Protein 2KCR (pdb70)

CATH classification: 4.10.410.10

Sequence (61 aa):
PAQDYRCQLSRNYGKGSGSFTNYYYDKATSSCKTFRYRGSGGNGNRFKTLEDCEATCVTAEPAQDYRCQLSRNYGKGSGSFTNYYYDKATSSCKTFRYRGSGGNGNRFKTLEDCEATCVTAEPAQDYRCQLSRNYGKGSGSFTNYYYDKATSSCKTFRYRGSGGNGNRFKTLEDCEATCVTAEPAQDYRCQLSRNYGKGSGSFTNYYYDKATSSCKTFRYRGSGGNGNRFKTLEDCEATCVTAEPAQDYRCQLSRNYGKGSGSFTNYYYDKATSSCKTFRYRGSGGNGNRFKTLEDCEATCVTAEPAQDYRCQLSRNYGKGSGSFTNYYYDKATSSCKTFRYRGSGGNGNRFKTLEDCEATCVTAEPAQDYRCQLSRNYGKGSGSFTNYYYDKATSSCKTFRYRGSGGNGNRFKTLEDCEATCVTAEPAQDYRCQLSRNYGKGSGSFTNYYYDKATSSCKTFRYRGSGGNGNRFKTLEDCEATCVTAEPAQDYRCQLSRNYGKGSGSFTNYYYDKATSSCKTFRYRGSGGNGNRFKTLEDCEATCVTAEPAQDYRCQLSRNYGKGSGSFTNYYYDKATSSCKTFRYRGSGGNGNRFKTLEDCEATCVTAE

Solvent-accessible surface area: 3957 Å² total; per-residue (Å²): 104,57,90,59,163,139,1,57,95,62,87,72,156,10,146,33,73,55,58,128,59,14,63,27,11,18,76,87,83,68,42,11,120,45,12,122,33,67,30,85,36,14,109,20,26,95,16,143,52,60,118,79,0,58,52,36,0,59,91,54,121

Secondary structure (DSSP, 8-state):
--SSGGGSS-------SS---EEEEETTTTEEEEE---SSS--S--BS-HHHHIIIIIIH-

Radius of gyration: 10.82 Å; Cα contacts (8 Å, |Δi|>4): 133; chains: 1; bounding box: 33×17×16 Å

Structure (mmCIF, N/CA/C/O backbone):
data_2KCR
#
_entry.id   2KCR
#
loop_
_atom_site.group_PDB
_atom_site.id
_atom_site.type_symbol
_atom_site.label_atom_id
_atom_site.label_alt_id
_atom_site.label_comp_id
_atom_site.label_asym_id
_atom_site.label_entity_id
_atom_site.label_seq_id
_atom_site.pdbx_PDB_ins_code
_atom_site.Cartn_x
_atom_site.Cartn_y
_atom_site.Cartn_z
_atom_site.occupancy
_atom_site.B_iso_or_equiv
_atom_site.auth_seq_id
_atom_site.auth_comp_id
_atom_site.auth_asym_id
_atom_site.auth_atom_id
_atom_site.pdbx_PDB_model_num
ATOM 1 N N . PRO A 1 1 ? 14.723 -3.056 -2.089 1.00 4.91 1 PRO A N 1
ATOM 2 C CA . PRO A 1 1 ? 13.251 -2.973 -2.139 1.00 4.78 1 PRO A CA 1
ATOM 3 C C . PRO A 1 1 ? 12.624 -4.051 -1.260 1.00 3.86 1 PRO A C 1
ATOM 4 O O . PRO A 1 1 ? 11.636 -4.683 -1.644 1.00 4.22 1 PRO A O 1
ATOM 17 N N . ALA A 1 2 ? 13.199 -4.240 -0.075 1.00 3.11 2 ALA A N 1
ATOM 18 C CA . ALA A 1 2 ? 12.807 -5.321 0.819 1.00 2.57 2 ALA A CA 1
ATOM 19 C C . ALA A 1 2 ? 13.606 -5.252 2.115 1.00 1.86 2 ALA A C 1
ATOM 20 O O . ALA A 1 2 ? 14.122 -6.261 2.591 1.00 1.98 2 ALA A O 1
ATOM 27 N N . GLN A 1 3 ? 13.734 -4.044 2.657 1.00 1.51 3 GLN A N 1
ATOM 28 C CA . GLN A 1 3 ? 14.417 -3.831 3.921 1.00 1.49 3 GLN A CA 1
ATOM 29 C C . GLN A 1 3 ? 13.740 -4.626 5.028 1.00 1.40 3 GLN A C 1
ATOM 30 O O . GLN A 1 3 ? 14.388 -5.200 5.904 1.00 1.83 3 GLN A O 1
ATOM 44 N N . ASP A 1 4 ? 12.430 -4.653 4.952 1.00 1.13 4 ASP A N 1
ATOM 45 C CA . ASP A 1 4 ? 11.597 -5.371 5.899 1.00 1.09 4 ASP A CA 1
ATOM 46 C C . ASP A 1 4 ? 10.267 -5.717 5.254 1.00 0.93 4 ASP A C 1
ATOM 47 O O . ASP A 1 4 ? 9.986 -5.282 4.135 1.00 1.22 4 ASP A O 1
ATOM 56 N N . TYR A 1 5 ? 9.451 -6.479 5.960 1.00 0.75 5 TYR A N 1
ATOM 57 C CA . TYR A 1 5 ? 8.136 -6.864 5.464 1.00 0.60 5 TYR A CA 1
ATOM 58 C C . TYR A 1 5 ? 7.224 -5.654 5.318 1.00 0.61 5 TYR A C 1
ATOM 59 O O . TYR A 1 5 ? 6.200 -5.727 4.653 1.00 0.64 5 TYR A O 1
ATOM 77 N N . ARG A 1 6 ? 7.605 -4.540 5.928 1.00 0.70 6 ARG A N 1
ATOM 78 C CA . ARG A 1 6 ? 6.883 -3.281 5.755 1.00 0.76 6 ARG A CA 1
ATOM 79 C C . ARG A 1 6 ? 7.001 -2.780 4.311 1.00 0.74 6 ARG A C 1
ATOM 80 O O . ARG A 1 6 ? 6.267 -1.889 3.889 1.00 0.87 6 ARG A O 1
ATOM 101 N N . CYS A 1 7 ? 7.936 -3.362 3.570 1.00 0.64 7 CYS A N 1
ATOM 102 C CA . CYS A 1 7 ? 8.111 -3.064 2.154 1.00 0.62 7 CYS A CA 1
ATOM 103 C C . CYS A 1 7 ? 7.449 -4.177 1.330 1.00 0.69 7 CYS A C 1
ATOM 104 O O . CYS A 1 7 ? 7.489 -4.191 0.099 1.00 0.92 7 CYS A O 1
ATOM 111 N N . GLN A 1 8 ? 6.829 -5.121 2.043 1.00 0.76 8 GLN A N 1
ATOM 112 C CA . GLN A 1 8 ? 6.128 -6.235 1.418 1.00 0.92 8 GLN A CA 1
ATOM 113 C C . GLN A 1 8 ? 4.665 -6.229 1.846 1.00 0.97 8 GLN A C 1
ATOM 114 O O . GLN A 1 8 ? 3.853 -5.467 1.321 1.00 1.43 8 GLN A O 1
ATOM 128 N N . LEU A 1 9 ? 4.375 -7.073 2.844 1.00 0.85 9 LEU A N 1
ATOM 129 C CA . LEU A 1 9 ? 3.028 -7.259 3.390 1.00 0.98 9 LEU A CA 1
ATOM 130 C C . LEU A 1 9 ? 1.989 -7.514 2.297 1.00 1.06 9 LEU A C 1
ATOM 131 O O . LEU A 1 9 ? 2.330 -7.881 1.169 1.00 1.30 9 LEU A O 1
ATOM 147 N N . SER A 1 10 ? 0.724 -7.361 2.647 1.00 1.32 10 SER A N 1
ATOM 148 C CA . SER A 1 10 ? -0.354 -7.584 1.709 1.00 1.64 10 SER A CA 1
ATOM 149 C C . SER A 1 10 ? -0.876 -6.258 1.163 1.00 1.14 10 SER A C 1
ATOM 150 O O . SER A 1 10 ? -0.672 -5.201 1.756 1.00 1.14 10 SER A O 1
ATOM 158 N N . ARG A 1 11 ? -1.519 -6.326 0.014 1.00 0.86 11 ARG A N 1
ATOM 159 C CA . ARG A 1 11 ? -2.165 -5.171 -0.589 1.00 0.60 11 ARG A CA 1
ATOM 160 C C . ARG A 1 11 ? -3.669 -5.373 -0.599 1.00 1.01 11 ARG A C 1
ATOM 161 O O . ARG A 1 11 ? -4.444 -4.421 -0.642 1.00 1.95 11 ARG A O 1
ATOM 182 N N . ASN A 1 12 ? -4.045 -6.646 -0.562 1.00 1.11 12 ASN A N 1
ATOM 183 C CA . ASN A 1 12 ? -5.431 -7.087 -0.651 1.00 1.54 12 ASN A CA 1
ATOM 184 C C . ASN A 1 12 ? -5.972 -6.762 -2.037 1.00 2.46 12 ASN A C 1
ATOM 185 O O . ASN A 1 12 ? -5.822 -7.564 -2.963 1.00 3.24 12 ASN A O 1
ATOM 196 N N . TYR A 1 13 ? -6.552 -5.583 -2.185 1.00 2.68 13 TYR A N 1
ATOM 197 C CA . TYR A 1 13 ? -6.961 -5.080 -3.486 1.00 3.82 13 TYR A CA 1
ATOM 198 C C . TYR A 1 13 ? -7.539 -3.697 -3.351 1.00 3.96 13 TYR A C 1
ATOM 199 O O . TYR A 1 13 ? -6.923 -2.708 -3.746 1.00 4.74 13 TYR A O 1
ATOM 217 N N . GLY A 1 14 ? -8.724 -3.632 -2.804 1.00 3.45 14 GLY A N 1
ATOM 218 C CA . GLY A 1 14 ? -9.318 -2.362 -2.524 1.00 3.64 14 GLY A CA 1
ATOM 219 C C . GLY A 1 14 ? -10.570 -2.102 -3.328 1.00 3.52 14 GLY A C 1
ATOM 220 O O . GLY A 1 14 ? -10.679 -1.063 -3.973 1.00 3.49 14 GLY A O 1
ATOM 224 N N . LYS A 1 15 ? -11.508 -3.046 -3.304 1.00 3.84 15 LYS A N 1
ATOM 225 C CA . LYS A 1 15 ? -12.802 -2.865 -3.974 1.00 4.12 15 LYS A CA 1
ATOM 226 C C . LYS A 1 15 ? -13.445 -1.584 -3.514 1.00 3.84 15 LYS A C 1
ATOM 227 O O . LYS A 1 15 ? -13.549 -0.602 -4.247 1.00 4.21 15 LYS A O 1
ATOM 246 N N . GLY A 1 16 ? -13.872 -1.627 -2.280 1.00 3.49 16 GLY A N 1
ATOM 247 C CA . GLY A 1 16 ? -14.443 -0.466 -1.658 1.00 3.43 16 GLY A CA 1
ATOM 248 C C . GLY A 1 16 ? -15.844 -0.715 -1.148 1.00 3.36 16 GLY A C 1
ATOM 249 O O . GLY A 1 16 ? -16.735 -1.068 -1.915 1.00 4.06 16 GLY A O 1
ATOM 253 N N . SER A 1 17 ? -16.026 -0.577 0.153 1.00 2.69 17 SER A N 1
ATOM 254 C CA . SER A 1 17 ? -17.349 -0.635 0.744 1.00 2.83 17 SER A CA 1
ATOM 255 C C . SER A 1 17 ? -17.764 0.764 1.175 1.00 2.40 17 SER A C 1
ATOM 256 O O . SER A 1 17 ? -18.892 1.201 0.945 1.00 2.85 17 SER A O 1
ATOM 264 N N . GLY A 1 18 ? -16.824 1.455 1.791 1.00 1.74 18 GLY A N 1
ATOM 265 C CA . GLY A 1 18 ? -17.012 2.854 2.127 1.00 1.70 18 GLY A CA 1
ATOM 266 C C . GLY A 1 18 ? -16.008 3.738 1.410 1.00 1.52 18 GLY A C 1
ATOM 267 O O . GLY A 1 18 ? -16.210 4.945 1.300 1.00 2.34 18 GLY A O 1
ATOM 271 N N . SER A 1 19 ? -14.937 3.107 0.918 1.00 1.01 19 SER A N 1
ATOM 272 C CA . SER A 1 19 ? -13.843 3.766 0.182 1.00 0.80 19 SER A CA 1
ATOM 273 C C . SER A 1 19 ? -13.200 4.922 0.951 1.00 0.84 19 SER A C 1
ATOM 274 O O . SER A 1 19 ? -13.811 5.958 1.210 1.00 1.18 19 SER A O 1
ATOM 282 N N . PHE A 1 20 ? -11.943 4.720 1.293 1.00 0.78 20 PHE A N 1
ATOM 283 C CA . PHE A 1 20 ? -11.139 5.716 1.966 1.00 0.93 20 PHE A CA 1
ATOM 284 C C . PHE A 1 20 ? -10.128 6.300 0.998 1.00 0.85 20 PHE A C 1
ATOM 285 O O . PHE A 1 20 ? -9.884 7.506 0.978 1.00 1.66 20 PHE A O 1
ATOM 302 N N . THR A 1 21 ? -9.565 5.414 0.199 1.00 0.73 21 THR A N 1
ATOM 303 C CA . THR A 1 21 ? -8.524 5.754 -0.763 1.00 0.54 21 THR A CA 1
ATOM 304 C C . THR A 1 21 ? -7.239 6.114 -0.057 1.00 0.43 21 THR A C 1
ATOM 305 O O . THR A 1 21 ? -7.042 7.230 0.429 1.00 0.56 21 THR A O 1
ATOM 316 N N . ASN A 1 22 ? -6.386 5.130 -0.002 1.00 0.31 22 ASN A N 1
ATOM 317 C CA . ASN A 1 22 ? -5.054 5.269 0.522 1.00 0.25 22 ASN A CA 1
ATOM 318 C C . ASN A 1 22 ? -4.132 4.654 -0.503 1.00 0.24 22 ASN A C 1
ATOM 319 O O . ASN A 1 22 ? -4.603 4.172 -1.532 1.00 0.28 22 ASN A O 1
ATOM 330 N N . TYR A 1 23 ? -2.852 4.654 -0.251 1.00 0.25 23 TYR A N 1
ATOM 331 C CA . TYR A 1 23 ? -1.921 4.040 -1.165 1.00 0.25 23 TYR A CA 1
ATOM 332 C C . TYR A 1 23 ? -1.494 2.679 -0.623 1.00 0.27 23 TYR A C 1
ATOM 333 O O . TYR A 1 23 ? -1.665 2.392 0.561 1.00 0.26 23 TYR A O 1
ATOM 351 N N . TYR A 1 24 ? -0.971 1.849 -1.496 1.00 0.31 24 TYR A N 1
ATOM 352 C CA . TYR A 1 24 ? -0.368 0.588 -1.120 1.00 0.35 24 TYR A CA 1
ATOM 353 C C . TYR A 1 24 ? 0.781 0.316 -2.068 1.00 0.37 24 TYR A C 1
ATOM 354 O O . TYR A 1 24 ? 0.767 0.770 -3.216 1.00 0.38 24 TYR A O 1
ATOM 372 N N . TYR A 1 25 ? 1.777 -0.399 -1.605 1.00 0.39 25 TYR A N 1
ATOM 373 C CA . TYR A 1 25 ? 2.921 -0.688 -2.437 1.00 0.39 25 TYR A CA 1
ATOM 374 C C . TYR A 1 25 ? 2.669 -1.940 -3.263 1.00 0.39 25 TYR A C 1
ATOM 375 O O . TYR A 1 25 ? 2.689 -3.063 -2.756 1.00 0.50 25 TYR A O 1
ATOM 393 N N . ASP A 1 26 ? 2.421 -1.725 -4.540 1.00 0.36 26 ASP A N 1
ATOM 394 C CA . ASP A 1 26 ? 2.131 -2.805 -5.459 1.00 0.38 26 ASP A CA 1
ATOM 395 C C . ASP A 1 26 ? 3.426 -3.435 -5.950 1.00 0.35 26 ASP A C 1
ATOM 396 O O . ASP A 1 26 ? 4.206 -2.802 -6.661 1.00 0.37 26 ASP A O 1
ATOM 405 N N . LYS A 1 27 ? 3.663 -4.677 -5.560 1.00 0.47 27 LYS A N 1
ATOM 406 C CA . LYS A 1 27 ? 4.897 -5.361 -5.917 1.00 0.60 27 LYS A CA 1
ATOM 407 C C . LYS A 1 27 ? 4.822 -6.030 -7.287 1.00 0.61 27 LYS A C 1
ATOM 408 O O . LYS A 1 27 ? 5.593 -6.937 -7.586 1.00 0.76 27 LYS A O 1
ATOM 427 N N . ALA A 1 28 ? 3.883 -5.589 -8.113 1.00 0.58 28 ALA A N 1
ATOM 428 C CA . ALA A 1 28 ? 3.847 -6.007 -9.503 1.00 0.72 28 ALA A CA 1
ATOM 429 C C . ALA A 1 28 ? 4.471 -4.916 -10.360 1.00 0.87 28 ALA A C 1
ATOM 430 O O . ALA A 1 28 ? 4.930 -5.161 -11.477 1.00 1.06 28 ALA A O 1
ATOM 437 N N . THR A 1 29 ? 4.485 -3.707 -9.811 1.00 0.85 29 THR A N 1
ATOM 438 C CA . THR A 1 29 ? 5.118 -2.565 -10.456 1.00 1.03 29 THR A CA 1
ATOM 439 C C . THR A 1 29 ? 6.251 -2.029 -9.581 1.00 0.92 29 THR A C 1
ATOM 440 O O . THR A 1 29 ? 6.997 -1.130 -9.975 1.00 1.06 29 THR A O 1
ATOM 451 N N . SER A 1 30 ? 6.371 -2.614 -8.387 1.00 0.76 30 SER A N 1
ATOM 452 C CA . SER A 1 30 ? 7.374 -2.220 -7.404 1.00 0.84 30 SER A CA 1
ATOM 453 C C . SER A 1 30 ? 7.284 -0.730 -7.082 1.00 0.70 30 SER A C 1
ATOM 454 O O . SER A 1 30 ? 8.298 -0.051 -6.912 1.00 0.89 30 SER A O 1
ATOM 462 N N . SER A 1 31 ? 6.060 -0.234 -6.990 1.00 0.45 31 SER A N 1
ATOM 463 C CA . SER A 1 31 ? 5.816 1.160 -6.674 1.00 0.40 31 SER A CA 1
ATOM 464 C C . SER A 1 31 ? 4.480 1.319 -5.952 1.00 0.33 31 SER A C 1
ATOM 465 O O . SER A 1 31 ? 3.648 0.410 -5.953 1.00 0.31 31 SER A O 1
ATOM 473 N N . CYS A 1 32 ? 4.296 2.465 -5.321 1.00 0.37 32 CYS A N 1
ATOM 474 C CA . CYS A 1 32 ? 3.117 2.717 -4.506 1.00 0.35 32 CYS A CA 1
ATOM 475 C C . CYS A 1 32 ? 1.990 3.312 -5.351 1.00 0.32 32 CYS A C 1
ATOM 476 O O . CYS A 1 32 ? 2.186 4.312 -6.042 1.00 0.36 32 CYS A O 1
ATOM 483 N N . LYS A 1 33 ? 0.819 2.701 -5.287 1.00 0.33 33 LYS A N 1
ATOM 484 C CA . LYS A 1 33 ? -0.365 3.216 -5.967 1.00 0.38 33 LYS A CA 1
ATOM 485 C C . LYS A 1 33 ? -1.512 3.225 -4.975 1.00 0.30 33 LYS A C 1
ATOM 486 O O . LYS A 1 33 ? -1.331 2.833 -3.837 1.00 0.37 33 LYS A O 1
ATOM 505 N N . THR A 1 34 ? -2.678 3.663 -5.391 1.00 0.43 34 THR A N 1
ATOM 506 C CA . THR A 1 34 ? -3.781 3.831 -4.461 1.00 0.36 34 THR A CA 1
ATOM 507 C C . THR A 1 34 ? -4.789 2.703 -4.525 1.00 0.38 34 THR A C 1
ATOM 508 O O . THR A 1 34 ? -4.772 1.875 -5.436 1.00 0.44 34 THR A O 1
ATOM 519 N N . PHE A 1 35 ? -5.679 2.710 -3.544 1.00 0.37 35 PHE A N 1
ATOM 520 C CA . PHE A 1 35 ? -6.752 1.753 -3.444 1.00 0.41 35 PHE A CA 1
ATOM 521 C C . PHE A 1 35 ? -7.733 2.261 -2.414 1.00 0.36 35 PHE A C 1
ATOM 522 O O . PHE A 1 35 ? -7.368 2.964 -1.469 1.00 0.32 35 PHE A O 1
ATOM 539 N N . ARG A 1 36 ? -8.988 1.946 -2.639 1.00 0.43 36 ARG A N 1
ATOM 540 C CA . ARG A 1 36 ? -10.069 2.395 -1.797 1.00 0.41 36 ARG A CA 1
ATOM 541 C C . ARG A 1 36 ? -9.894 1.938 -0.359 1.00 0.38 36 ARG A C 1
ATOM 542 O O . ARG A 1 36 ? -10.541 2.464 0.546 1.00 0.40 36 ARG A O 1
ATOM 563 N N . TYR A 1 37 ? -9.041 0.931 -0.181 1.00 0.41 37 TYR A N 1
ATOM 564 C CA . TYR A 1 37 ? -8.772 0.312 1.118 1.00 0.50 37 TYR A CA 1
ATOM 565 C C . TYR A 1 37 ? -9.982 -0.505 1.594 1.00 0.70 37 TYR A C 1
ATOM 566 O O . TYR A 1 37 ? -9.906 -1.247 2.569 1.00 0.88 37 TYR A O 1
ATOM 584 N N . ARG A 1 38 ? -11.089 -0.356 0.869 1.00 0.77 38 ARG A N 1
ATOM 585 C CA . ARG A 1 38 ? -12.369 -0.984 1.178 1.00 1.00 38 ARG A CA 1
ATOM 586 C C . ARG A 1 38 ? -13.049 -0.268 2.328 1.00 2.00 38 ARG A C 1
ATOM 587 O O . ARG A 1 38 ? -14.103 0.345 2.155 1.00 2.42 38 ARG A O 1
ATOM 608 N N . GLY A 1 39 ? -12.407 -0.310 3.477 1.00 2.76 39 GLY A N 1
ATOM 609 C CA . GLY A 1 39 ? -13.005 0.196 4.695 1.00 4.10 39 GLY A CA 1
ATOM 610 C C . GLY A 1 39 ? -13.441 -0.936 5.599 1.00 4.55 39 GLY A C 1
ATOM 611 O O . GLY A 1 39 ? -12.996 -1.040 6.740 1.00 5.07 39 GLY A O 1
ATOM 615 N N . SER A 1 40 ? -14.294 -1.798 5.071 1.00 4.61 40 SER A N 1
ATOM 616 C CA . SER A 1 40 ? -14.763 -2.955 5.789 1.00 5.12 40 SER A CA 1
ATOM 617 C C . SER A 1 40 ? -14.094 -4.208 5.235 1.00 4.53 40 SER A C 1
ATOM 618 O O . SER A 1 40 ? -14.721 -5.034 4.569 1.00 4.80 40 SER A O 1
ATOM 626 N N . GLY A 1 41 ? -12.798 -4.308 5.468 1.00 3.96 41 GLY A N 1
ATOM 627 C CA . GLY A 1 41 ? -12.064 -5.487 5.059 1.00 3.59 41 GLY A CA 1
ATOM 628 C C . GLY A 1 41 ? -10.804 -5.155 4.300 1.00 3.07 41 GLY A C 1
ATOM 629 O O . GLY A 1 41 ? -10.432 -5.855 3.356 1.00 3.44 41 GLY A O 1
ATOM 633 N N . GLY A 1 42 ? -10.154 -4.087 4.710 1.00 2.79 42 GLY A N 1
ATOM 634 C CA . GLY A 1 42 ? -8.922 -3.673 4.074 1.00 2.71 42 GLY A CA 1
ATOM 635 C C . GLY A 1 42 ? -7.727 -4.368 4.677 1.00 2.08 42 GLY A C 1
ATOM 636 O O . GLY A 1 42 ? -7.080 -3.835 5.576 1.00 2.24 42 GLY A O 1
ATOM 640 N N . ASN A 1 43 ? -7.429 -5.558 4.181 1.00 1.76 43 ASN A N 1
ATOM 641 C CA . ASN A 1 43 ? -6.365 -6.366 4.753 1.00 1.73 43 ASN A CA 1
ATOM 642 C C . ASN A 1 43 ? -5.076 -6.151 3.984 1.00 1.55 43 ASN A C 1
ATOM 643 O O . ASN A 1 43 ? -4.569 -7.054 3.323 1.00 2.22 43 ASN A O 1
ATOM 654 N N . GLY A 1 44 ? -4.559 -4.939 4.072 1.00 1.34 44 GLY A N 1
ATOM 655 C CA . GLY A 1 44 ? -3.355 -4.600 3.357 1.00 1.54 44 GLY A CA 1
ATOM 656 C C . GLY A 1 44 ? -2.504 -3.602 4.109 1.00 1.22 44 GLY A C 1
ATOM 657 O O . GLY A 1 44 ? -2.936 -3.031 5.112 1.00 1.94 44 GLY A O 1
ATOM 661 N N . ASN A 1 45 ? -1.295 -3.402 3.624 1.00 0.77 45 ASN A N 1
ATOM 662 C CA . ASN A 1 45 ? -0.372 -2.448 4.210 1.00 0.80 45 ASN A CA 1
ATOM 663 C C . ASN A 1 45 ? -0.738 -1.039 3.753 1.00 0.86 45 ASN A C 1
ATOM 664 O O . ASN A 1 45 ? -0.194 -0.527 2.773 1.00 1.81 45 ASN A O 1
ATOM 675 N N . ARG A 1 46 ? -1.690 -0.436 4.460 1.00 0.61 46 ARG A N 1
ATOM 676 C CA . ARG A 1 46 ? -2.208 0.878 4.104 1.00 0.45 46 ARG A CA 1
ATOM 677 C C . ARG A 1 46 ? -1.134 1.953 4.219 1.00 0.38 46 ARG A C 1
ATOM 678 O O . ARG A 1 46 ? -0.370 1.992 5.185 1.00 0.47 46 ARG A O 1
ATOM 699 N N . PHE A 1 47 ? -1.099 2.818 3.222 1.00 0.30 47 PHE A N 1
ATOM 700 C CA . PHE A 1 47 ? -0.214 3.968 3.203 1.00 0.26 47 PHE A CA 1
ATOM 701 C C . PHE A 1 47 ? -1.031 5.223 2.944 1.00 0.26 47 PHE A C 1
ATOM 702 O O . PHE A 1 47 ? -1.780 5.290 1.982 1.00 0.40 47 PHE A O 1
ATOM 719 N N . LYS A 1 48 ? -0.904 6.206 3.819 1.00 0.30 48 LYS A N 1
ATOM 720 C CA . LYS A 1 48 ? -1.657 7.452 3.684 1.00 0.34 48 LYS A CA 1
ATOM 721 C C . LYS A 1 48 ? -1.262 8.182 2.408 1.00 0.35 48 LYS A C 1
ATOM 722 O O . LYS A 1 48 ? -2.111 8.722 1.701 1.00 0.41 48 LYS A O 1
ATOM 741 N N . THR A 1 49 ? 0.030 8.197 2.126 1.00 0.36 49 THR A N 1
ATOM 742 C CA . THR A 1 49 ? 0.546 8.826 0.923 1.00 0.42 49 THR A CA 1
ATOM 743 C C . THR A 1 49 ? 1.613 7.941 0.284 1.00 0.37 49 THR A C 1
ATOM 744 O O . THR A 1 49 ? 2.180 7.064 0.943 1.00 0.36 49 THR A O 1
ATOM 755 N N . LEU A 1 50 ? 1.888 8.169 -0.995 1.00 0.36 50 LEU A N 1
ATOM 756 C CA . LEU A 1 50 ? 2.888 7.386 -1.705 1.00 0.32 50 LEU A CA 1
ATOM 757 C C . LEU A 1 50 ? 4.264 7.912 -1.360 1.00 0.27 50 LEU A C 1
ATOM 758 O O . LEU A 1 50 ? 5.227 7.174 -1.369 1.00 0.24 50 LEU A O 1
ATOM 774 N N . GLU A 1 51 ? 4.331 9.178 -1.002 1.00 0.29 51 GLU A N 1
ATOM 775 C CA . GLU A 1 51 ? 5.590 9.784 -0.575 1.00 0.27 51 GLU A CA 1
ATOM 776 C C . GLU A 1 51 ? 6.046 9.191 0.760 1.00 0.24 51 GLU A C 1
ATOM 777 O O . GLU A 1 51 ? 7.241 9.108 1.045 1.00 0.25 51 GLU A O 1
ATOM 789 N N . ASP A 1 52 ? 5.081 8.769 1.563 1.00 0.27 52 ASP A N 1
ATOM 790 C CA . ASP A 1 52 ? 5.355 8.049 2.808 1.00 0.29 52 ASP A CA 1
ATOM 791 C C . ASP A 1 52 ? 5.746 6.617 2.481 1.00 0.27 52 ASP A C 1
ATOM 792 O O . ASP A 1 52 ? 6.764 6.096 2.949 1.00 0.29 52 ASP A O 1
ATOM 801 N N . CYS A 1 53 ? 4.917 6.004 1.650 1.00 0.25 53 CYS A N 1
ATOM 802 C CA . CYS A 1 53 ? 5.132 4.646 1.175 1.00 0.25 53 CYS A CA 1
ATOM 803 C C . CYS A 1 53 ? 6.493 4.501 0.496 1.00 0.25 53 CYS A C 1
ATOM 804 O O . CYS A 1 53 ? 7.256 3.581 0.800 1.00 0.31 53 CYS A O 1
ATOM 811 N N . GLU A 1 54 ? 6.799 5.423 -0.409 1.00 0.22 54 GLU A N 1
ATOM 812 C CA . GLU A 1 54 ? 8.038 5.367 -1.159 1.00 0.26 54 GLU A CA 1
ATOM 813 C C . GLU A 1 54 ? 9.206 5.643 -0.252 1.00 0.28 54 GLU A C 1
ATOM 814 O O . GLU A 1 54 ? 10.282 5.098 -0.457 1.00 0.32 54 GLU A O 1
ATOM 826 N N . ALA A 1 55 ? 8.991 6.487 0.746 1.00 0.29 55 ALA A N 1
ATOM 827 C CA . ALA A 1 55 ? 10.038 6.808 1.685 1.00 0.33 55 ALA A CA 1
ATOM 828 C C . ALA A 1 55 ? 10.625 5.523 2.251 1.00 0.36 55 ALA A C 1
ATOM 829 O O . ALA A 1 55 ? 11.768 5.157 1.945 1.00 0.42 55 ALA A O 1
ATOM 836 N N . THR A 1 56 ? 9.816 4.803 3.003 1.00 0.34 56 THR A N 1
ATOM 837 C CA . THR A 1 56 ? 10.265 3.564 3.604 1.00 0.37 56 THR A CA 1
ATOM 838 C C . THR A 1 56 ? 10.627 2.519 2.544 1.00 0.34 56 THR A C 1
ATOM 839 O O . THR A 1 56 ? 11.771 2.083 2.460 1.00 0.41 56 THR A O 1
ATOM 850 N N . CYS A 1 57 ? 9.690 2.185 1.682 1.00 0.30 57 CYS A N 1
ATOM 851 C CA . CYS A 1 57 ? 9.847 1.019 0.826 1.00 0.33 57 CYS A CA 1
ATOM 852 C C . CYS A 1 57 ? 10.801 1.326 -0.330 1.00 0.43 57 CYS A C 1
ATOM 853 O O . CYS A 1 57 ? 11.842 0.680 -0.486 1.00 0.61 57 CYS A O 1
ATOM 860 N N . VAL A 1 58 ? 10.477 2.360 -1.094 1.00 0.37 58 VAL A N 1
ATOM 861 C CA . VAL A 1 58 ? 11.200 2.664 -2.321 1.00 0.46 58 VAL A CA 1
ATOM 862 C C . VAL A 1 58 ? 12.583 3.274 -2.060 1.00 0.54 58 VAL A C 1
ATOM 863 O O . VAL A 1 58 ? 13.544 2.923 -2.742 1.00 0.62 58 VAL A O 1
ATOM 876 N N . THR A 1 59 ? 12.711 4.173 -1.084 1.00 0.56 59 THR A N 1
ATOM 877 C CA . THR A 1 59 ? 13.979 4.865 -0.920 1.00 0.70 59 THR A CA 1
ATOM 878 C C . THR A 1 59 ? 14.880 4.256 0.146 1.00 0.78 59 THR A C 1
ATOM 879 O O . THR A 1 59 ? 16.104 4.356 0.050 1.00 0.95 59 THR A O 1
ATOM 890 N N . ALA A 1 60 ? 14.302 3.635 1.159 1.00 0.74 60 ALA A N 1
ATOM 891 C CA . ALA A 1 60 ? 15.121 2.940 2.142 1.00 0.91 60 ALA A CA 1
ATOM 892 C C . ALA A 1 60 ? 15.591 1.610 1.570 1.00 0.96 60 ALA A C 1
ATOM 893 O O . ALA A 1 60 ? 16.631 1.089 1.974 1.00 1.14 60 ALA A O 1
ATOM 900 N N . GLU A 1 61 ? 14.820 1.092 0.610 1.00 0.97 61 GLU A N 1
ATOM 901 C CA . GLU A 1 61 ? 15.214 -0.061 -0.194 1.00 1.21 61 GLU A CA 1
ATOM 902 C C . GLU A 1 61 ? 15.434 -1.324 0.638 1.00 1.48 61 GLU A C 1
ATOM 903 O O . GLU A 1 61 ? 16.559 -1.539 1.130 1.00 2.04 61 GLU A O 1
ATOM 916 N N . PRO A 1 1 ? 12.960 -6.106 -0.637 1.00 4.91 1 PRO A N 2
ATOM 917 C CA . PRO A 1 1 ? 12.273 -6.121 0.676 1.00 4.78 1 PRO A CA 2
ATOM 918 C C . PRO A 1 1 ? 13.282 -6.129 1.823 1.00 3.86 1 PRO A C 2
ATOM 919 O O . PRO A 1 1 ? 13.121 -6.856 2.804 1.00 4.22 1 PRO A O 2
ATOM 932 N N . ALA A 1 2 ? 14.314 -5.305 1.700 1.00 3.11 2 ALA A N 2
ATOM 933 C CA . ALA A 1 2 ? 15.343 -5.206 2.720 1.00 2.57 2 ALA A CA 2
ATOM 934 C C . ALA A 1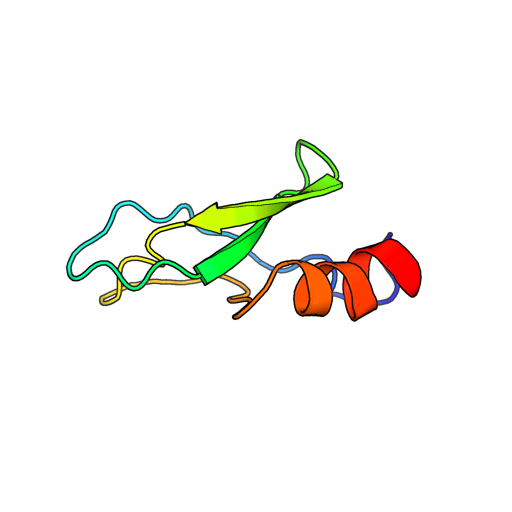 2 ? 14.885 -4.279 3.841 1.00 1.86 2 ALA A C 2
ATOM 935 O O . ALA A 1 2 ? 15.471 -4.262 4.926 1.00 1.98 2 ALA A O 2
ATOM 942 N N . GLN A 1 3 ? 13.851 -3.493 3.551 1.00 1.51 3 GLN A N 2
ATOM 943 C CA . GLN A 1 3 ? 13.158 -2.716 4.573 1.00 1.49 3 GLN A CA 2
ATOM 944 C C . GLN A 1 3 ? 12.700 -3.634 5.690 1.00 1.40 3 GLN A C 2
ATOM 945 O O . GLN A 1 3 ? 13.255 -3.661 6.790 1.00 1.83 3 GLN A O 2
ATOM 959 N N . ASP A 1 4 ? 11.690 -4.399 5.331 1.00 1.13 4 ASP A N 2
ATOM 960 C CA . ASP A 1 4 ? 10.964 -5.288 6.203 1.00 1.09 4 ASP A CA 2
ATOM 961 C C . ASP A 1 4 ? 9.786 -5.793 5.401 1.00 0.93 4 ASP A C 2
ATOM 962 O O . ASP A 1 4 ? 9.661 -5.458 4.220 1.00 1.22 4 ASP A O 2
ATOM 971 N N . TYR A 1 5 ? 8.924 -6.563 6.006 1.00 0.75 5 TYR A N 2
ATOM 972 C CA . TYR A 1 5 ? 7.731 -7.020 5.321 1.00 0.60 5 TYR A CA 2
ATOM 973 C C . TYR A 1 5 ? 6.755 -5.865 5.136 1.00 0.61 5 TYR A C 2
ATOM 974 O O . TYR A 1 5 ? 5.798 -5.970 4.385 1.00 0.64 5 TYR A O 2
ATOM 992 N N . ARG A 1 6 ? 7.041 -4.744 5.787 1.00 0.70 6 ARG A N 2
ATOM 993 C CA . ARG A 1 6 ? 6.217 -3.546 5.662 1.00 0.76 6 ARG A CA 2
ATOM 994 C C . ARG A 1 6 ? 6.437 -2.849 4.312 1.00 0.74 6 ARG A C 2
ATOM 995 O O . ARG A 1 6 ? 5.684 -1.949 3.945 1.00 0.87 6 ARG A O 2
ATOM 1016 N N . CYS A 1 7 ? 7.461 -3.275 3.574 1.00 0.64 7 CYS A N 2
ATOM 1017 C CA . CYS A 1 7 ? 7.692 -2.775 2.218 1.00 0.62 7 CYS A CA 2
ATOM 1018 C C . CYS A 1 7 ? 6.970 -3.693 1.219 1.00 0.69 7 CYS A C 2
ATOM 1019 O O . CYS A 1 7 ? 7.351 -3.808 0.057 1.00 0.92 7 CYS A O 2
ATOM 1026 N N . GLN A 1 8 ? 5.931 -4.375 1.700 1.00 0.76 8 GLN A N 2
ATOM 1027 C CA . GLN A 1 8 ? 5.108 -5.228 0.847 1.00 0.92 8 GLN A CA 2
ATOM 1028 C C . GLN A 1 8 ? 3.817 -5.636 1.555 1.00 0.97 8 GLN A C 2
ATOM 1029 O O . GLN A 1 8 ? 2.733 -5.205 1.165 1.00 1.43 8 GLN A O 2
ATOM 1043 N N . LEU A 1 9 ? 3.948 -6.434 2.610 1.00 0.85 9 LEU A N 2
ATOM 1044 C CA . LEU A 1 9 ? 2.806 -6.982 3.344 1.00 0.98 9 LEU A CA 2
ATOM 1045 C C . LEU A 1 9 ? 1.786 -7.614 2.403 1.00 1.06 9 LEU A C 2
ATOM 1046 O O . LEU A 1 9 ? 2.018 -8.691 1.849 1.00 1.30 9 LEU A O 2
ATOM 1062 N N . SER A 1 10 ? 0.667 -6.938 2.219 1.00 1.32 10 SER A N 2
ATOM 1063 C CA . SER A 1 10 ? -0.368 -7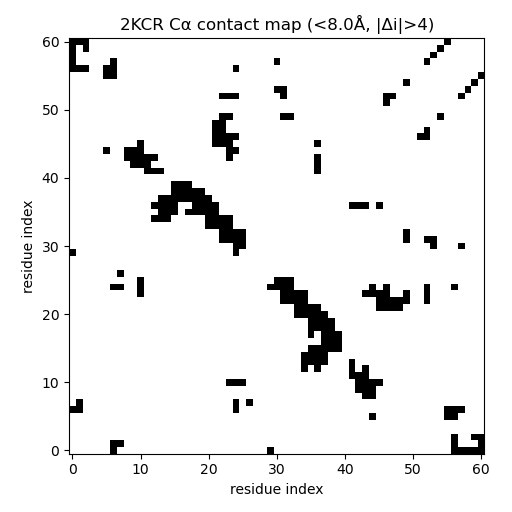.395 1.318 1.00 1.64 10 SER A CA 2
ATOM 1064 C C . SER A 1 10 ? -1.185 -6.218 0.800 1.00 1.14 10 SER A C 2
ATOM 1065 O O . SER A 1 10 ? -1.734 -5.434 1.578 1.00 1.14 10 SER A O 2
ATOM 1073 N N . ARG A 1 11 ? -1.244 -6.091 -0.518 1.00 0.86 11 ARG A N 2
ATOM 1074 C CA . ARG A 1 11 ? -2.010 -5.029 -1.148 1.00 0.60 11 ARG A CA 2
ATOM 1075 C C . ARG A 1 11 ? -3.487 -5.392 -1.175 1.00 1.01 11 ARG A C 2
ATOM 1076 O O . ARG A 1 11 ? -4.344 -4.611 -0.764 1.00 1.95 11 ARG A O 2
ATOM 1097 N N . ASN A 1 12 ? -3.742 -6.616 -1.631 1.00 1.11 12 ASN A N 2
ATOM 1098 C CA . ASN A 1 12 ? -5.082 -7.181 -1.782 1.00 1.54 12 ASN A CA 2
ATOM 1099 C C . ASN A 1 12 ? -6.012 -6.280 -2.589 1.00 2.46 12 ASN A C 2
ATOM 1100 O O . ASN A 1 12 ? -6.099 -6.394 -3.813 1.00 3.24 12 ASN A O 2
ATOM 1111 N N . TYR A 1 13 ? -6.682 -5.378 -1.891 1.00 2.68 13 TYR A N 2
ATOM 1112 C CA . TYR A 1 13 ? -7.690 -4.512 -2.480 1.00 3.82 13 TYR A CA 2
ATOM 1113 C C . TYR A 1 13 ? -8.263 -3.622 -1.399 1.00 3.96 13 TYR A C 2
ATOM 1114 O O . TYR A 1 13 ? -8.548 -2.441 -1.610 1.00 4.74 13 TYR A O 2
ATOM 1132 N N . GLY A 1 14 ? -8.452 -4.228 -0.251 1.00 3.45 14 GLY A N 2
ATOM 1133 C CA . GLY A 1 14 ? -8.914 -3.515 0.914 1.00 3.64 14 GLY A CA 2
ATOM 1134 C C . GLY A 1 14 ? -9.742 -4.406 1.805 1.00 3.52 14 GLY A C 2
ATOM 1135 O O . GLY A 1 14 ? -10.008 -5.549 1.444 1.00 3.49 14 GLY A O 2
ATOM 1139 N N . LYS A 1 15 ? -10.155 -3.891 2.953 1.00 3.84 15 LYS A N 2
ATOM 1140 C CA . LYS A 1 15 ? -10.953 -4.672 3.891 1.00 4.12 15 LYS A CA 2
ATOM 1141 C C . LYS A 1 15 ? -12.296 -5.010 3.277 1.00 3.84 15 LYS A C 2
ATOM 1142 O O . LYS A 1 15 ? -12.561 -6.148 2.888 1.00 4.21 15 LYS A O 2
ATOM 1161 N N . GLY A 1 16 ? -13.138 -4.005 3.187 1.00 3.49 16 GLY A N 2
ATOM 1162 C CA . GLY A 1 16 ? -14.398 -4.175 2.502 1.00 3.43 16 GLY A CA 2
ATOM 1163 C C . GLY A 1 16 ? -15.541 -3.411 3.126 1.00 3.36 16 GLY A C 2
ATOM 1164 O O . GLY A 1 16 ? -16.069 -3.805 4.166 1.00 4.06 16 GLY A O 2
ATOM 1168 N N . SER A 1 17 ? -15.905 -2.302 2.505 1.00 2.69 17 SER A N 2
ATOM 1169 C CA . SER A 1 17 ? -17.136 -1.606 2.851 1.00 2.83 17 SER A CA 2
ATOM 1170 C C . SER A 1 17 ? -17.602 -0.710 1.711 1.00 2.40 17 SER A C 2
ATOM 1171 O O . SER A 1 17 ? -18.567 -1.023 1.017 1.00 2.85 17 SER A O 2
ATOM 1179 N N . GLY A 1 18 ? -16.906 0.386 1.511 1.00 1.74 18 GLY A N 2
ATOM 1180 C CA . GLY A 1 18 ? -17.271 1.308 0.465 1.00 1.70 18 GLY A CA 2
ATOM 1181 C C . GLY A 1 18 ? -16.157 2.274 0.141 1.00 1.52 18 GLY A C 2
ATOM 1182 O O . GLY A 1 18 ? -16.333 3.486 0.263 1.00 2.34 18 GLY A O 2
ATOM 1186 N N . SER A 1 19 ? -15.014 1.714 -0.246 1.00 1.01 19 SER A N 2
ATOM 1187 C CA . SER A 1 19 ? -13.818 2.474 -0.646 1.00 0.80 19 SER A CA 2
ATOM 1188 C C . SER A 1 19 ? -13.382 3.514 0.398 1.00 0.84 19 SER A C 2
ATOM 1189 O O . SER A 1 19 ? -13.877 3.531 1.527 1.00 1.18 19 SER A O 2
ATOM 1197 N N . PHE A 1 20 ? -12.410 4.340 0.005 1.00 0.78 20 PHE A N 2
ATOM 1198 C CA . PHE A 1 20 ? -11.783 5.328 0.881 1.00 0.93 20 PHE A CA 2
ATOM 1199 C C . PHE A 1 20 ? -10.642 5.974 0.120 1.00 0.85 20 PHE A C 2
ATOM 1200 O O . PHE A 1 20 ? -10.493 7.196 0.083 1.00 1.66 20 PHE A O 2
ATOM 1217 N N . THR A 1 21 ? -9.854 5.104 -0.483 1.00 0.73 21 THR A N 2
ATOM 1218 C CA . THR A 1 21 ? -8.734 5.481 -1.343 1.00 0.54 21 THR A CA 2
ATOM 1219 C C . THR A 1 21 ? -7.521 5.928 -0.542 1.00 0.43 21 THR A C 2
ATOM 1220 O O . THR A 1 21 ? -7.465 7.030 0.007 1.00 0.56 21 THR A O 2
ATOM 1231 N N . ASN A 1 22 ? -6.565 5.032 -0.490 1.00 0.31 22 ASN A N 2
ATOM 1232 C CA . ASN A 1 22 ? -5.251 5.290 0.061 1.00 0.25 22 ASN A CA 2
ATOM 1233 C C . ASN A 1 22 ? -4.256 4.703 -0.918 1.00 0.24 22 ASN A C 2
ATOM 1234 O O . ASN A 1 22 ? -4.663 4.212 -1.970 1.00 0.28 22 ASN A O 2
ATOM 1245 N N . TYR A 1 23 ? -2.980 4.739 -0.610 1.00 0.25 23 TYR A N 2
ATOM 1246 C CA . TYR A 1 23 ? -1.998 4.143 -1.494 1.00 0.25 23 TYR A CA 2
ATOM 1247 C C . TYR A 1 23 ? -1.523 2.809 -0.935 1.00 0.27 23 TYR A C 2
ATOM 1248 O O . TYR A 1 23 ? -1.711 2.510 0.245 1.00 0.26 23 TYR A O 2
ATOM 1266 N N . TYR A 1 24 ? -0.919 2.023 -1.797 1.00 0.31 24 TYR A N 2
ATOM 1267 C CA . TYR A 1 24 ? -0.286 0.774 -1.430 1.00 0.35 24 TYR A CA 2
ATOM 1268 C C . TYR A 1 24 ? 0.875 0.555 -2.384 1.00 0.37 24 TYR A C 2
ATOM 1269 O O . TYR A 1 24 ? 0.875 1.095 -3.490 1.00 0.38 24 TYR A O 2
ATOM 1287 N N . TYR A 1 25 ? 1.862 -0.208 -1.979 1.00 0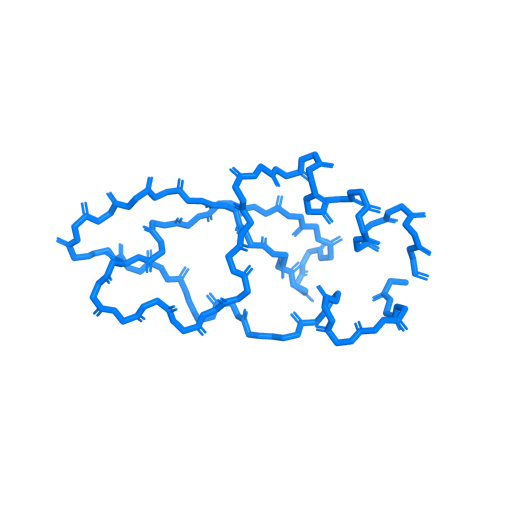.39 25 TYR A N 2
ATOM 1288 C CA . TYR A 1 25 ? 2.999 -0.442 -2.843 1.00 0.39 25 TYR A CA 2
ATOM 1289 C C . TYR A 1 25 ? 2.753 -1.650 -3.740 1.00 0.39 25 TYR A C 2
ATOM 1290 O O . TYR A 1 25 ? 2.528 -2.768 -3.269 1.00 0.50 25 TYR A O 2
ATOM 1308 N N . ASP A 1 26 ? 2.796 -1.406 -5.038 1.00 0.36 26 ASP A N 2
ATOM 1309 C CA . ASP A 1 26 ? 2.543 -2.427 -6.038 1.00 0.38 26 ASP A CA 2
ATOM 1310 C C . ASP A 1 26 ? 3.855 -2.987 -6.574 1.00 0.35 26 ASP A C 2
ATOM 1311 O O . ASP A 1 26 ? 4.673 -2.251 -7.125 1.00 0.37 26 ASP A O 2
ATOM 1320 N N . LYS A 1 27 ? 4.063 -4.287 -6.404 1.00 0.47 27 LYS A N 2
ATOM 1321 C CA . LYS A 1 27 ? 5.275 -4.934 -6.888 1.00 0.60 27 LYS A CA 2
ATOM 1322 C C . LYS A 1 27 ? 5.100 -5.541 -8.274 1.00 0.61 27 LYS A C 2
ATOM 1323 O O . LYS A 1 27 ? 5.802 -6.480 -8.641 1.00 0.76 27 LYS A O 2
ATOM 1342 N N . ALA A 1 28 ? 4.172 -5.006 -9.048 1.00 0.58 28 ALA A N 2
ATOM 1343 C CA . ALA A 1 28 ? 4.035 -5.407 -10.435 1.00 0.72 28 ALA A CA 2
ATOM 1344 C C . ALA A 1 28 ? 4.734 -4.375 -11.297 1.00 0.87 28 ALA A C 2
ATOM 1345 O O . ALA A 1 28 ? 5.180 -4.657 -12.408 1.00 1.06 28 ALA A O 2
ATOM 1352 N N . THR A 1 29 ? 4.839 -3.176 -10.747 1.00 0.85 29 THR A N 2
ATOM 1353 C CA . THR A 1 29 ? 5.539 -2.082 -11.396 1.00 1.03 29 THR A CA 2
ATOM 1354 C C . THR A 1 29 ? 6.566 -1.468 -10.436 1.00 0.92 29 THR A C 2
ATOM 1355 O O . THR A 1 29 ? 7.276 -0.521 -10.776 1.00 1.06 29 THR A O 2
ATOM 1366 N N . SER A 1 30 ? 6.628 -2.042 -9.231 1.00 0.76 30 SER A N 2
ATOM 1367 C CA . SER A 1 30 ? 7.571 -1.634 -8.193 1.00 0.84 30 SER A CA 2
ATOM 1368 C C . SER A 1 30 ? 7.401 -0.165 -7.799 1.00 0.70 30 SER A C 2
ATOM 1369 O O . SER A 1 30 ? 8.378 0.573 -7.680 1.00 0.89 30 SER A O 2
ATOM 1377 N N . SER A 1 31 ? 6.160 0.259 -7.588 1.00 0.45 31 SER A N 2
ATOM 1378 C CA . SER A 1 31 ? 5.884 1.618 -7.136 1.00 0.40 31 SER A CA 2
ATOM 1379 C C . SER A 1 31 ? 4.557 1.661 -6.385 1.00 0.33 31 SER A C 2
ATOM 1380 O O . SER A 1 31 ? 3.826 0.677 -6.350 1.00 0.31 31 SER A O 2
ATOM 1388 N N . CYS A 1 32 ? 4.258 2.801 -5.785 1.00 0.37 32 CYS A N 2
ATOM 1389 C CA . CYS A 1 32 ? 3.070 2.946 -4.954 1.00 0.35 32 CYS A CA 2
ATOM 1390 C C . CYS A 1 32 ? 1.869 3.391 -5.788 1.00 0.32 32 CYS A C 2
ATOM 1391 O O . CYS A 1 32 ? 1.924 4.399 -6.491 1.00 0.36 32 CYS A O 2
ATOM 1398 N N . LYS A 1 33 ? 0.796 2.625 -5.695 1.00 0.33 33 LYS A N 2
ATOM 1399 C CA . LYS A 1 33 ? -0.452 2.894 -6.403 1.00 0.38 33 LYS A CA 2
ATOM 1400 C C . LYS A 1 33 ? -1.555 3.077 -5.376 1.00 0.30 33 LYS A C 2
ATOM 1401 O O . LYS A 1 33 ? -1.336 2.851 -4.200 1.00 0.37 33 LYS A O 2
ATOM 1420 N N . THR A 1 34 ? -2.722 3.501 -5.804 1.00 0.43 34 THR A N 2
ATOM 1421 C CA . THR A 1 34 ? -3.825 3.694 -4.874 1.00 0.36 34 THR A CA 2
ATOM 1422 C C . THR A 1 34 ? -4.797 2.533 -4.897 1.00 0.38 34 THR A C 2
ATOM 1423 O O . THR A 1 34 ? -4.828 1.745 -5.845 1.00 0.44 34 THR A O 2
ATOM 1434 N N . PHE A 1 35 ? -5.609 2.467 -3.858 1.00 0.37 35 PHE A N 2
ATOM 1435 C CA . PHE A 1 35 ? -6.555 1.395 -3.677 1.00 0.41 35 PHE A CA 2
ATOM 1436 C C . PHE A 1 35 ? -7.633 1.879 -2.746 1.00 0.36 35 PHE A C 2
ATOM 1437 O O . PHE A 1 35 ? -7.454 2.845 -2.003 1.00 0.32 35 PHE A O 2
ATOM 1454 N N . ARG A 1 36 ? -8.755 1.216 -2.809 1.00 0.43 36 ARG A N 2
ATOM 1455 C CA . ARG A 1 36 ? -9.940 1.644 -2.127 1.00 0.41 36 ARG A CA 2
ATOM 1456 C C . ARG A 1 36 ? -9.799 1.530 -0.624 1.00 0.38 36 ARG A C 2
ATOM 1457 O O . ARG A 1 36 ? -10.495 2.216 0.116 1.00 0.40 36 ARG A O 2
ATOM 1478 N N . TYR A 1 37 ? -8.908 0.643 -0.195 1.00 0.41 37 TYR A N 2
ATOM 1479 C CA . TYR A 1 37 ? -8.641 0.373 1.224 1.00 0.50 37 TYR A CA 2
ATOM 1480 C C . TYR A 1 37 ? -9.825 -0.338 1.896 1.00 0.70 37 TYR A C 2
ATOM 1481 O O . TYR A 1 37 ? -9.654 -1.157 2.795 1.00 0.88 37 TYR A O 2
ATOM 1499 N N . ARG A 1 38 ? -11.019 -0.023 1.438 1.00 0.77 38 ARG A N 2
ATOM 1500 C CA . ARG A 1 38 ? -12.241 -0.653 1.911 1.00 1.00 38 ARG A CA 2
ATOM 1501 C C . ARG A 1 38 ? -12.965 -1.307 0.743 1.00 2.00 38 ARG A C 2
ATOM 1502 O O . ARG A 1 38 ? -14.140 -1.041 0.494 1.00 2.42 38 ARG A O 2
ATOM 1523 N N . GLY A 1 39 ? -12.242 -2.162 0.028 1.00 2.76 39 GLY A N 2
ATOM 1524 C CA . GLY A 1 39 ? -12.791 -2.809 -1.145 1.00 4.10 39 GLY A CA 2
ATOM 1525 C C . GLY A 1 39 ? -13.467 -4.127 -0.827 1.00 4.55 39 GLY A C 2
ATOM 1526 O O . GLY A 1 39 ? -14.662 -4.158 -0.534 1.00 5.07 39 GLY A O 2
ATOM 1530 N N . SER A 1 40 ? -12.699 -5.212 -0.865 1.00 4.61 40 SER A N 2
ATOM 1531 C CA . SER A 1 40 ? -13.250 -6.544 -0.672 1.00 5.12 40 SER A CA 2
ATOM 1532 C C . SER A 1 40 ? -12.128 -7.573 -0.525 1.00 4.53 40 SER A C 2
ATOM 1533 O O . SER A 1 40 ? -11.632 -8.107 -1.520 1.00 4.80 40 SER A O 2
ATOM 1541 N N . GLY A 1 41 ? -11.717 -7.837 0.707 1.00 3.96 41 GLY A N 2
ATOM 1542 C CA . GLY A 1 41 ? -10.705 -8.846 0.943 1.00 3.59 41 GLY A CA 2
ATOM 1543 C C . GLY A 1 41 ? -10.063 -8.717 2.307 1.00 3.07 41 GLY A C 2
ATOM 1544 O O . GLY A 1 41 ? -10.713 -8.311 3.272 1.00 3.44 41 GLY A O 2
ATOM 1548 N N . GLY A 1 42 ? -8.787 -9.061 2.389 1.00 2.79 42 GLY A N 2
ATOM 1549 C CA . GLY A 1 42 ? -8.077 -8.974 3.644 1.00 2.71 42 GLY A CA 2
ATOM 1550 C C . GLY A 1 42 ? -7.339 -7.663 3.781 1.00 2.08 42 GLY A C 2
ATOM 1551 O O . GLY A 1 42 ? -7.830 -6.738 4.426 1.00 2.24 42 GLY A O 2
ATOM 1555 N N . ASN A 1 43 ? -6.159 -7.596 3.163 1.00 1.76 43 ASN A N 2
ATOM 1556 C CA . ASN A 1 43 ? -5.319 -6.396 3.166 1.00 1.73 43 ASN A CA 2
ATOM 1557 C C . ASN A 1 43 ? -4.716 -6.127 4.541 1.00 1.55 43 ASN A C 2
ATOM 1558 O O . ASN A 1 43 ? -5.396 -6.175 5.567 1.00 2.22 43 ASN A O 2
ATOM 1569 N N . GLY A 1 44 ? -3.421 -5.866 4.551 1.00 1.34 44 GLY A N 2
ATOM 1570 C CA . GLY A 1 44 ? -2.746 -5.502 5.776 1.00 1.54 44 GLY A CA 2
ATOM 1571 C C . GLY A 1 44 ? -1.770 -4.368 5.560 1.00 1.22 44 GLY A C 2
ATOM 1572 O O . GLY A 1 44 ? -0.876 -4.150 6.375 1.00 1.94 44 GLY A O 2
ATOM 1576 N N . ASN A 1 45 ? -1.953 -3.639 4.467 1.00 0.77 45 ASN A N 2
ATOM 1577 C CA . ASN A 1 45 ? -1.050 -2.552 4.102 1.00 0.80 45 ASN A CA 2
ATOM 1578 C C . ASN A 1 45 ? -1.838 -1.333 3.634 1.00 0.86 45 ASN A C 2
ATOM 1579 O O . ASN A 1 45 ? -2.731 -1.446 2.794 1.00 1.81 45 ASN A O 2
ATOM 1590 N N . ARG A 1 46 ? -1.513 -0.176 4.197 1.00 0.61 46 ARG A N 2
ATOM 1591 C CA . ARG A 1 46 ? -2.161 1.074 3.830 1.00 0.45 46 ARG A CA 2
ATOM 1592 C C . ARG A 1 46 ? -1.182 2.236 3.938 1.00 0.38 46 ARG A C 2
ATOM 1593 O O . ARG A 1 46 ? -0.514 2.407 4.959 1.00 0.47 46 ARG A O 2
ATOM 1614 N N . PHE A 1 47 ? -1.105 3.021 2.882 1.00 0.30 47 PHE A N 2
ATOM 1615 C CA . PHE A 1 47 ? -0.279 4.215 2.849 1.00 0.26 47 PHE A CA 2
ATOM 1616 C C . PHE A 1 47 ? -1.155 5.420 2.536 1.00 0.26 47 PHE A C 2
ATOM 1617 O O . PHE A 1 47 ? -2.098 5.318 1.763 1.00 0.40 47 PHE A O 2
ATOM 1634 N N . LYS A 1 48 ? -0.866 6.556 3.149 1.00 0.30 48 LYS A N 2
ATOM 1635 C CA . LYS A 1 48 ? -1.676 7.751 2.927 1.00 0.34 48 LYS A CA 2
ATOM 1636 C C . LYS A 1 48 ? -1.195 8.510 1.702 1.00 0.35 48 LYS A C 2
ATOM 1637 O O . LYS A 1 48 ? -1.995 8.943 0.877 1.00 0.41 48 LYS A O 2
ATOM 1656 N N . THR A 1 49 ? 0.111 8.688 1.600 1.00 0.36 49 THR A N 2
ATOM 1657 C CA . THR A 1 49 ? 0.697 9.341 0.446 1.00 0.42 49 THR A CA 2
ATOM 1658 C C . THR A 1 49 ? 1.746 8.432 -0.179 1.00 0.37 49 THR A C 2
ATOM 1659 O O . THR A 1 49 ? 2.390 7.642 0.512 1.00 0.36 49 THR A O 2
ATOM 1670 N N . LEU A 1 50 ? 1.908 8.527 -1.494 1.00 0.36 50 LEU A N 2
ATOM 1671 C CA . LEU A 1 50 ? 2.868 7.689 -2.193 1.00 0.32 50 LEU A CA 2
ATOM 1672 C C . LEU A 1 50 ? 4.276 8.175 -1.910 1.00 0.27 50 LEU A C 2
ATOM 1673 O O . LEU A 1 50 ? 5.211 7.400 -1.931 1.00 0.24 50 LEU A O 2
ATOM 1689 N N . GLU A 1 51 ? 4.404 9.448 -1.593 1.00 0.29 51 GLU A N 2
ATOM 1690 C CA . GLU A 1 51 ? 5.700 10.015 -1.225 1.00 0.27 51 GLU A CA 2
ATOM 1691 C C . GLU A 1 51 ? 6.211 9.369 0.065 1.00 0.24 51 GLU A C 2
ATOM 1692 O O . GLU A 1 51 ? 7.405 9.140 0.229 1.00 0.25 51 GLU A O 2
ATOM 1704 N N . ASP A 1 52 ? 5.274 9.075 0.955 1.00 0.27 52 ASP A N 2
ATOM 1705 C CA . ASP A 1 52 ? 5.551 8.357 2.200 1.00 0.29 52 ASP A CA 2
ATOM 1706 C C . ASP A 1 52 ? 5.918 6.921 1.877 1.00 0.27 52 ASP A C 2
ATOM 1707 O O . ASP A 1 52 ? 6.970 6.415 2.271 1.00 0.29 52 ASP A O 2
ATOM 1716 N N . CYS A 1 53 ? 5.026 6.290 1.137 1.00 0.25 53 CYS A N 2
ATOM 1717 C CA . CYS A 1 53 ? 5.201 4.920 0.681 1.00 0.25 53 CYS A CA 2
ATOM 1718 C C . CYS A 1 53 ? 6.523 4.737 -0.071 1.00 0.25 53 CYS A C 2
ATOM 1719 O O . CYS A 1 53 ? 7.282 3.803 0.206 1.00 0.31 53 CYS A O 2
ATOM 1726 N N . GLU A 1 54 ? 6.805 5.636 -1.008 1.00 0.22 54 GLU A N 2
ATOM 1727 C CA . GLU A 1 54 ? 7.995 5.524 -1.835 1.00 0.26 54 GLU A CA 2
ATOM 1728 C C . GLU A 1 54 ? 9.227 5.839 -1.034 1.00 0.28 54 GLU A C 2
ATOM 1729 O O . GLU A 1 54 ? 10.302 5.312 -1.312 1.00 0.32 54 GLU A O 2
ATOM 1741 N N . ALA A 1 55 ? 9.073 6.699 -0.045 1.00 0.29 55 ALA A N 2
ATOM 1742 C CA . ALA A 1 55 ? 10.180 7.046 0.796 1.00 0.33 55 ALA A CA 2
ATOM 1743 C C . ALA A 1 55 ? 10.751 5.776 1.395 1.00 0.36 55 ALA A C 2
ATOM 1744 O O . ALA A 1 55 ? 11.823 5.321 1.005 1.00 0.42 55 ALA A O 2
ATOM 1751 N N . THR A 1 56 ? 9.980 5.154 2.263 1.00 0.34 56 THR A N 2
ATOM 1752 C CA . THR A 1 56 ? 10.432 3.963 2.959 1.00 0.37 56 THR A CA 2
ATOM 1753 C C . THR A 1 56 ? 10.646 2.775 2.012 1.00 0.34 56 THR A C 2
ATOM 1754 O O . THR A 1 56 ? 11.743 2.204 1.958 1.00 0.41 56 THR A O 2
ATOM 1765 N N . CYS A 1 57 ? 9.636 2.456 1.218 1.00 0.30 57 CYS A N 2
ATOM 1766 C CA . CYS A 1 57 ? 9.603 1.181 0.510 1.00 0.33 57 CYS A CA 2
ATOM 1767 C C . CYS A 1 57 ? 10.389 1.255 -0.799 1.00 0.43 57 CYS A C 2
ATOM 1768 O O . CYS A 1 57 ? 11.090 0.317 -1.166 1.00 0.61 57 CYS A O 2
ATOM 1775 N N . VAL A 1 58 ? 10.300 2.385 -1.489 1.00 0.37 58 VAL A N 2
ATOM 1776 C CA . VAL A 1 58 ? 10.940 2.514 -2.791 1.00 0.46 58 VAL A CA 2
ATOM 1777 C C . VAL A 1 58 ? 12.442 2.785 -2.665 1.00 0.54 58 VAL A C 2
ATOM 1778 O O . VAL A 1 58 ? 13.220 2.315 -3.495 1.00 0.62 58 VAL A O 2
ATOM 1791 N N . THR A 1 59 ? 12.877 3.518 -1.638 1.00 0.56 59 THR A N 2
ATOM 1792 C CA . THR A 1 59 ? 14.304 3.784 -1.521 1.00 0.70 59 THR A CA 2
ATOM 1793 C C . THR A 1 59 ? 15.041 2.604 -0.908 1.00 0.78 59 THR A C 2
ATOM 1794 O O . THR A 1 59 ? 16.003 2.087 -1.482 1.00 0.95 59 THR A O 2
ATOM 1805 N N . ALA A 1 60 ? 14.582 2.174 0.252 1.00 0.74 60 ALA A N 2
ATOM 1806 C CA . ALA A 1 60 ? 15.245 1.102 0.984 1.00 0.91 60 ALA A CA 2
ATOM 1807 C C . ALA A 1 60 ? 15.001 -0.254 0.335 1.00 0.96 60 ALA A C 2
ATOM 1808 O O . ALA A 1 60 ? 15.861 -1.137 0.396 1.00 1.14 60 ALA A O 2
ATOM 1815 N N . GLU A 1 61 ? 13.844 -0.391 -0.302 1.00 0.97 61 GLU A N 2
ATOM 1816 C CA . GLU A 1 61 ? 13.450 -1.619 -0.989 1.00 1.21 61 GLU A CA 2
ATOM 1817 C C . GLU A 1 61 ? 13.600 -2.841 -0.087 1.00 1.48 61 GLU A C 2
ATOM 1818 O O . GLU A 1 61 ? 14.403 -3.738 -0.423 1.00 2.04 61 GLU A O 2
ATOM 1831 N N . PRO A 1 1 ? 17.883 -3.089 -0.532 1.00 4.91 1 PRO A N 3
ATOM 1832 C CA . PRO A 1 1 ? 17.872 -4.450 -1.106 1.00 4.78 1 PRO A CA 3
ATOM 1833 C C . PRO A 1 1 ? 17.484 -5.504 -0.064 1.00 3.86 1 PRO A C 3
ATOM 1834 O O . PRO A 1 1 ? 17.526 -6.704 -0.344 1.00 4.22 1 PRO A O 3
ATOM 1847 N N . ALA A 1 2 ? 17.108 -5.056 1.132 1.00 3.11 2 ALA A N 3
ATOM 1848 C CA . ALA A 1 2 ? 16.663 -5.949 2.198 1.00 2.57 2 ALA A CA 3
ATOM 1849 C C . ALA A 1 2 ? 15.992 -5.133 3.293 1.00 1.86 2 ALA A C 3
ATOM 1850 O O . ALA A 1 2 ? 16.575 -4.888 4.350 1.00 1.98 2 ALA A O 3
ATOM 1857 N N . GLN A 1 3 ? 14.773 -4.702 3.025 1.00 1.51 3 GLN A N 3
ATOM 1858 C CA . GLN A 1 3 ? 14.076 -3.789 3.917 1.00 1.49 3 GLN A CA 3
ATOM 1859 C C . GLN A 1 3 ? 13.341 -4.531 5.019 1.00 1.40 3 GLN A C 3
ATOM 1860 O O . GLN A 1 3 ? 13.866 -4.722 6.116 1.00 1.83 3 GLN A O 3
ATOM 1874 N N . ASP A 1 4 ? 12.136 -4.963 4.701 1.00 1.13 4 ASP A N 3
ATOM 1875 C CA . ASP A 1 4 ? 11.235 -5.559 5.673 1.00 1.09 4 ASP A CA 3
ATOM 1876 C C . ASP A 1 4 ? 9.946 -5.974 4.978 1.00 0.93 4 ASP A C 3
ATOM 1877 O O . ASP A 1 4 ? 9.838 -5.897 3.753 1.00 1.22 4 ASP A O 3
ATOM 1886 N N . TYR A 1 5 ? 8.972 -6.391 5.749 1.00 0.75 5 TYR A N 3
ATOM 1887 C CA . TYR A 1 5 ? 7.676 -6.735 5.203 1.00 0.60 5 TYR A CA 3
ATOM 1888 C C . TYR A 1 5 ? 6.782 -5.509 5.148 1.00 0.61 5 TYR A C 3
ATOM 1889 O O . TYR A 1 5 ? 5.778 -5.499 4.451 1.00 0.64 5 TYR A O 3
ATOM 1907 N N . ARG A 1 6 ? 7.182 -4.456 5.854 1.00 0.70 6 ARG A N 3
ATOM 1908 C CA . ARG A 1 6 ? 6.468 -3.184 5.815 1.00 0.76 6 ARG A CA 3
ATOM 1909 C C . ARG A 1 6 ? 6.616 -2.533 4.437 1.00 0.74 6 ARG A C 3
ATOM 1910 O O . ARG A 1 6 ? 5.945 -1.556 4.120 1.00 0.87 6 ARG A O 3
ATOM 1931 N N . CYS A 1 7 ? 7.506 -3.093 3.626 1.00 0.64 7 CYS A N 3
ATOM 1932 C CA . CYS A 1 7 ? 7.737 -2.616 2.270 1.00 0.62 7 CYS A CA 3
ATOM 1933 C C . CYS A 1 7 ? 7.038 -3.555 1.280 1.00 0.69 7 CYS A C 3
ATOM 1934 O O . CYS A 1 7 ? 7.413 -3.656 0.113 1.00 0.92 7 CYS A O 3
ATOM 1941 N N . GLN A 1 8 ? 6.025 -4.261 1.776 1.00 0.76 8 GLN A N 3
ATOM 1942 C CA . GLN A 1 8 ? 5.235 -5.170 0.953 1.00 0.92 8 GLN A CA 3
ATOM 1943 C C . GLN A 1 8 ? 3.862 -5.412 1.580 1.00 0.97 8 GLN A C 3
ATOM 1944 O O . GLN A 1 8 ? 2.872 -4.822 1.144 1.00 1.43 8 GLN A O 3
ATOM 1958 N N . LEU A 1 9 ? 3.818 -6.261 2.608 1.00 0.85 9 LEU A N 3
ATOM 1959 C CA . LEU A 1 9 ? 2.581 -6.569 3.335 1.00 0.98 9 LEU A CA 3
ATOM 1960 C C . LEU A 1 9 ? 1.458 -6.992 2.384 1.00 1.06 9 LEU A C 3
ATOM 1961 O O . LEU A 1 9 ? 1.719 -7.477 1.278 1.00 1.30 9 LEU A O 3
ATOM 1977 N N . SER A 1 10 ? 0.214 -6.834 2.817 1.00 1.32 10 SER A N 3
ATOM 1978 C CA . SER A 1 10 ? -0.918 -7.212 1.995 1.00 1.64 10 SER A CA 3
ATOM 1979 C C . SER A 1 10 ? -1.600 -5.991 1.386 1.00 1.14 10 SER A C 3
ATOM 1980 O O . SER A 1 10 ? -2.046 -5.081 2.094 1.00 1.14 10 SER A O 3
ATOM 1988 N N . ARG A 1 11 ? -1.654 -5.978 0.061 1.00 0.86 11 ARG A N 3
ATOM 1989 C CA . ARG A 1 11 ? -2.404 -4.968 -0.676 1.00 0.60 11 ARG A CA 3
ATOM 1990 C C . ARG A 1 11 ? -3.843 -5.436 -0.829 1.00 1.01 11 ARG A C 3
ATOM 1991 O O . ARG A 1 11 ? -4.785 -4.644 -0.874 1.00 1.95 11 ARG A O 3
ATOM 2012 N N . ASN A 1 12 ? -3.966 -6.756 -0.890 1.00 1.11 12 ASN A N 3
ATOM 2013 C CA . ASN A 1 12 ? -5.229 -7.455 -1.065 1.00 1.54 12 ASN A CA 3
ATOM 2014 C C . ASN A 1 12 ? -5.920 -7.022 -2.355 1.00 2.46 12 ASN A C 3
ATOM 2015 O O . ASN A 1 12 ? -5.547 -7.465 -3.445 1.00 3.24 12 ASN A O 3
ATOM 2026 N N . TYR A 1 13 ? -6.887 -6.126 -2.221 1.00 2.68 13 TYR A N 3
ATOM 2027 C CA . TYR A 1 13 ? -7.681 -5.647 -3.338 1.00 3.82 13 TYR A CA 3
ATOM 2028 C C . TYR A 1 13 ? -8.688 -4.666 -2.816 1.00 3.96 13 TYR A C 3
ATOM 2029 O O . TYR A 1 13 ? -8.715 -3.505 -3.215 1.00 4.74 13 TYR A O 3
ATOM 2047 N N . GLY A 1 14 ? -9.480 -5.149 -1.892 1.00 3.45 14 GLY A N 3
ATOM 2048 C CA . GLY A 1 14 ? -10.445 -4.325 -1.228 1.00 3.64 14 GLY A CA 3
ATOM 2049 C C . GLY A 1 14 ? -11.560 -3.852 -2.135 1.00 3.52 14 GLY A C 3
ATOM 2050 O O . GLY A 1 14 ? -11.404 -2.857 -2.846 1.00 3.49 14 GLY A O 3
ATOM 2054 N N . LYS A 1 15 ? -12.690 -4.553 -2.106 1.00 3.84 15 LYS A N 3
ATOM 2055 C CA . LYS A 1 15 ? -13.837 -4.174 -2.923 1.00 4.12 15 LYS A CA 3
ATOM 2056 C C . LYS A 1 15 ? -14.292 -2.782 -2.555 1.00 3.84 15 LYS A C 3
ATOM 2057 O O . LYS A 1 15 ? -14.313 -1.868 -3.379 1.00 4.21 15 LYS A O 3
ATOM 2076 N N . GLY A 1 16 ? -14.651 -2.640 -1.300 1.00 3.49 16 GLY A N 3
ATOM 2077 C CA . GLY A 1 16 ? -15.009 -1.344 -0.781 1.00 3.43 16 GLY A CA 3
ATOM 2078 C C . GLY A 1 16 ? -16.302 -1.359 -0.003 1.00 3.36 16 GLY A C 3
ATOM 2079 O O . GLY A 1 16 ? -17.384 -1.283 -0.582 1.00 4.06 16 GLY A O 3
ATOM 2083 N N . SER A 1 17 ? -16.185 -1.466 1.306 1.00 2.69 17 SER A N 3
ATOM 2084 C CA . SER A 1 17 ? -17.332 -1.380 2.191 1.00 2.83 17 SER A CA 3
ATOM 2085 C C . SER A 1 17 ? -17.630 0.078 2.504 1.00 2.40 17 SER A C 3
ATOM 2086 O O . SER A 1 17 ? -18.785 0.503 2.557 1.00 2.85 17 SER A O 3
ATOM 2094 N N . GLY A 1 18 ? -16.566 0.834 2.699 1.00 1.74 18 GLY A N 3
ATOM 2095 C CA . GLY A 1 18 ? -16.688 2.262 2.908 1.00 1.70 18 GLY A CA 3
ATOM 2096 C C . GLY A 1 18 ? -15.975 3.057 1.832 1.00 1.52 18 GLY A C 3
ATOM 2097 O O . GLY A 1 18 ? -16.383 4.173 1.514 1.00 2.34 18 GLY A O 3
ATOM 2101 N N . SER A 1 19 ? -14.925 2.449 1.262 1.00 1.01 19 SER A N 3
ATOM 2102 C CA . SER A 1 19 ? -14.070 3.063 0.230 1.00 0.80 19 SER A CA 3
ATOM 2103 C C . SER A 1 19 ? -13.518 4.431 0.640 1.00 0.84 19 SER A C 3
ATOM 2104 O O . SER A 1 19 ? -14.239 5.419 0.752 1.00 1.18 19 SER A O 3
ATOM 2112 N N . PHE A 1 20 ? -12.212 4.470 0.827 1.00 0.78 20 PHE A N 3
ATOM 2113 C CA . PHE A 1 20 ? -11.532 5.651 1.339 1.00 0.93 20 PHE A CA 3
ATOM 2114 C C . PHE A 1 20 ? -10.523 6.166 0.329 1.00 0.85 20 PHE A C 3
ATOM 2115 O O . PHE A 1 20 ? -10.427 7.365 0.079 1.00 1.66 20 PHE A O 3
ATOM 2132 N N . THR A 1 21 ? -9.784 5.222 -0.223 1.00 0.73 21 THR A N 3
ATOM 2133 C CA . THR A 1 21 ? -8.698 5.497 -1.166 1.00 0.54 21 THR A CA 3
ATOM 2134 C C . THR A 1 21 ? -7.444 5.936 -0.437 1.00 0.43 21 THR A C 3
ATOM 2135 O O . THR A 1 21 ? -7.326 7.061 0.045 1.00 0.56 21 THR A O 3
ATOM 2146 N N . ASN A 1 22 ? -6.529 5.003 -0.354 1.00 0.31 22 ASN A N 3
ATOM 2147 C CA . ASN A 1 22 ? -5.218 5.222 0.211 1.00 0.25 22 ASN A CA 3
ATOM 2148 C C . ASN A 1 22 ? -4.226 4.619 -0.759 1.00 0.24 22 ASN A C 3
ATOM 2149 O O . ASN A 1 22 ? -4.635 4.003 -1.745 1.00 0.28 22 ASN A O 3
ATOM 2160 N N . TYR A 1 23 ? -2.950 4.776 -0.504 1.00 0.25 23 TYR A N 3
ATOM 2161 C CA . TYR A 1 23 ? -1.948 4.188 -1.368 1.00 0.25 23 TYR A CA 3
ATOM 2162 C C . TYR A 1 23 ? -1.512 2.839 -0.819 1.00 0.27 23 TYR A C 3
ATOM 2163 O O . TYR A 1 23 ? -1.697 2.549 0.362 1.00 0.26 23 TYR A O 3
ATOM 2181 N N . TYR A 1 24 ? -0.956 2.020 -1.686 1.00 0.31 24 TYR A N 3
ATOM 2182 C CA . TYR A 1 24 ? -0.394 0.741 -1.297 1.00 0.35 24 TYR A CA 3
ATOM 2183 C C . TYR A 1 24 ? 0.739 0.413 -2.257 1.00 0.37 24 TYR A C 3
ATOM 2184 O O . TYR A 1 24 ? 0.653 0.718 -3.443 1.00 0.38 24 TYR A O 3
ATOM 2202 N N . TYR A 1 25 ? 1.804 -0.172 -1.758 1.00 0.39 25 TYR A N 3
ATOM 2203 C CA . TYR A 1 25 ? 2.931 -0.515 -2.607 1.00 0.39 25 TYR A CA 3
ATOM 2204 C C . TYR A 1 25 ? 2.601 -1.752 -3.434 1.00 0.39 25 TYR A C 3
ATOM 2205 O O . TYR A 1 25 ? 2.467 -2.859 -2.904 1.00 0.50 25 TYR A O 3
ATOM 2223 N N . ASP A 1 26 ? 2.461 -1.550 -4.733 1.00 0.36 26 ASP A N 3
ATOM 2224 C CA . ASP A 1 26 ? 2.024 -2.600 -5.635 1.00 0.38 26 ASP A CA 3
ATOM 2225 C C . ASP A 1 26 ? 3.211 -3.209 -6.368 1.00 0.35 26 ASP A C 3
ATOM 2226 O O . ASP A 1 26 ? 3.999 -2.503 -7.002 1.00 0.37 26 ASP A O 3
ATOM 2235 N N . LYS A 1 27 ? 3.327 -4.526 -6.277 1.00 0.47 27 LYS A N 3
ATOM 2236 C CA . LYS A 1 27 ? 4.459 -5.246 -6.850 1.00 0.60 27 LYS A CA 3
ATOM 2237 C C . LYS A 1 27 ? 4.243 -5.596 -8.322 1.00 0.61 27 LYS A C 3
ATOM 2238 O O . LYS A 1 27 ? 4.998 -6.376 -8.902 1.00 0.76 27 LYS A O 3
ATOM 2257 N N . ALA A 1 28 ? 3.207 -5.033 -8.926 1.00 0.58 28 ALA A N 3
ATOM 2258 C CA . ALA A 1 28 ? 2.996 -5.180 -10.357 1.00 0.72 28 ALA A CA 3
ATOM 2259 C C . ALA A 1 28 ? 3.385 -3.889 -11.063 1.00 0.87 28 ALA A C 3
ATOM 2260 O O . ALA A 1 28 ? 3.460 -3.827 -12.290 1.00 1.06 28 ALA A O 3
ATOM 2267 N N . THR A 1 29 ? 3.631 -2.855 -10.268 1.00 0.85 29 THR A N 3
ATOM 2268 C CA . THR A 1 29 ? 4.065 -1.570 -10.790 1.00 1.03 29 THR A CA 3
ATOM 2269 C C . THR A 1 29 ? 5.365 -1.137 -10.105 1.00 0.92 29 THR A C 3
ATOM 2270 O O . THR A 1 29 ? 5.898 -0.058 -10.372 1.00 1.06 29 THR A O 3
ATOM 2281 N N . SER A 1 30 ? 5.855 -2.006 -9.212 1.00 0.76 30 SER A N 3
ATOM 2282 C CA . SER A 1 30 ? 7.120 -1.805 -8.505 1.00 0.84 30 SER A CA 3
ATOM 2283 C C . SER A 1 30 ? 7.158 -0.478 -7.747 1.00 0.70 30 SER A C 3
ATOM 2284 O O . SER A 1 30 ? 8.226 0.110 -7.557 1.00 0.89 30 SER A O 3
ATOM 2292 N N . SER A 1 31 ? 5.995 -0.016 -7.303 1.00 0.45 31 SER A N 3
ATOM 2293 C CA . SER A 1 31 ? 5.896 1.244 -6.585 1.00 0.40 31 SER A CA 3
ATOM 2294 C C . SER A 1 31 ? 4.513 1.407 -5.966 1.00 0.33 31 SER A C 3
ATOM 2295 O O . SER A 1 31 ? 3.714 0.474 -5.963 1.00 0.31 31 SER A O 3
ATOM 2303 N N . CYS A 1 32 ? 4.235 2.593 -5.454 1.00 0.37 32 CYS A N 3
ATOM 2304 C CA . CYS A 1 32 ? 3.012 2.840 -4.707 1.00 0.35 32 CYS A CA 3
ATOM 2305 C C . CYS A 1 32 ? 1.834 3.131 -5.639 1.00 0.32 32 CYS A C 3
ATOM 2306 O O . CYS A 1 32 ? 1.904 4.005 -6.506 1.00 0.36 32 CYS A O 3
ATOM 2313 N N . LYS A 1 33 ? 0.769 2.371 -5.448 1.00 0.33 33 LYS A N 3
ATOM 2314 C CA . LYS A 1 33 ? -0.487 2.546 -6.165 1.00 0.38 33 LYS A CA 3
ATOM 2315 C C . LYS A 1 33 ? -1.548 2.998 -5.179 1.00 0.30 33 LYS A C 3
ATOM 2316 O O . LYS A 1 33 ? -1.220 3.388 -4.066 1.00 0.37 33 LYS A O 3
ATOM 2335 N N . THR A 1 34 ? -2.806 2.932 -5.568 1.00 0.43 34 THR A N 3
ATOM 2336 C CA . THR A 1 34 ? -3.892 3.274 -4.654 1.00 0.36 34 THR A CA 3
ATOM 2337 C C . THR A 1 34 ? -5.003 2.241 -4.669 1.00 0.38 34 THR A C 3
ATOM 2338 O O . THR A 1 34 ? -5.118 1.437 -5.597 1.00 0.44 34 THR A O 3
ATOM 2349 N N . PHE A 1 35 ? -5.831 2.298 -3.639 1.00 0.37 35 PHE A N 3
ATOM 2350 C CA . PHE A 1 35 ? -6.915 1.357 -3.453 1.00 0.41 35 PHE A CA 3
ATOM 2351 C C . PHE A 1 35 ? -7.919 1.943 -2.489 1.00 0.36 35 PHE A C 3
ATOM 2352 O O . PHE A 1 35 ? -7.603 2.835 -1.702 1.00 0.32 35 PHE A O 3
ATOM 2369 N N . ARG A 1 36 ? -9.130 1.450 -2.579 1.00 0.43 36 ARG A N 3
ATOM 2370 C CA . ARG A 1 36 ? -10.227 1.929 -1.777 1.00 0.41 36 ARG A CA 3
ATOM 2371 C C . ARG A 1 36 ? -9.981 1.707 -0.300 1.00 0.38 36 ARG A C 3
ATOM 2372 O O . ARG A 1 36 ? -10.637 2.324 0.536 1.00 0.40 36 ARG A O 3
ATOM 2393 N N . TYR A 1 37 ? -9.065 0.787 -0.004 1.00 0.41 37 TYR A N 3
ATOM 2394 C CA . TYR A 1 37 ? -8.717 0.408 1.366 1.00 0.50 37 TYR A CA 3
ATOM 2395 C C . TYR A 1 37 ? -9.798 -0.511 1.943 1.00 0.70 37 TYR A C 3
ATOM 2396 O O . TYR A 1 37 ? -9.640 -1.094 3.017 1.00 0.88 37 TYR A O 3
ATOM 2414 N N . ARG A 1 38 ? -10.883 -0.632 1.184 1.00 0.77 38 ARG A N 3
ATOM 2415 C CA . ARG A 1 38 ? -12.055 -1.425 1.541 1.00 1.00 38 ARG A CA 3
ATOM 2416 C C . ARG A 1 38 ? -12.829 -0.714 2.638 1.00 2.00 38 ARG A C 3
ATOM 2417 O O . ARG A 1 38 ? -13.937 -0.227 2.419 1.00 2.42 38 ARG A O 3
ATOM 2438 N N . GLY A 1 39 ? -12.197 -0.600 3.786 1.00 2.76 39 GLY A N 3
ATOM 2439 C CA . GLY A 1 39 ? -12.827 0.020 4.934 1.00 4.10 39 GLY A CA 3
ATOM 2440 C C . GLY A 1 39 ? -13.005 -0.928 6.106 1.00 4.55 39 GLY A C 3
ATOM 2441 O O . GLY A 1 39 ? -13.990 -1.662 6.168 1.00 5.07 39 GLY A O 3
ATOM 2445 N N . SER A 1 40 ? -12.036 -0.919 7.022 1.00 4.61 40 SER A N 3
ATOM 2446 C CA . SER A 1 40 ? -12.148 -1.604 8.302 1.00 5.12 40 SER A CA 3
ATOM 2447 C C . SER A 1 40 ? -12.212 -3.129 8.158 1.00 4.53 40 SER A C 3
ATOM 2448 O O . SER A 1 40 ? -13.265 -3.704 7.886 1.00 4.80 40 SER A O 3
ATOM 2456 N N . GLY A 1 41 ? -11.071 -3.776 8.340 1.00 3.96 41 GLY A N 3
ATOM 2457 C CA . GLY A 1 41 ? -11.048 -5.225 8.417 1.00 3.59 41 GLY A CA 3
ATOM 2458 C C . GLY A 1 41 ? -10.316 -5.865 7.259 1.00 3.07 41 GLY A C 3
ATOM 2459 O O . GLY A 1 41 ? -10.139 -7.083 7.224 1.00 3.44 41 GLY A O 3
ATOM 2463 N N . GLY A 1 42 ? -9.883 -5.048 6.317 1.00 2.79 42 GLY A N 3
ATOM 2464 C CA . GLY A 1 42 ? -9.179 -5.560 5.165 1.00 2.71 42 GLY A CA 3
ATOM 2465 C C . GLY A 1 42 ? -8.140 -4.586 4.672 1.00 2.08 42 GLY A C 3
ATOM 2466 O O . GLY A 1 42 ? -8.109 -3.440 5.127 1.00 2.24 42 GLY A O 3
ATOM 2470 N N . ASN A 1 43 ? -7.303 -5.039 3.742 1.00 1.76 43 ASN A N 3
ATOM 2471 C CA . ASN A 1 43 ? -6.243 -4.216 3.170 1.00 1.73 43 ASN A CA 3
ATOM 2472 C C . ASN A 1 43 ? -5.320 -3.698 4.272 1.00 1.55 43 ASN A C 3
ATOM 2473 O O . ASN A 1 43 ? -5.440 -2.558 4.731 1.00 2.22 43 ASN A O 3
ATOM 2484 N N . GLY A 1 44 ? -4.402 -4.555 4.695 1.00 1.34 44 GLY A N 3
ATOM 2485 C CA . GLY A 1 44 ? -3.555 -4.249 5.828 1.00 1.54 44 GLY A CA 3
ATOM 2486 C C . GLY A 1 44 ? -2.554 -3.140 5.561 1.00 1.22 44 GLY A C 3
ATOM 2487 O O . GLY A 1 44 ? -2.356 -2.264 6.406 1.00 1.94 44 GLY A O 3
ATOM 2491 N N . ASN A 1 45 ? -1.927 -3.162 4.398 1.00 0.77 45 ASN A N 3
ATOM 2492 C CA . ASN A 1 45 ? -0.865 -2.211 4.103 1.00 0.80 45 ASN A CA 3
ATOM 2493 C C . ASN A 1 45 ? -1.434 -0.907 3.552 1.00 0.86 45 ASN A C 3
ATOM 2494 O O . ASN A 1 45 ? -1.515 -0.708 2.339 1.00 1.81 45 ASN A O 3
ATOM 2505 N N . ARG A 1 46 ? -1.846 -0.035 4.460 1.00 0.61 46 ARG A N 3
ATOM 2506 C CA . ARG A 1 46 ? -2.383 1.263 4.089 1.00 0.45 46 ARG A CA 3
ATOM 2507 C C . ARG A 1 46 ? -1.305 2.341 4.125 1.00 0.38 46 ARG A C 3
ATOM 2508 O O . ARG A 1 46 ? -0.642 2.549 5.145 1.00 0.47 46 ARG A O 3
ATOM 2529 N N . PHE A 1 47 ? -1.145 3.023 3.009 1.00 0.30 47 PHE A N 3
ATOM 2530 C CA . PHE A 1 47 ? -0.282 4.188 2.926 1.00 0.26 47 PHE A CA 3
ATOM 2531 C C . PHE A 1 47 ? -1.144 5.407 2.629 1.00 0.26 47 PHE A C 3
ATOM 2532 O O . PHE A 1 47 ? -2.117 5.311 1.898 1.00 0.40 47 PHE A O 3
ATOM 2549 N N . LYS A 1 48 ? -0.811 6.542 3.215 1.00 0.30 48 LYS A N 3
ATOM 2550 C CA . LYS A 1 48 ? -1.634 7.737 3.047 1.00 0.34 48 LYS A CA 3
ATOM 2551 C C . LYS A 1 48 ? -1.293 8.446 1.745 1.00 0.35 48 LYS A C 3
ATOM 2552 O O . LYS A 1 48 ? -2.174 8.919 1.036 1.00 0.41 48 LYS A O 3
ATOM 2571 N N . THR A 1 49 ? -0.007 8.522 1.448 1.00 0.36 49 THR A N 3
ATOM 2572 C CA . THR A 1 49 ? 0.465 9.112 0.206 1.00 0.42 49 THR A CA 3
ATOM 2573 C C . THR A 1 49 ? 1.549 8.232 -0.401 1.00 0.37 49 THR A C 3
ATOM 2574 O O . THR A 1 49 ? 2.076 7.347 0.276 1.00 0.36 49 THR A O 3
ATOM 2585 N N . LEU A 1 50 ? 1.893 8.463 -1.664 1.00 0.36 50 LEU A N 3
ATOM 2586 C CA . LEU A 1 50 ? 2.922 7.665 -2.308 1.00 0.32 50 LEU A CA 3
ATOM 2587 C C . LEU A 1 50 ? 4.285 8.161 -1.874 1.00 0.27 50 LEU A C 3
ATOM 2588 O O . LEU A 1 50 ? 5.215 7.389 -1.762 1.00 0.24 50 LEU A O 3
ATOM 2604 N N . GLU A 1 51 ? 4.378 9.438 -1.568 1.00 0.29 51 GLU A N 3
ATOM 2605 C CA . GLU A 1 51 ? 5.639 10.003 -1.102 1.00 0.27 51 GLU A CA 3
ATOM 2606 C C . GLU A 1 51 ? 5.980 9.482 0.291 1.00 0.24 51 GLU A C 3
ATOM 2607 O O . GLU A 1 51 ? 7.146 9.342 0.643 1.00 0.25 51 GLU A O 3
ATOM 2619 N N . ASP A 1 52 ? 4.950 9.184 1.069 1.00 0.27 52 ASP A N 3
ATOM 2620 C CA . ASP A 1 52 ? 5.121 8.532 2.368 1.00 0.29 52 ASP A CA 3
ATOM 2621 C C . ASP A 1 52 ? 5.476 7.071 2.157 1.00 0.27 52 ASP A C 3
ATOM 2622 O O . ASP A 1 52 ? 6.443 6.545 2.716 1.00 0.29 52 ASP A O 3
ATOM 2631 N N . CYS A 1 53 ? 4.663 6.434 1.338 1.00 0.25 53 CYS A N 3
ATOM 2632 C CA . CYS A 1 53 ? 4.854 5.047 0.950 1.00 0.25 53 CYS A CA 3
ATOM 2633 C C . CYS A 1 53 ? 6.249 4.814 0.370 1.00 0.25 53 CYS A C 3
ATOM 2634 O O . CYS A 1 53 ? 6.958 3.892 0.782 1.00 0.31 53 CYS A O 3
ATOM 2641 N N . GLU A 1 54 ? 6.649 5.659 -0.570 1.00 0.22 54 GLU A N 3
ATOM 2642 C CA . GLU A 1 54 ? 7.941 5.519 -1.216 1.00 0.26 54 GLU A CA 3
ATOM 2643 C C . GLU A 1 54 ? 9.044 5.898 -0.263 1.00 0.28 54 GLU A C 3
ATOM 2644 O O . GLU A 1 54 ? 10.164 5.412 -0.383 1.00 0.32 54 GLU A O 3
ATOM 2656 N N . ALA A 1 55 ? 8.735 6.772 0.676 1.00 0.29 55 ALA A N 3
ATOM 2657 C CA . ALA A 1 55 ? 9.724 7.198 1.628 1.00 0.33 55 ALA A CA 3
ATOM 2658 C C . ALA A 1 55 ? 10.309 5.981 2.314 1.00 0.36 55 ALA A C 3
ATOM 2659 O O . ALA A 1 55 ? 11.474 5.656 2.127 1.00 0.42 55 ALA A O 3
ATOM 2666 N N . THR A 1 56 ? 9.477 5.266 3.042 1.00 0.34 56 THR A N 3
ATOM 2667 C CA . THR A 1 56 ? 9.928 4.082 3.757 1.00 0.37 56 THR A CA 3
ATOM 2668 C C . THR A 1 56 ? 10.343 2.961 2.797 1.00 0.34 56 THR A C 3
ATOM 2669 O O . THR A 1 56 ? 11.480 2.473 2.845 1.00 0.41 56 THR A O 3
ATOM 2680 N N . CYS A 1 57 ? 9.458 2.622 1.879 1.00 0.30 57 CYS A N 3
ATOM 2681 C CA . CYS A 1 57 ? 9.606 1.412 1.079 1.00 0.33 57 CYS A CA 3
ATOM 2682 C C . CYS A 1 57 ? 10.632 1.600 -0.037 1.00 0.43 57 CYS A C 3
ATOM 2683 O O . CYS A 1 57 ? 11.487 0.744 -0.256 1.00 0.61 57 CYS A O 3
ATOM 2690 N N . VAL A 1 58 ? 10.581 2.737 -0.716 1.00 0.37 58 VAL A N 3
ATOM 2691 C CA . VAL A 1 58 ? 11.440 2.958 -1.868 1.00 0.46 58 VAL A CA 3
ATOM 2692 C C . VAL A 1 58 ? 12.877 3.311 -1.459 1.00 0.54 58 VAL A C 3
ATOM 2693 O O . VAL A 1 58 ? 13.814 2.920 -2.151 1.00 0.62 58 VAL A O 3
ATOM 2706 N N . THR A 1 59 ? 13.077 4.022 -0.342 1.00 0.56 59 THR A N 3
ATOM 2707 C CA . THR A 1 59 ? 14.446 4.319 0.083 1.00 0.70 59 THR A CA 3
ATOM 2708 C C . THR A 1 59 ? 15.153 3.058 0.542 1.00 0.78 59 THR A C 3
ATOM 2709 O O . THR A 1 59 ? 16.321 2.824 0.225 1.00 0.95 59 THR A O 3
ATOM 2720 N N . ALA A 1 60 ? 14.435 2.264 1.314 1.00 0.74 60 ALA A N 3
ATOM 2721 C CA . ALA A 1 60 ? 14.943 0.986 1.789 1.00 0.91 60 ALA A CA 3
ATOM 2722 C C . ALA A 1 60 ? 15.215 0.033 0.626 1.00 0.96 60 ALA A C 3
ATOM 2723 O O . ALA A 1 60 ? 16.104 -0.814 0.709 1.00 1.14 60 ALA A O 3
ATOM 2730 N N . GLU A 1 61 ? 14.454 0.207 -0.454 1.00 0.97 61 GLU A N 3
ATOM 2731 C CA . GLU A 1 61 ? 14.587 -0.595 -1.667 1.00 1.21 61 GLU A CA 3
ATOM 2732 C C . GLU A 1 61 ? 14.345 -2.076 -1.401 1.00 1.48 61 GLU A C 3
ATOM 2733 O O . GLU A 1 61 ? 13.191 -2.518 -1.558 1.00 2.04 61 GLU A O 3
ATOM 2746 N N . PRO A 1 1 ? 17.107 -6.103 -1.066 1.00 4.91 1 PRO A N 4
ATOM 2747 C CA . PRO A 1 1 ? 15.710 -6.340 -1.491 1.00 4.78 1 PRO A CA 4
ATOM 2748 C C . PRO A 1 1 ? 14.756 -6.217 -0.310 1.00 3.86 1 PRO A C 4
ATOM 2749 O O . PRO A 1 1 ? 14.661 -7.131 0.509 1.00 4.22 1 PRO A O 4
ATOM 2762 N N . ALA A 1 2 ? 14.065 -5.079 -0.234 1.00 3.11 2 ALA A N 4
ATOM 2763 C CA . ALA A 1 2 ? 13.095 -4.802 0.826 1.00 2.57 2 ALA A CA 4
ATOM 2764 C C . ALA A 1 2 ? 13.765 -4.726 2.198 1.00 1.86 2 ALA A C 4
ATOM 2765 O O . ALA A 1 2 ? 14.096 -5.743 2.806 1.00 1.98 2 ALA A O 4
ATOM 2772 N N . GLN A 1 3 ? 13.972 -3.499 2.671 1.00 1.51 3 GLN A N 4
ATOM 2773 C CA . GLN A 1 3 ? 14.568 -3.257 3.974 1.00 1.49 3 GLN A CA 4
ATOM 2774 C C . GLN A 1 3 ? 13.753 -3.919 5.071 1.00 1.40 3 GLN A C 4
ATOM 2775 O O . GLN A 1 3 ? 14.279 -4.589 5.955 1.00 1.83 3 GLN A O 4
ATOM 2789 N N . ASP A 1 4 ? 12.464 -3.718 4.980 1.00 1.13 4 ASP A N 4
ATOM 2790 C CA . ASP A 1 4 ? 11.515 -4.287 5.918 1.00 1.09 4 ASP A CA 4
ATOM 2791 C C . ASP A 1 4 ? 10.270 -4.735 5.183 1.00 0.93 4 ASP A C 4
ATOM 2792 O O . ASP A 1 4 ? 10.031 -4.343 4.038 1.00 1.22 4 ASP A O 4
ATOM 2801 N N . TYR A 1 5 ? 9.479 -5.548 5.861 1.00 0.75 5 TYR A N 4
ATOM 2802 C CA . TYR A 1 5 ? 8.308 -6.177 5.267 1.00 0.60 5 TYR A CA 4
ATOM 2803 C C . TYR A 1 5 ? 7.217 -5.165 4.936 1.00 0.61 5 TYR A C 4
ATOM 2804 O O . TYR A 1 5 ? 6.282 -5.485 4.208 1.00 0.64 5 TYR A O 4
ATOM 2822 N N . ARG A 1 6 ? 7.342 -3.943 5.443 1.00 0.70 6 ARG A N 4
ATOM 2823 C CA . ARG A 1 6 ? 6.407 -2.880 5.094 1.00 0.76 6 ARG A CA 4
ATOM 2824 C C . ARG A 1 6 ? 6.587 -2.478 3.629 1.00 0.74 6 ARG A C 4
ATOM 2825 O O . ARG A 1 6 ? 5.779 -1.743 3.068 1.00 0.87 6 ARG A O 4
ATOM 2846 N N . CYS A 1 7 ? 7.661 -2.972 3.021 1.00 0.64 7 CYS A N 4
ATOM 2847 C CA . CYS A 1 7 ? 7.936 -2.730 1.611 1.00 0.62 7 CYS A CA 4
ATOM 2848 C C . CYS A 1 7 ? 7.449 -3.920 0.779 1.00 0.69 7 CYS A C 4
ATOM 2849 O O . CYS A 1 7 ? 7.667 -3.994 -0.432 1.00 0.92 7 CYS A O 4
ATOM 2856 N N . GLN A 1 8 ? 6.785 -4.862 1.440 1.00 0.76 8 GLN A N 4
ATOM 2857 C CA . GLN A 1 8 ? 6.246 -6.030 0.762 1.00 0.92 8 GLN A CA 4
ATOM 2858 C C . GLN A 1 8 ? 4.937 -6.496 1.399 1.00 0.97 8 GLN A C 4
ATOM 2859 O O . GLN A 1 8 ? 3.892 -5.913 1.131 1.00 1.43 8 GLN A O 4
ATOM 2873 N N . LEU A 1 9 ? 5.012 -7.516 2.259 1.00 0.85 9 LEU A N 4
ATOM 2874 C CA . LEU A 1 9 ? 3.827 -8.150 2.843 1.00 0.98 9 LEU A CA 4
ATOM 2875 C C . LEU A 1 9 ? 2.760 -8.421 1.786 1.00 1.06 9 LEU A C 4
ATOM 2876 O O . LEU A 1 9 ? 2.900 -9.325 0.958 1.00 1.30 9 LEU A O 4
ATOM 2892 N N . SER A 1 10 ? 1.725 -7.603 1.804 1.00 1.32 10 SER A N 4
ATOM 2893 C CA . SER A 1 10 ? 0.628 -7.707 0.872 1.00 1.64 10 SER A CA 4
ATOM 2894 C C . SER A 1 10 ? 0.001 -6.331 0.660 1.00 1.14 10 SER A C 4
ATOM 2895 O O . SER A 1 10 ? 0.142 -5.442 1.500 1.00 1.14 10 SER A O 4
ATOM 2903 N N . ARG A 1 11 ? -0.684 -6.165 -0.464 1.00 0.86 11 ARG A N 4
ATOM 2904 C CA . ARG A 1 11 ? -1.210 -4.861 -0.868 1.00 0.60 11 ARG A CA 4
ATOM 2905 C C . ARG A 1 11 ? -2.585 -4.592 -0.286 1.00 1.01 11 ARG A C 4
ATOM 2906 O O . ARG A 1 11 ? -3.019 -3.447 -0.180 1.00 1.95 11 ARG A O 4
ATOM 2927 N N . ASN A 1 12 ? -3.277 -5.666 0.035 1.00 1.11 12 ASN A N 4
ATOM 2928 C CA . ASN A 1 12 ? -4.629 -5.593 0.584 1.00 1.54 12 ASN A CA 4
ATOM 2929 C C . ASN A 1 12 ? -4.622 -5.067 2.018 1.00 2.46 12 ASN A C 4
ATOM 2930 O O . ASN A 1 12 ? -3.641 -4.504 2.501 1.00 3.24 12 ASN A O 4
ATOM 2941 N N . TYR A 1 13 ? -5.742 -5.274 2.677 1.00 2.68 13 TYR A N 4
ATOM 2942 C CA . TYR A 1 13 ? -5.932 -4.922 4.074 1.00 3.82 13 TYR A CA 4
ATOM 2943 C C . TYR A 1 13 ? -7.177 -5.618 4.564 1.00 3.96 13 TYR A C 4
ATOM 2944 O O . TYR A 1 13 ? -7.251 -6.113 5.690 1.00 4.74 13 TYR A O 4
ATOM 2962 N N . GLY A 1 14 ? -8.149 -5.635 3.682 1.00 3.45 14 GLY A N 4
ATOM 2963 C CA . GLY A 1 14 ? -9.406 -6.288 3.944 1.00 3.64 14 GLY A CA 4
ATOM 2964 C C . GLY A 1 14 ? -10.540 -5.536 3.297 1.00 3.52 14 GLY A C 4
ATOM 2965 O O . GLY A 1 14 ? -10.536 -5.323 2.082 1.00 3.49 14 GLY A O 4
ATOM 2969 N N . LYS A 1 15 ? -11.503 -5.123 4.096 1.00 3.84 15 LYS A N 4
ATOM 2970 C CA . LYS A 1 15 ? -12.547 -4.247 3.624 1.00 4.12 15 LYS A CA 4
ATOM 2971 C C . LYS A 1 15 ? -12.390 -2.880 4.256 1.00 3.84 15 LYS A C 4
ATOM 2972 O O . LYS A 1 15 ? -11.607 -2.059 3.790 1.00 4.21 15 LYS A O 4
ATOM 2991 N N . GLY A 1 16 ? -13.102 -2.638 5.327 1.00 3.49 16 GLY A N 4
ATOM 2992 C CA . GLY A 1 16 ? -12.879 -1.424 6.064 1.00 3.43 16 GLY A CA 4
ATOM 2993 C C . GLY A 1 16 ? -14.088 -0.530 6.121 1.00 3.36 16 GLY A C 4
ATOM 2994 O O . GLY A 1 16 ? -14.900 -0.630 7.042 1.00 4.06 16 GLY A O 4
ATOM 2998 N N . SER A 1 17 ? -14.210 0.337 5.135 1.00 2.69 17 SER A N 4
ATOM 2999 C CA . SER A 1 17 ? -15.261 1.344 5.130 1.00 2.83 17 SER A CA 4
ATOM 3000 C C . SER A 1 17 ? -16.211 1.163 3.953 1.00 2.40 17 SER A C 4
ATOM 3001 O O . SER A 1 17 ? -17.195 0.431 4.040 1.00 2.85 17 SER A O 4
ATOM 3009 N N . GLY A 1 18 ? -15.897 1.825 2.857 1.00 1.74 18 GLY A N 4
ATOM 3010 C CA . GLY A 1 18 ? -16.713 1.743 1.668 1.00 1.70 18 GLY A CA 4
ATOM 3011 C C . GLY A 1 18 ? -15.906 2.046 0.433 1.00 1.52 18 GLY A C 4
ATOM 3012 O O . GLY A 1 18 ? -15.548 1.148 -0.325 1.00 2.34 18 GLY A O 4
ATOM 3016 N N . SER A 1 19 ? -15.613 3.314 0.237 1.00 1.01 19 SER A N 4
ATOM 3017 C CA . SER A 1 19 ? -14.709 3.730 -0.808 1.00 0.80 19 SER A CA 4
ATOM 3018 C C . SER A 1 19 ? -14.087 5.080 -0.493 1.00 0.84 19 SER A C 4
ATOM 3019 O O . SER A 1 19 ? -14.778 6.059 -0.219 1.00 1.18 19 SER A O 4
ATOM 3027 N N . PHE A 1 20 ? -12.772 5.091 -0.484 1.00 0.78 20 PHE A N 4
ATOM 3028 C CA . PHE A 1 20 ? -11.993 6.304 -0.323 1.00 0.93 20 PHE A CA 4
ATOM 3029 C C . PHE A 1 20 ? -10.834 6.225 -1.302 1.00 0.85 20 PHE A C 4
ATOM 3030 O O . PHE A 1 20 ? -10.952 5.599 -2.348 1.00 1.66 20 PHE A O 4
ATOM 3047 N N . THR A 1 21 ? -9.724 6.842 -0.985 1.00 0.73 21 THR A N 4
ATOM 3048 C CA . THR A 1 21 ? -8.551 6.719 -1.828 1.00 0.54 21 THR A CA 4
ATOM 3049 C C . THR A 1 21 ? -7.286 6.765 -0.993 1.00 0.43 21 THR A C 4
ATOM 3050 O O . THR A 1 21 ? -6.827 7.828 -0.579 1.00 0.56 21 THR A O 4
ATOM 3061 N N . ASN A 1 22 ? -6.759 5.594 -0.735 1.00 0.31 22 ASN A N 4
ATOM 3062 C CA . ASN A 1 22 ? -5.474 5.440 -0.091 1.00 0.25 22 ASN A CA 4
ATOM 3063 C C . ASN A 1 22 ? -4.554 4.823 -1.120 1.00 0.24 22 ASN A C 4
ATOM 3064 O O . ASN A 1 22 ? -5.008 4.457 -2.204 1.00 0.28 22 ASN A O 4
ATOM 3075 N N . TYR A 1 23 ? -3.286 4.712 -0.816 1.00 0.25 23 TYR A N 4
ATOM 3076 C CA . TYR A 1 23 ? -2.346 4.198 -1.786 1.00 0.25 23 TYR A CA 4
ATOM 3077 C C . TYR A 1 23 ? -1.895 2.804 -1.376 1.00 0.27 23 TYR A C 4
ATOM 3078 O O . TYR A 1 23 ? -2.015 2.427 -0.209 1.00 0.26 23 TYR A O 4
ATOM 3096 N N . TYR A 1 24 ? -1.383 2.044 -2.327 1.00 0.31 24 TYR A N 4
ATOM 3097 C CA . TYR A 1 24 ? -0.834 0.730 -2.038 1.00 0.35 24 TYR A CA 4
ATOM 3098 C C . TYR A 1 24 ? 0.295 0.433 -3.014 1.00 0.37 24 TYR A C 4
ATOM 3099 O O . TYR A 1 24 ? 0.217 0.790 -4.186 1.00 0.38 24 TYR A O 4
ATOM 3117 N N . TYR A 1 25 ? 1.344 -0.203 -2.532 1.00 0.39 25 TYR A N 4
ATOM 3118 C CA . TYR A 1 25 ? 2.516 -0.452 -3.355 1.00 0.39 25 TYR A CA 4
ATOM 3119 C C . TYR A 1 25 ? 2.345 -1.716 -4.186 1.00 0.39 25 TYR A C 4
ATOM 3120 O O . TYR A 1 25 ? 2.020 -2.784 -3.664 1.00 0.50 25 TYR A O 4
ATOM 3138 N N . ASP A 1 26 ? 2.567 -1.584 -5.482 1.00 0.36 26 ASP A N 4
ATOM 3139 C CA . ASP A 1 26 ? 2.495 -2.709 -6.394 1.00 0.38 26 ASP A CA 4
ATOM 3140 C C . ASP A 1 26 ? 3.893 -3.094 -6.855 1.00 0.35 26 ASP A C 4
ATOM 3141 O O . ASP A 1 26 ? 4.566 -2.331 -7.556 1.00 0.37 26 ASP A O 4
ATOM 3150 N N . LYS A 1 27 ? 4.333 -4.277 -6.454 1.00 0.47 27 LYS A N 4
ATOM 3151 C CA . LYS A 1 27 ? 5.678 -4.743 -6.756 1.00 0.60 27 LYS A CA 4
ATOM 3152 C C . LYS A 1 27 ? 5.760 -5.400 -8.129 1.00 0.61 27 LYS A C 4
ATOM 3153 O O . LYS A 1 27 ? 6.670 -6.181 -8.394 1.00 0.76 27 LYS A O 4
ATOM 3172 N N . ALA A 1 28 ? 4.809 -5.089 -8.994 1.00 0.58 28 ALA A N 4
ATOM 3173 C CA . ALA A 1 28 ? 4.849 -5.573 -10.362 1.00 0.72 28 ALA A CA 4
ATOM 3174 C C . ALA A 1 28 ? 5.413 -4.489 -11.265 1.00 0.87 28 ALA A C 4
ATOM 3175 O O . ALA A 1 28 ? 5.864 -4.755 -12.376 1.00 1.06 28 ALA A O 4
ATOM 3182 N N . THR A 1 29 ? 5.383 -3.261 -10.768 1.00 0.85 29 THR A N 4
ATOM 3183 C CA . THR A 1 29 ? 5.928 -2.126 -11.495 1.00 1.03 29 THR A CA 4
ATOM 3184 C C . THR A 1 29 ? 6.877 -1.318 -10.601 1.00 0.92 29 THR A C 4
ATOM 3185 O O . THR A 1 29 ? 7.570 -0.406 -11.060 1.00 1.06 29 THR A O 4
ATOM 3196 N N . SER A 1 30 ? 6.903 -1.695 -9.318 1.00 0.76 30 SER A N 4
ATOM 3197 C CA . SER A 1 30 ? 7.785 -1.095 -8.322 1.00 0.84 30 SER A CA 4
ATOM 3198 C C . SER A 1 30 ? 7.384 0.351 -8.020 1.00 0.70 30 SER A C 4
ATOM 3199 O O . SER A 1 30 ? 8.211 1.263 -8.072 1.00 0.89 30 SER A O 4
ATOM 3207 N N . SER A 1 31 ? 6.114 0.555 -7.694 1.00 0.45 31 SER A N 4
ATOM 3208 C CA . SER A 1 31 ? 5.629 1.871 -7.306 1.00 0.40 31 SER A CA 4
ATOM 3209 C C . SER A 1 31 ? 4.311 1.761 -6.555 1.00 0.33 31 SER A C 4
ATOM 3210 O O . SER A 1 31 ? 3.798 0.665 -6.335 1.00 0.31 31 SER A O 4
ATOM 3218 N N . CYS A 1 32 ? 3.772 2.901 -6.164 1.00 0.37 32 CYS A N 4
ATOM 3219 C CA . CYS A 1 32 ? 2.583 2.939 -5.331 1.00 0.35 32 CYS A CA 4
ATOM 3220 C C . CYS A 1 32 ? 1.366 3.390 -6.133 1.00 0.32 32 CYS A C 4
ATOM 3221 O O . CYS A 1 32 ? 1.369 4.462 -6.737 1.00 0.36 32 CYS A O 4
ATOM 3228 N N . LYS A 1 33 ? 0.338 2.560 -6.129 1.00 0.33 33 LYS A N 4
ATOM 3229 C CA . LYS A 1 33 ? -0.917 2.857 -6.802 1.00 0.38 33 LYS A CA 4
ATOM 3230 C C . LYS A 1 33 ? -1.932 3.287 -5.753 1.00 0.30 33 LYS A C 4
ATOM 3231 O O . LYS A 1 33 ? -1.566 3.547 -4.612 1.00 0.37 33 LYS A O 4
ATOM 3250 N N . THR A 1 34 ? -3.190 3.357 -6.130 1.00 0.43 34 THR A N 4
ATOM 3251 C CA . THR A 1 34 ? -4.227 3.752 -5.195 1.00 0.36 34 THR A CA 4
ATOM 3252 C C . THR A 1 34 ? -5.371 2.763 -5.175 1.00 0.38 34 THR A C 4
ATOM 3253 O O . THR A 1 34 ? -5.482 1.908 -6.055 1.00 0.44 34 THR A O 4
ATOM 3264 N N . PHE A 1 35 ? -6.229 2.908 -4.176 1.00 0.37 35 PHE A N 4
ATOM 3265 C CA . PHE A 1 35 ? -7.349 2.010 -3.982 1.00 0.41 35 PHE A CA 4
ATOM 3266 C C . PHE A 1 35 ? -8.285 2.601 -2.956 1.00 0.36 35 PHE A C 4
ATOM 3267 O O . PHE A 1 35 ? -7.921 3.492 -2.187 1.00 0.32 35 PHE A O 4
ATOM 3284 N N . ARG A 1 36 ? -9.497 2.107 -2.970 1.00 0.43 36 ARG A N 4
ATOM 3285 C CA . ARG A 1 36 ? -10.551 2.606 -2.126 1.00 0.41 36 ARG A CA 4
ATOM 3286 C C . ARG A 1 36 ? -10.313 2.202 -0.682 1.00 0.38 36 ARG A C 4
ATOM 3287 O O . ARG A 1 36 ? -11.017 2.651 0.220 1.00 0.40 36 ARG A O 4
ATOM 3308 N N . TYR A 1 37 ? -9.334 1.318 -0.511 1.00 0.41 37 TYR A N 4
ATOM 3309 C CA . TYR A 1 37 ? -8.962 0.740 0.776 1.00 0.50 37 TYR A CA 4
ATOM 3310 C C . TYR A 1 37 ? -9.943 -0.343 1.203 1.00 0.70 37 TYR A C 4
ATOM 3311 O O . TYR A 1 37 ? -9.553 -1.361 1.771 1.00 0.88 37 TYR A O 4
ATOM 3329 N N . ARG A 1 38 ? -11.204 -0.129 0.899 1.00 0.77 38 ARG A N 4
ATOM 3330 C CA . ARG A 1 38 ? -12.229 -1.124 1.123 1.00 1.00 38 ARG A CA 4
ATOM 3331 C C . ARG A 1 38 ? -12.185 -2.096 -0.047 1.00 2.00 38 ARG A C 4
ATOM 3332 O O . ARG A 1 38 ? -13.065 -2.113 -0.905 1.00 2.42 38 ARG A O 4
ATOM 3353 N N . GLY A 1 39 ? -11.091 -2.832 -0.111 1.00 2.76 39 GLY A N 4
ATOM 3354 C CA . GLY A 1 39 ? -10.879 -3.792 -1.178 1.00 4.10 39 GLY A CA 4
ATOM 3355 C C . GLY A 1 39 ? -11.952 -4.860 -1.230 1.00 4.55 39 GLY A C 4
ATOM 3356 O O . GLY A 1 39 ? -12.835 -4.818 -2.086 1.00 5.07 39 GLY A O 4
ATOM 3360 N N . SER A 1 40 ? -11.885 -5.806 -0.305 1.00 4.61 40 SER A N 4
ATOM 3361 C CA . SER A 1 40 ? -12.802 -6.933 -0.284 1.00 5.12 40 SER A CA 4
ATOM 3362 C C . SER A 1 40 ? -12.528 -7.797 0.926 1.00 4.53 40 SER A C 4
ATOM 3363 O O . SER A 1 40 ? -13.266 -7.769 1.913 1.00 4.80 40 SER A O 4
ATOM 3371 N N . GLY A 1 41 ? -11.455 -8.543 0.842 1.00 3.96 41 GLY A N 4
ATOM 3372 C CA . GLY A 1 41 ? -11.057 -9.396 1.925 1.00 3.59 41 GLY A CA 4
ATOM 3373 C C . GLY A 1 41 ? -9.593 -9.758 1.828 1.00 3.07 41 GLY A C 4
ATOM 3374 O O . GLY A 1 41 ? -9.102 -10.088 0.748 1.00 3.44 41 GLY A O 4
ATOM 3378 N N . GLY A 1 42 ? -8.892 -9.679 2.942 1.00 2.79 42 GLY A N 4
ATOM 3379 C CA . GLY A 1 42 ? -7.477 -9.970 2.945 1.00 2.71 42 GLY A CA 4
ATOM 3380 C C . GLY A 1 42 ? -6.770 -9.299 4.097 1.00 2.08 42 GLY A C 4
ATOM 3381 O O . GLY A 1 42 ? -7.331 -9.183 5.189 1.00 2.24 42 GLY A O 4
ATOM 3385 N N . ASN A 1 43 ? -5.548 -8.845 3.856 1.00 1.76 43 ASN A N 4
ATOM 3386 C CA . ASN A 1 43 ? -4.750 -8.199 4.890 1.00 1.73 43 ASN A CA 4
ATOM 3387 C C . ASN A 1 43 ? -3.567 -7.483 4.251 1.00 1.55 43 ASN A C 4
ATOM 3388 O O . ASN A 1 43 ? -3.243 -7.746 3.095 1.00 2.22 43 ASN A O 4
ATOM 3399 N N . GLY A 1 44 ? -2.940 -6.575 4.988 1.00 1.34 44 GLY A N 4
ATOM 3400 C CA . GLY A 1 44 ? -1.820 -5.827 4.455 1.00 1.54 44 GLY A CA 4
ATOM 3401 C C . GLY A 1 44 ? -1.586 -4.544 5.219 1.00 1.22 44 GLY A C 4
ATOM 3402 O O . GLY A 1 44 ? -1.524 -4.554 6.450 1.00 1.94 44 GLY A O 4
ATOM 3406 N N . ASN A 1 45 ? -1.483 -3.435 4.500 1.00 0.77 45 ASN A N 4
ATOM 3407 C CA . ASN A 1 45 ? -1.215 -2.143 5.119 1.00 0.80 45 ASN A CA 4
ATOM 3408 C C . ASN A 1 45 ? -1.778 -1.013 4.262 1.00 0.86 45 ASN A C 4
ATOM 3409 O O . ASN A 1 45 ? -1.760 -1.087 3.037 1.00 1.81 45 ASN A O 4
ATOM 3420 N N . ARG A 1 46 ? -2.281 0.027 4.913 1.00 0.61 46 ARG A N 4
ATOM 3421 C CA . ARG A 1 46 ? -2.795 1.194 4.207 1.00 0.45 46 ARG A CA 4
ATOM 3422 C C . ARG A 1 46 ? -1.710 2.254 4.073 1.00 0.38 46 ARG A C 4
ATOM 3423 O O . ARG A 1 46 ? -1.062 2.616 5.054 1.00 0.47 46 ARG A O 4
ATOM 3444 N N . PHE A 1 47 ? -1.527 2.758 2.865 1.00 0.30 47 PHE A N 4
ATOM 3445 C CA . PHE A 1 47 ? -0.611 3.860 2.639 1.00 0.26 47 PHE A CA 4
ATOM 3446 C C . PHE A 1 47 ? -1.410 5.131 2.442 1.00 0.26 47 PHE A C 4
ATOM 3447 O O . PHE A 1 47 ? -2.314 5.190 1.612 1.00 0.40 47 PHE A O 4
ATOM 3464 N N . LYS A 1 48 ? -1.093 6.133 3.231 1.00 0.30 48 LYS A N 4
ATOM 3465 C CA . LYS A 1 48 ? -1.867 7.365 3.261 1.00 0.34 48 LYS A CA 4
ATOM 3466 C C . LYS A 1 48 ? -1.523 8.227 2.061 1.00 0.35 48 LYS A C 4
ATOM 3467 O O . LYS A 1 48 ? -2.389 8.876 1.476 1.00 0.41 48 LYS A O 4
ATOM 3486 N N . THR A 1 49 ? -0.247 8.234 1.719 1.00 0.36 49 THR A N 4
ATOM 3487 C CA . THR A 1 49 ? 0.242 8.924 0.539 1.00 0.42 49 THR A CA 4
ATOM 3488 C C . THR A 1 49 ? 1.243 8.032 -0.188 1.00 0.37 49 THR A C 4
ATOM 3489 O O . THR A 1 49 ? 1.821 7.124 0.416 1.00 0.36 49 THR A O 4
ATOM 3500 N N . LEU A 1 50 ? 1.448 8.278 -1.476 1.00 0.36 50 LEU A N 4
ATOM 3501 C CA . LEU A 1 50 ? 2.401 7.487 -2.239 1.00 0.32 50 LEU A CA 4
ATOM 3502 C C . LEU A 1 50 ? 3.798 7.962 -1.921 1.00 0.27 50 LEU A C 4
ATOM 3503 O O . LEU A 1 50 ? 4.742 7.201 -1.981 1.00 0.24 50 LEU A O 4
ATOM 3519 N N . GLU A 1 51 ? 3.908 9.214 -1.526 1.00 0.29 51 GLU A N 4
ATOM 3520 C CA . GLU A 1 51 ? 5.197 9.768 -1.129 1.00 0.27 51 GLU A CA 4
ATOM 3521 C C . GLU A 1 51 ? 5.709 9.073 0.129 1.00 0.24 51 GLU A C 4
ATOM 3522 O O . GLU A 1 51 ? 6.911 8.903 0.315 1.00 0.25 51 GLU A O 4
ATOM 3534 N N . ASP A 1 52 ? 4.777 8.680 0.987 1.00 0.27 52 ASP A N 4
ATOM 3535 C CA . ASP A 1 52 ? 5.089 7.910 2.188 1.00 0.29 52 ASP A CA 4
ATOM 3536 C C . ASP A 1 52 ? 5.435 6.489 1.794 1.00 0.27 52 ASP A C 4
ATOM 3537 O O . ASP A 1 52 ? 6.474 5.940 2.179 1.00 0.29 52 ASP A O 4
ATOM 3546 N N . CYS A 1 53 ? 4.542 5.918 1.008 1.00 0.25 53 CYS A N 4
ATOM 3547 C CA . CYS A 1 53 ? 4.699 4.577 0.471 1.00 0.25 53 CYS A CA 4
ATOM 3548 C C . CYS A 1 53 ? 6.022 4.425 -0.286 1.00 0.25 53 CYS A C 4
ATOM 3549 O O . CYS A 1 53 ? 6.763 3.463 -0.074 1.00 0.31 53 CYS A O 4
ATOM 3556 N N . GLU A 1 54 ? 6.329 5.385 -1.155 1.00 0.22 54 GLU A N 4
ATOM 3557 C CA . GLU A 1 54 ? 7.538 5.321 -1.960 1.00 0.26 54 GLU A CA 4
ATOM 3558 C C . GLU A 1 54 ? 8.752 5.631 -1.123 1.00 0.28 54 GLU A C 4
ATOM 3559 O O . GLU A 1 54 ? 9.837 5.136 -1.400 1.00 0.32 54 GLU A O 4
ATOM 3571 N N . ALA A 1 55 ? 8.568 6.456 -0.107 1.00 0.29 55 ALA A N 4
ATOM 3572 C CA . ALA A 1 55 ? 9.668 6.827 0.744 1.00 0.33 55 ALA A CA 4
ATOM 3573 C C . ALA A 1 55 ? 10.324 5.574 1.281 1.00 0.36 55 ALA A C 4
ATOM 3574 O O . ALA A 1 55 ? 11.429 5.219 0.883 1.00 0.42 55 ALA A O 4
ATOM 3581 N N . THR A 1 56 ? 9.598 4.862 2.113 1.00 0.34 56 THR A N 4
ATOM 3582 C CA . THR A 1 56 ? 10.133 3.680 2.757 1.00 0.37 56 THR A CA 4
ATOM 3583 C C . THR A 1 56 ? 10.482 2.587 1.740 1.00 0.34 56 THR A C 4
ATOM 3584 O O . THR A 1 56 ? 11.605 2.071 1.723 1.00 0.41 56 THR A O 4
ATOM 3595 N N . CYS A 1 57 ? 9.560 2.293 0.843 1.00 0.30 57 CYS A N 4
ATOM 3596 C CA . CYS A 1 57 ? 9.677 1.099 0.024 1.00 0.33 57 CYS A CA 4
ATOM 3597 C C . CYS A 1 57 ? 10.507 1.355 -1.230 1.00 0.43 57 CYS A C 4
ATOM 3598 O O . CYS A 1 57 ? 11.388 0.565 -1.566 1.00 0.61 57 CYS A O 4
ATOM 3605 N N . VAL A 1 58 ? 10.252 2.470 -1.907 1.00 0.37 58 VAL A N 4
ATOM 3606 C CA . VAL A 1 58 ? 10.930 2.757 -3.165 1.00 0.46 58 VAL A CA 4
ATOM 3607 C C . VAL A 1 58 ? 12.409 3.096 -2.942 1.00 0.54 58 VAL A C 4
ATOM 3608 O O . VAL A 1 58 ? 13.248 2.756 -3.778 1.00 0.62 58 VAL A O 4
ATOM 3621 N N . THR A 1 59 ? 12.750 3.739 -1.820 1.00 0.56 59 THR A N 4
ATOM 3622 C CA . THR A 1 59 ? 14.158 4.025 -1.556 1.00 0.70 59 THR A CA 4
ATOM 3623 C C . THR A 1 59 ? 14.907 2.757 -1.174 1.00 0.78 59 THR A C 4
ATOM 3624 O O . THR A 1 59 ? 15.987 2.472 -1.698 1.00 0.95 59 THR A O 4
ATOM 3635 N N . ALA A 1 60 ? 14.321 2.009 -0.254 1.00 0.74 60 ALA A N 4
ATOM 3636 C CA . ALA A 1 6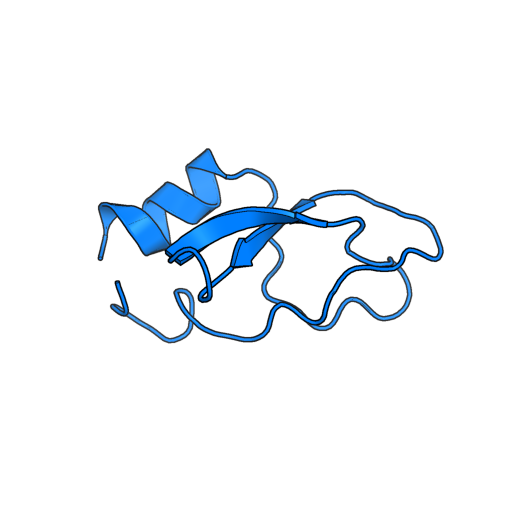0 ? 14.896 0.759 0.209 1.00 0.91 60 ALA A CA 4
ATOM 3637 C C . ALA A 1 60 ? 15.066 -0.254 -0.913 1.00 0.96 60 ALA A C 4
ATOM 3638 O O . ALA A 1 60 ? 16.089 -0.932 -0.988 1.00 1.14 60 ALA A O 4
ATOM 3645 N N . GLU A 1 61 ? 14.054 -0.343 -1.767 1.00 0.97 61 GLU A N 4
ATOM 3646 C CA . GLU A 1 61 ? 14.026 -1.284 -2.883 1.00 1.21 61 GLU A CA 4
ATOM 3647 C C . GLU A 1 61 ? 13.988 -2.730 -2.389 1.00 1.48 61 GLU A C 4
ATOM 3648 O O . GLU A 1 61 ? 12.881 -3.303 -2.319 1.00 2.04 61 GLU A O 4
ATOM 3661 N N . PRO A 1 1 ? 14.790 -10.333 1.822 1.00 4.91 1 PRO A N 5
ATOM 3662 C CA . PRO A 1 1 ? 14.359 -9.002 2.282 1.00 4.78 1 PRO A CA 5
ATOM 3663 C C . PRO A 1 1 ? 15.561 -8.178 2.719 1.00 3.86 1 PRO A C 5
ATOM 3664 O O . PRO A 1 1 ? 16.613 -8.726 3.039 1.00 4.22 1 PRO A O 5
ATOM 3677 N N . ALA A 1 2 ? 15.407 -6.864 2.707 1.00 3.11 2 ALA A N 5
ATOM 3678 C CA . ALA A 1 2 ? 16.496 -5.967 3.065 1.00 2.57 2 ALA A CA 5
ATOM 3679 C C . ALA A 1 2 ? 16.189 -5.210 4.348 1.00 1.86 2 ALA A C 5
ATOM 3680 O O . ALA A 1 2 ? 16.946 -5.270 5.314 1.00 1.98 2 ALA A O 5
ATOM 3687 N N . GLN A 1 3 ? 15.079 -4.488 4.347 1.00 1.51 3 GLN A N 5
ATOM 3688 C CA . GLN A 1 3 ? 14.675 -3.692 5.495 1.00 1.49 3 GLN A CA 5
ATOM 3689 C C . GLN A 1 3 ? 13.858 -4.521 6.465 1.00 1.40 3 GLN A C 5
ATOM 3690 O O . GLN A 1 3 ? 14.332 -4.931 7.526 1.00 1.83 3 GLN A O 5
ATOM 3704 N N . ASP A 1 4 ? 12.622 -4.761 6.071 1.00 1.13 4 ASP A N 5
ATOM 3705 C CA . ASP A 1 4 ? 11.641 -5.423 6.913 1.00 1.09 4 ASP A CA 5
ATOM 3706 C C . ASP A 1 4 ? 10.530 -5.986 6.030 1.00 0.93 4 ASP A C 5
ATOM 3707 O O . ASP A 1 4 ? 10.725 -6.177 4.829 1.00 1.22 4 ASP A O 5
ATOM 3716 N N . TYR A 1 5 ? 9.369 -6.224 6.600 1.00 0.75 5 TYR A N 5
ATOM 3717 C CA . TYR A 1 5 ? 8.232 -6.715 5.841 1.00 0.60 5 TYR A CA 5
ATOM 3718 C C . TYR A 1 5 ? 7.454 -5.539 5.272 1.00 0.61 5 TYR A C 5
ATOM 3719 O O . TYR A 1 5 ? 6.700 -5.684 4.319 1.00 0.64 5 TYR A O 5
ATOM 3737 N N . ARG A 1 6 ? 7.704 -4.363 5.835 1.00 0.70 6 ARG A N 5
ATOM 3738 C CA . ARG A 1 6 ? 6.965 -3.144 5.496 1.00 0.76 6 ARG A CA 5
ATOM 3739 C C . ARG A 1 6 ? 7.238 -2.647 4.071 1.00 0.74 6 ARG A C 5
ATOM 3740 O O . ARG A 1 6 ? 6.623 -1.680 3.626 1.00 0.87 6 ARG A O 5
ATOM 3761 N N . CYS A 1 7 ? 8.152 -3.292 3.359 1.00 0.64 7 CYS A N 5
ATOM 3762 C CA . CYS A 1 7 ? 8.436 -2.909 1.979 1.00 0.62 7 CYS A CA 5
ATOM 3763 C C . CYS A 1 7 ? 8.042 -4.038 1.026 1.00 0.69 7 CYS A C 5
ATOM 3764 O O . CYS A 1 7 ? 8.241 -3.961 -0.185 1.00 0.92 7 CYS A O 5
ATOM 3771 N N . GLN A 1 8 ? 7.464 -5.090 1.584 1.00 0.76 8 GLN A N 5
ATOM 3772 C CA . GLN A 1 8 ? 6.924 -6.174 0.784 1.00 0.92 8 GLN A CA 5
ATOM 3773 C C . GLN A 1 8 ? 5.438 -6.317 1.076 1.00 0.97 8 GLN A C 5
ATOM 3774 O O . GLN A 1 8 ? 4.608 -5.947 0.245 1.00 1.43 8 GLN A O 5
ATOM 3788 N N . LEU A 1 9 ? 5.120 -6.811 2.268 1.00 0.85 9 LEU A N 5
ATOM 3789 C CA . LEU A 1 9 ? 3.740 -6.854 2.763 1.00 0.98 9 LEU A CA 5
ATOM 3790 C C . LEU A 1 9 ? 2.789 -7.533 1.778 1.00 1.06 9 LEU A C 5
ATOM 3791 O O . LEU A 1 9 ? 3.203 -8.276 0.884 1.00 1.30 9 LEU A O 5
ATOM 3807 N N . SER A 1 10 ? 1.506 -7.283 1.972 1.00 1.32 10 SER A N 5
ATOM 3808 C CA . SER A 1 10 ? 0.484 -7.745 1.063 1.00 1.64 10 SER A CA 5
ATOM 3809 C C . SER A 1 10 ? -0.466 -6.598 0.741 1.00 1.14 10 SER A C 5
ATOM 3810 O O . SER A 1 10 ? -0.952 -5.915 1.643 1.00 1.14 10 SER A O 5
ATOM 3818 N N . ARG A 1 11 ? -0.689 -6.356 -0.541 1.00 0.86 11 ARG A N 5
ATOM 3819 C CA . ARG A 1 11 ? -1.668 -5.364 -0.960 1.00 0.60 11 ARG A CA 5
ATOM 3820 C C . ARG A 1 11 ? -3.058 -5.988 -0.929 1.00 1.01 11 ARG A C 5
ATOM 3821 O O . ARG A 1 11 ? -3.237 -7.110 -0.459 1.00 1.95 11 ARG A O 5
ATOM 3842 N N . ASN A 1 12 ? -4.032 -5.273 -1.450 1.00 1.11 12 ASN A N 5
ATOM 3843 C CA . ASN A 1 12 ? -5.402 -5.752 -1.462 1.00 1.54 12 ASN A CA 5
ATOM 3844 C C . ASN A 1 12 ? -6.103 -5.283 -2.719 1.00 2.46 12 ASN A C 5
ATOM 3845 O O . ASN A 1 12 ? -5.613 -4.403 -3.429 1.00 3.24 12 ASN A O 5
ATOM 3856 N N . TYR A 1 13 ? -7.242 -5.882 -2.971 1.00 2.68 13 TYR A N 5
ATOM 3857 C CA . TYR A 1 13 ? -7.935 -5.744 -4.247 1.00 3.82 13 TYR A CA 5
ATOM 3858 C C . TYR A 1 13 ? -9.368 -5.299 -4.060 1.00 3.96 13 TYR A C 5
ATOM 3859 O O . TYR A 1 13 ? -10.048 -4.934 -5.024 1.00 4.74 13 TYR A O 5
ATOM 3877 N N . GLY A 1 14 ? -9.814 -5.367 -2.821 1.00 3.45 14 GLY A N 5
ATOM 3878 C CA . GLY A 1 14 ? -11.173 -4.999 -2.478 1.00 3.64 14 GLY A CA 5
ATOM 3879 C C . GLY A 1 14 ? -11.585 -3.651 -3.037 1.00 3.52 14 GLY A C 5
ATOM 3880 O O . GLY A 1 14 ? -10.835 -2.674 -2.958 1.00 3.49 14 GLY A O 5
ATOM 3884 N N . LYS A 1 15 ? -12.790 -3.610 -3.587 1.00 3.84 15 LYS A N 5
ATOM 3885 C CA . LYS A 1 15 ? -13.303 -2.424 -4.263 1.00 4.12 15 LYS A CA 5
ATOM 3886 C C . LYS A 1 15 ? -13.466 -1.282 -3.289 1.00 3.84 15 LYS A C 5
ATOM 3887 O O . LYS A 1 15 ? -12.806 -0.253 -3.391 1.00 4.21 15 LYS A O 5
ATOM 3906 N N . GLY A 1 16 ? -14.348 -1.490 -2.339 1.00 3.49 16 GLY A N 5
ATOM 3907 C CA . GLY A 1 16 ? -14.619 -0.476 -1.348 1.00 3.43 16 GLY A CA 5
ATOM 3908 C C . GLY A 1 16 ? -16.036 -0.541 -0.826 1.00 3.36 16 GLY A C 5
ATOM 3909 O O . GLY A 1 16 ? -16.941 -0.996 -1.522 1.00 4.06 16 GLY A O 5
ATOM 3913 N N . SER A 1 17 ? -16.214 -0.100 0.406 1.00 2.69 17 SER A N 5
ATOM 3914 C CA . SER A 1 17 ? -17.526 -0.050 1.025 1.00 2.83 17 SER A CA 5
ATOM 3915 C C . SER A 1 17 ? -17.781 1.333 1.609 1.00 2.40 17 SER A C 5
ATOM 3916 O O . SER A 1 17 ? -18.861 1.907 1.460 1.00 2.85 17 SER A O 5
ATOM 3924 N N . GLY A 1 18 ? -16.775 1.850 2.286 1.00 1.74 18 GLY A N 5
ATOM 3925 C CA . GLY A 1 18 ? -16.801 3.221 2.750 1.00 1.70 18 GLY A CA 5
ATOM 3926 C C . GLY A 1 18 ? -15.918 4.100 1.892 1.00 1.52 18 GLY A C 5
ATOM 3927 O O . GLY A 1 18 ? -16.172 5.293 1.744 1.00 2.34 18 GLY A O 5
ATOM 3931 N N . SER A 1 19 ? -14.884 3.473 1.322 1.00 1.01 19 SER A N 5
ATOM 3932 C CA . SER A 1 19 ? -13.927 4.103 0.398 1.00 0.80 19 SER A CA 5
ATOM 3933 C C . SER A 1 19 ? -13.219 5.324 0.984 1.00 0.84 19 SER A C 5
ATOM 3934 O O . SER A 1 19 ? -13.816 6.363 1.247 1.00 1.18 19 SER A O 5
ATOM 3942 N N . PHE A 1 20 ? -11.919 5.175 1.156 1.00 0.78 20 PHE A N 5
ATOM 3943 C CA . PHE A 1 20 ? -11.071 6.212 1.709 1.00 0.93 20 PHE A CA 5
ATOM 3944 C C . PHE A 1 20 ? -10.075 6.705 0.672 1.00 0.85 20 PHE A C 5
ATOM 3945 O O . PHE A 1 20 ? -9.774 7.895 0.588 1.00 1.66 20 PHE A O 5
ATOM 3962 N N . THR A 1 21 ? -9.586 5.762 -0.109 1.00 0.73 21 THR A N 5
ATOM 3963 C CA . THR A 1 21 ? -8.558 6.002 -1.119 1.00 0.54 21 THR A CA 5
ATOM 3964 C C . THR A 1 21 ? -7.229 6.292 -0.458 1.00 0.43 21 THR A C 5
ATOM 3965 O O . THR A 1 21 ? -6.900 7.430 -0.115 1.00 0.56 21 THR A O 5
ATOM 3976 N N . ASN A 1 22 ? -6.493 5.230 -0.274 1.00 0.31 22 ASN A N 5
ATOM 3977 C CA . ASN A 1 22 ? -5.183 5.266 0.321 1.00 0.25 22 ASN A CA 5
ATOM 3978 C C . ASN A 1 22 ? -4.252 4.562 -0.645 1.00 0.24 22 ASN A C 5
ATOM 3979 O O . ASN A 1 22 ? -4.713 4.023 -1.654 1.00 0.28 22 ASN A O 5
ATOM 3990 N N . TYR A 1 23 ? -2.973 4.559 -0.372 1.00 0.25 23 TYR A N 5
ATOM 3991 C CA . TYR A 1 23 ? -2.029 3.977 -1.299 1.00 0.25 23 TYR A CA 5
ATOM 3992 C C . TYR A 1 23 ? -1.581 2.608 -0.814 1.00 0.27 23 TYR A C 5
ATOM 3993 O O . TYR A 1 23 ? -1.787 2.246 0.346 1.00 0.26 23 TYR A O 5
ATOM 4011 N N . TYR A 1 24 ? -0.975 1.857 -1.712 1.00 0.31 24 TYR A N 5
ATOM 4012 C CA . TYR A 1 24 ? -0.408 0.562 -1.393 1.00 0.35 24 TYR A CA 5
ATOM 4013 C C . TYR A 1 24 ? 0.764 0.304 -2.327 1.00 0.37 24 TYR A C 5
ATOM 4014 O O . TYR A 1 24 ? 0.718 0.673 -3.502 1.00 0.38 24 TYR A O 5
ATOM 4032 N N . TYR A 1 25 ? 1.820 -0.293 -1.816 1.00 0.39 25 TYR A N 5
ATOM 4033 C CA . TYR A 1 25 ? 2.965 -0.600 -2.649 1.00 0.39 25 TYR A CA 5
ATOM 4034 C C . TYR A 1 25 ? 2.742 -1.916 -3.377 1.00 0.39 25 TYR A C 5
ATOM 4035 O O . TYR A 1 25 ? 2.519 -2.964 -2.764 1.00 0.50 25 TYR A O 5
ATOM 4053 N N . ASP A 1 26 ? 2.800 -1.842 -4.692 1.00 0.36 26 ASP A N 5
ATOM 4054 C CA . ASP A 1 26 ? 2.521 -2.974 -5.550 1.00 0.38 26 ASP A CA 5
ATOM 4055 C C . ASP A 1 26 ? 3.796 -3.432 -6.247 1.00 0.35 26 ASP A C 5
ATOM 4056 O O . ASP A 1 26 ? 4.385 -2.688 -7.032 1.00 0.37 26 ASP A O 5
ATOM 4065 N N . LYS A 1 27 ? 4.233 -4.646 -5.946 1.00 0.47 27 LYS A N 5
ATOM 4066 C CA . LYS A 1 27 ? 5.477 -5.170 -6.505 1.00 0.60 27 LYS A CA 5
ATOM 4067 C C . LYS A 1 27 ? 5.326 -5.640 -7.951 1.00 0.61 27 LYS A C 5
ATOM 4068 O O . LYS A 1 27 ? 6.267 -6.182 -8.527 1.00 0.76 27 LYS A O 5
ATOM 4087 N N . ALA A 1 28 ? 4.159 -5.423 -8.547 1.00 0.58 28 ALA A N 5
ATOM 4088 C CA . ALA A 1 28 ? 3.966 -5.751 -9.952 1.00 0.72 28 ALA A CA 5
ATOM 4089 C C . ALA A 1 28 ? 4.224 -4.512 -10.794 1.00 0.87 28 ALA A C 5
ATOM 4090 O O . ALA A 1 28 ? 4.368 -4.581 -12.016 1.00 1.06 28 ALA A O 5
ATOM 4097 N N . THR A 1 29 ? 4.284 -3.378 -10.117 1.00 0.85 29 THR A N 5
ATOM 4098 C CA . THR A 1 29 ? 4.614 -2.116 -10.753 1.00 1.03 29 THR A CA 5
ATOM 4099 C C . THR A 1 29 ? 5.834 -1.489 -10.069 1.00 0.92 29 THR A C 5
ATOM 4100 O O . THR A 1 29 ? 6.337 -0.438 -10.481 1.00 1.06 29 THR A O 5
ATOM 4111 N N . SER A 1 30 ? 6.300 -2.170 -9.016 1.00 0.76 30 SER A N 5
ATOM 4112 C CA . SER A 1 30 ? 7.479 -1.770 -8.254 1.00 0.84 30 SER A CA 5
ATOM 4113 C C . SER A 1 30 ? 7.350 -0.353 -7.700 1.00 0.70 30 SER A C 5
ATOM 4114 O O . SER A 1 30 ? 8.323 0.401 -7.662 1.00 0.89 30 SER A O 5
ATOM 4122 N N . SER A 1 31 ? 6.149 -0.003 -7.262 1.00 0.45 31 SER A N 5
ATOM 4123 C CA . SER A 1 31 ? 5.898 1.316 -6.703 1.00 0.40 31 SER A CA 5
ATOM 4124 C C . SER A 1 31 ? 4.541 1.360 -6.008 1.00 0.33 31 SER A C 5
ATOM 4125 O O . SER A 1 31 ? 3.885 0.332 -5.845 1.00 0.31 31 SER A O 5
ATOM 4133 N N . CYS A 1 32 ? 4.131 2.552 -5.605 1.00 0.37 32 CYS A N 5
ATOM 4134 C CA . CYS A 1 32 ? 2.929 2.722 -4.803 1.00 0.35 32 CYS A CA 5
ATOM 4135 C C . CYS A 1 32 ? 1.750 3.164 -5.670 1.00 0.32 32 CYS A C 5
ATOM 4136 O O . CYS A 1 32 ? 1.853 4.120 -6.437 1.00 0.36 32 CYS A O 5
ATOM 4143 N N . LYS A 1 33 ? 0.640 2.456 -5.554 1.00 0.33 33 LYS A N 5
ATOM 4144 C CA . LYS A 1 33 ? -0.585 2.821 -6.253 1.00 0.38 33 LYS A CA 5
ATOM 4145 C C . LYS A 1 33 ? -1.660 3.095 -5.220 1.00 0.30 33 LYS A C 5
ATOM 4146 O O . LYS A 1 33 ? -1.365 3.143 -4.035 1.00 0.37 33 LYS A O 5
ATOM 4165 N N . THR A 1 34 ? -2.892 3.264 -5.652 1.00 0.43 34 THR A N 5
ATOM 4166 C CA . THR A 1 34 ? -3.971 3.560 -4.717 1.00 0.36 34 THR A CA 5
ATOM 4167 C C . THR A 1 34 ? -5.083 2.532 -4.750 1.00 0.38 34 THR A C 5
ATOM 4168 O O . THR A 1 34 ? -5.148 1.680 -5.640 1.00 0.44 34 THR A O 5
ATOM 4179 N N . PHE A 1 35 ? -5.968 2.657 -3.773 1.00 0.37 35 PHE A N 5
ATOM 4180 C CA . PHE A 1 35 ? -7.104 1.780 -3.612 1.00 0.41 35 PHE A CA 5
ATOM 4181 C C . PHE A 1 35 ? -7.990 2.383 -2.547 1.00 0.36 35 PHE A C 5
ATOM 4182 O O . PHE A 1 35 ? -7.533 3.131 -1.685 1.00 0.32 35 PHE A O 5
ATOM 4199 N N . ARG A 1 36 ? -9.264 2.097 -2.642 1.00 0.43 36 ARG A N 5
ATOM 4200 C CA . ARG A 1 36 ? -10.250 2.693 -1.777 1.00 0.41 36 ARG A CA 5
ATOM 4201 C C . ARG A 1 36 ? -10.039 2.300 -0.327 1.00 0.38 36 ARG A C 5
ATOM 4202 O O . ARG A 1 36 ? -10.607 2.918 0.569 1.00 0.40 36 ARG A O 5
ATOM 4223 N N . TYR A 1 37 ? -9.254 1.243 -0.128 1.00 0.41 37 TYR A N 5
ATOM 4224 C CA . TYR A 1 37 ? -8.964 0.690 1.196 1.00 0.50 37 TYR A CA 5
ATOM 4225 C C . TYR A 1 37 ? -10.194 -0.027 1.772 1.00 0.70 37 TYR A C 5
ATOM 4226 O O . TYR A 1 37 ? -10.109 -0.728 2.781 1.00 0.88 37 TYR A O 5
ATOM 4244 N N . ARG A 1 38 ? -11.325 0.153 1.093 1.00 0.77 38 ARG A N 5
ATOM 4245 C CA . ARG A 1 38 ? -12.616 -0.404 1.481 1.00 1.00 38 ARG A CA 5
ATOM 4246 C C . ARG A 1 38 ? -13.183 0.331 2.684 1.00 2.00 38 ARG A C 5
ATOM 4247 O O . ARG A 1 38 ? -14.274 0.893 2.617 1.00 2.42 38 ARG A O 5
ATOM 4268 N N . GLY A 1 39 ? -12.418 0.358 3.753 1.00 2.76 39 GLY A N 5
ATOM 4269 C CA . GLY A 1 39 ? -12.866 0.972 4.985 1.00 4.10 39 GLY A CA 5
ATOM 4270 C C . GLY A 1 39 ? -12.924 -0.035 6.108 1.00 4.55 39 GLY A C 5
ATOM 4271 O O . GLY A 1 39 ? -12.152 0.035 7.060 1.00 5.07 39 GLY A O 5
ATOM 4275 N N . SER A 1 40 ? -13.823 -0.991 5.976 1.00 4.61 40 SER A N 5
ATOM 4276 C CA . SER A 1 40 ? -13.945 -2.061 6.946 1.00 5.12 40 SER A CA 5
ATOM 4277 C C . SER A 1 40 ? -13.269 -3.313 6.389 1.00 4.53 40 SER A C 5
ATOM 4278 O O . SER A 1 40 ? -13.892 -4.365 6.224 1.00 4.80 40 SER A O 5
ATOM 4286 N N . GLY A 1 41 ? -11.992 -3.170 6.071 1.00 3.96 41 GLY A N 5
ATOM 4287 C CA . GLY A 1 41 ? -11.229 -4.252 5.483 1.00 3.59 41 GLY A CA 5
ATOM 4288 C C . GLY A 1 41 ? -9.810 -3.826 5.170 1.00 3.07 41 GLY A C 5
ATOM 4289 O O . GLY A 1 41 ? -9.241 -2.998 5.883 1.00 3.44 41 GLY A O 5
ATOM 4293 N N . GLY A 1 42 ? -9.240 -4.381 4.107 1.00 2.79 42 GLY A N 5
ATOM 4294 C CA . GLY A 1 42 ? -7.882 -4.032 3.733 1.00 2.71 42 GLY A CA 5
ATOM 4295 C C . GLY A 1 42 ? -6.865 -4.971 4.351 1.00 2.08 42 GLY A C 5
ATOM 4296 O O . GLY A 1 42 ? -6.428 -4.769 5.483 1.00 2.24 42 GLY A O 5
ATOM 4300 N N . ASN A 1 43 ? -6.479 -5.995 3.604 1.00 1.76 43 ASN A N 5
ATOM 4301 C CA . ASN A 1 43 ? -5.579 -7.023 4.123 1.00 1.73 43 ASN A CA 5
ATOM 4302 C C . ASN A 1 43 ? -4.123 -6.676 3.832 1.00 1.55 43 ASN A C 5
ATOM 4303 O O . ASN A 1 43 ? -3.433 -7.379 3.090 1.00 2.22 43 ASN A O 5
ATOM 4314 N N . GLY A 1 44 ? -3.666 -5.586 4.425 1.00 1.34 44 GLY A N 5
ATOM 4315 C CA . GLY A 1 44 ? -2.303 -5.148 4.238 1.00 1.54 44 GLY A CA 5
ATOM 4316 C C . GLY A 1 44 ? -2.009 -3.903 5.038 1.00 1.22 44 GLY A C 5
ATOM 4317 O O . GLY A 1 44 ? -2.739 -3.581 5.974 1.00 1.94 44 GLY A O 5
ATOM 4321 N N . ASN A 1 45 ? -0.958 -3.192 4.673 1.00 0.77 45 ASN A N 5
ATOM 4322 C CA . ASN A 1 45 ? -0.601 -1.973 5.376 1.00 0.80 45 ASN A CA 5
ATOM 4323 C C . ASN A 1 45 ? -1.092 -0.763 4.600 1.00 0.86 45 ASN A C 5
ATOM 4324 O O . ASN A 1 45 ? -0.622 -0.481 3.499 1.00 1.81 45 ASN A O 5
ATOM 4335 N N . ARG A 1 46 ? -2.061 -0.078 5.178 1.00 0.61 46 ARG A N 5
ATOM 4336 C CA . ARG A 1 46 ? -2.653 1.101 4.571 1.00 0.45 46 ARG A CA 5
ATOM 4337 C C . ARG A 1 46 ? -1.659 2.259 4.536 1.00 0.38 46 ARG A C 5
ATOM 4338 O O . ARG A 1 46 ? -1.080 2.632 5.557 1.00 0.47 46 ARG A O 5
ATOM 4359 N N . PHE A 1 47 ? -1.467 2.818 3.354 1.00 0.30 47 PHE A N 5
ATOM 4360 C CA . PHE A 1 47 ? -0.565 3.947 3.175 1.00 0.26 47 PHE A CA 5
ATOM 4361 C C . PHE A 1 47 ? -1.368 5.195 2.876 1.00 0.26 47 PHE A C 5
ATOM 4362 O O . PHE A 1 47 ? -2.326 5.158 2.116 1.00 0.40 47 PHE A O 5
ATOM 43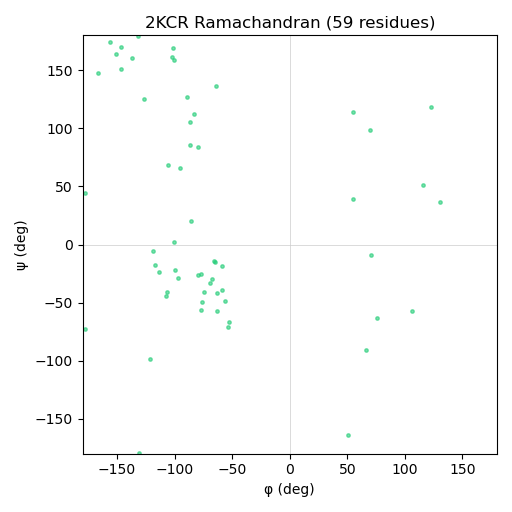79 N N . LYS A 1 48 ? -0.980 6.297 3.484 1.00 0.30 48 LYS A N 5
ATOM 4380 C CA . LYS A 1 48 ? -1.719 7.542 3.347 1.00 0.34 48 LYS A CA 5
ATOM 4381 C C . LYS A 1 48 ? -1.496 8.128 1.975 1.00 0.35 48 LYS A C 5
ATOM 4382 O O . LYS A 1 48 ? -2.436 8.425 1.243 1.00 0.41 48 LYS A O 5
ATOM 4401 N N . THR A 1 49 ? -0.234 8.310 1.658 1.00 0.36 49 THR A N 5
ATOM 4402 C CA . THR A 1 49 ? 0.175 8.853 0.380 1.00 0.42 49 THR A CA 5
ATOM 4403 C C . THR A 1 49 ? 1.285 8.001 -0.220 1.00 0.37 49 THR A C 5
ATOM 4404 O O . THR A 1 49 ? 1.853 7.150 0.468 1.00 0.36 49 THR A O 5
ATOM 4415 N N . LEU A 1 50 ? 1.596 8.211 -1.494 1.00 0.36 50 LEU A N 5
ATOM 4416 C CA . LEU A 1 50 ? 2.640 7.437 -2.141 1.00 0.32 50 LEU A CA 5
ATOM 4417 C C . LEU A 1 50 ? 3.987 7.943 -1.676 1.00 0.27 50 LEU A C 5
ATOM 4418 O O . LEU A 1 50 ? 4.924 7.183 -1.562 1.00 0.24 50 LEU A O 5
ATOM 4434 N N . GLU A 1 51 ? 4.051 9.217 -1.347 1.00 0.29 51 GLU A N 5
ATOM 4435 C CA . GLU A 1 51 ? 5.281 9.815 -0.834 1.00 0.27 51 GLU A CA 5
ATOM 4436 C C . GLU A 1 51 ? 5.656 9.205 0.515 1.00 0.24 51 GLU A C 5
ATOM 4437 O O . GLU A 1 51 ? 6.832 9.071 0.848 1.00 0.25 51 GLU A O 5
ATOM 4449 N N . ASP A 1 52 ? 4.639 8.835 1.274 1.00 0.27 52 ASP A N 5
ATOM 4450 C CA . ASP A 1 52 ? 4.810 8.112 2.536 1.00 0.29 52 ASP A CA 5
ATOM 4451 C C . ASP A 1 52 ? 5.213 6.675 2.253 1.00 0.27 52 ASP A C 5
ATOM 4452 O O . ASP A 1 52 ? 6.226 6.170 2.751 1.00 0.29 52 ASP A O 5
ATOM 4461 N N . CYS A 1 53 ? 4.398 6.040 1.435 1.00 0.25 53 CYS A N 5
ATOM 4462 C CA . CYS A 1 53 ? 4.630 4.675 0.980 1.00 0.25 53 CYS A CA 5
ATOM 4463 C C . CYS A 1 53 ? 6.025 4.510 0.362 1.00 0.25 53 CYS A C 5
ATOM 4464 O O . CYS A 1 53 ? 6.748 3.559 0.672 1.00 0.31 53 CYS A O 5
ATOM 4471 N N . GLU A 1 54 ? 6.405 5.446 -0.496 1.00 0.22 54 GLU A N 5
ATOM 4472 C CA . GLU A 1 54 ? 7.678 5.378 -1.188 1.00 0.26 54 GLU A CA 5
ATOM 4473 C C . GLU A 1 54 ? 8.812 5.733 -0.264 1.00 0.28 54 GLU A C 5
ATOM 4474 O O . GLU A 1 54 ? 9.936 5.283 -0.461 1.00 0.32 54 GLU A O 5
ATOM 4486 N N . ALA A 1 55 ? 8.523 6.559 0.726 1.00 0.29 55 ALA A N 5
ATOM 4487 C CA . ALA A 1 55 ? 9.536 6.952 1.665 1.00 0.33 55 ALA A CA 5
ATOM 4488 C C . ALA A 1 55 ? 10.131 5.711 2.292 1.00 0.36 55 ALA A C 5
ATOM 4489 O O . ALA A 1 55 ? 11.267 5.348 2.006 1.00 0.42 55 ALA A O 5
ATOM 4496 N N . THR A 1 56 ? 9.320 5.020 3.065 1.00 0.34 56 THR A N 5
ATOM 4497 C CA . THR A 1 56 ? 9.764 3.835 3.772 1.00 0.37 56 THR A CA 5
ATOM 4498 C C . THR A 1 56 ? 10.289 2.761 2.805 1.00 0.34 56 THR A C 5
ATOM 4499 O O . THR A 1 56 ? 11.457 2.360 2.876 1.00 0.41 56 THR A O 5
ATOM 4510 N N . CYS A 1 57 ? 9.468 2.378 1.842 1.00 0.30 57 CYS A N 5
ATOM 4511 C CA . CYS A 1 57 ? 9.763 1.211 1.025 1.00 0.33 57 CYS A CA 5
ATOM 4512 C C . CYS A 1 57 ? 10.738 1.557 -0.095 1.00 0.43 57 CYS A C 5
ATOM 4513 O O . CYS A 1 57 ? 11.832 1.002 -0.163 1.00 0.61 57 CYS A O 5
ATOM 4520 N N . VAL A 1 58 ? 10.361 2.510 -0.942 1.00 0.37 58 VAL A N 5
ATOM 4521 C CA . VAL A 1 58 ? 11.138 2.825 -2.134 1.00 0.46 58 VAL A CA 5
ATOM 4522 C C . VAL A 1 58 ? 12.569 3.275 -1.801 1.00 0.54 58 VAL A C 5
ATOM 4523 O O . VAL A 1 58 ? 13.494 2.984 -2.565 1.00 0.62 58 VAL A O 5
ATOM 4536 N N . THR A 1 59 ? 12.787 3.953 -0.671 1.00 0.56 59 THR A N 5
ATOM 4537 C CA . THR A 1 59 ? 14.148 4.359 -0.353 1.00 0.70 59 THR A CA 5
ATOM 4538 C C . THR A 1 59 ? 14.953 3.208 0.221 1.00 0.78 59 THR A C 5
ATOM 4539 O O . THR A 1 59 ? 16.078 2.945 -0.207 1.00 0.95 59 THR A O 5
ATOM 4550 N N . ALA A 1 60 ? 14.370 2.526 1.187 1.00 0.74 60 ALA A N 5
ATOM 4551 C CA . ALA A 1 60 ? 15.063 1.452 1.890 1.00 0.91 60 ALA A CA 5
ATOM 4552 C C . ALA A 1 60 ? 15.149 0.161 1.067 1.00 0.96 60 ALA A C 5
ATOM 4553 O O . ALA A 1 60 ? 15.693 -0.835 1.547 1.00 1.14 60 ALA A O 5
ATOM 4560 N N . GLU A 1 61 ? 14.613 0.190 -0.160 1.00 0.97 61 GLU A N 5
ATOM 4561 C CA . GLU A 1 61 ? 14.673 -0.947 -1.094 1.00 1.21 61 GLU A CA 5
ATOM 4562 C C . GLU A 1 61 ? 16.004 -1.684 -1.016 1.00 1.48 61 GLU A C 5
ATOM 4563 O O . GLU A 1 61 ? 17.042 -1.078 -1.355 1.00 2.04 61 GLU A O 5
ATOM 4576 N N . PRO A 1 1 ? 18.207 -6.098 5.688 1.00 4.91 1 PRO A N 6
ATOM 4577 C CA . PRO A 1 1 ? 18.379 -4.857 4.913 1.00 4.78 1 PRO A CA 6
ATOM 4578 C C . PRO A 1 1 ? 17.052 -4.377 4.329 1.00 3.86 1 PRO A C 6
ATOM 4579 O O . PRO A 1 1 ? 16.815 -4.484 3.125 1.00 4.22 1 PRO A O 6
ATOM 4592 N N . ALA A 1 2 ? 16.193 -3.856 5.198 1.00 3.11 2 ALA A N 6
ATOM 4593 C CA . ALA A 1 2 ? 14.903 -3.309 4.798 1.00 2.57 2 ALA A CA 6
ATOM 4594 C C . ALA A 1 2 ? 14.267 -2.587 5.977 1.00 1.86 2 ALA A C 6
ATOM 4595 O O . ALA A 1 2 ? 14.810 -2.618 7.081 1.00 1.98 2 ALA A O 6
ATOM 4602 N N . GLN A 1 3 ? 13.139 -1.932 5.756 1.00 1.51 3 GLN A N 6
ATOM 4603 C CA . GLN A 1 3 ? 12.432 -1.268 6.846 1.00 1.49 3 GLN A CA 6
ATOM 4604 C C . GLN A 1 3 ? 11.723 -2.298 7.702 1.00 1.40 3 GLN A C 6
ATOM 4605 O O . GLN A 1 3 ? 12.200 -2.695 8.766 1.00 1.83 3 GLN A O 6
ATOM 4619 N N . ASP A 1 4 ? 10.598 -2.746 7.193 1.00 1.13 4 ASP A N 6
ATOM 4620 C CA . ASP A 1 4 ? 9.745 -3.702 7.876 1.00 1.09 4 ASP A CA 6
ATOM 4621 C C . ASP A 1 4 ? 8.971 -4.477 6.819 1.00 0.93 4 ASP A C 6
ATOM 4622 O O . ASP A 1 4 ? 9.464 -4.678 5.710 1.00 1.22 4 ASP A O 6
ATOM 4631 N N . TYR A 1 5 ? 7.766 -4.895 7.139 1.00 0.75 5 TYR A N 6
ATOM 4632 C CA . TYR A 1 5 ? 6.911 -5.533 6.158 1.00 0.60 5 TYR A CA 6
ATOM 4633 C C . TYR A 1 5 ? 6.021 -4.503 5.485 1.00 0.61 5 TYR A C 6
ATOM 4634 O O . TYR A 1 5 ? 5.373 -4.799 4.497 1.00 0.64 5 TYR A O 6
ATOM 4652 N N . ARG A 1 6 ? 6.021 -3.277 5.998 1.00 0.70 6 ARG A N 6
ATOM 4653 C CA . ARG A 1 6 ? 5.128 -2.234 5.486 1.00 0.76 6 ARG A CA 6
ATOM 4654 C C . ARG A 1 6 ? 5.350 -1.958 3.993 1.00 0.74 6 ARG A C 6
ATOM 4655 O O . ARG A 1 6 ? 4.445 -1.489 3.308 1.00 0.87 6 ARG A O 6
ATOM 4676 N N . CYS A 1 7 ? 6.538 -2.269 3.491 1.00 0.64 7 CYS A N 6
ATOM 4677 C CA . CYS A 1 7 ? 6.841 -2.079 2.073 1.00 0.62 7 CYS A CA 6
ATOM 4678 C C . CYS A 1 7 ? 6.405 -3.294 1.255 1.00 0.69 7 CYS A C 6
ATOM 4679 O O . CYS A 1 7 ? 5.842 -3.163 0.169 1.00 0.92 7 CYS A O 6
ATOM 4686 N N . GLN A 1 8 ? 6.649 -4.475 1.797 1.00 0.76 8 GLN A N 6
ATOM 4687 C CA . GLN A 1 8 ? 6.418 -5.717 1.068 1.00 0.92 8 GLN A CA 6
ATOM 4688 C C . GLN A 1 8 ? 4.989 -6.222 1.246 1.00 0.97 8 GLN A C 6
ATOM 4689 O O . GLN A 1 8 ? 4.450 -6.885 0.359 1.00 1.43 8 GLN A O 6
ATOM 4703 N N . LEU A 1 9 ? 4.386 -5.922 2.390 1.00 0.85 9 LEU A N 6
ATOM 4704 C CA . LEU A 1 9 ? 2.965 -6.182 2.592 1.00 0.98 9 LEU A CA 6
ATOM 4705 C C . LEU A 1 9 ? 2.175 -5.368 1.598 1.00 1.06 9 LEU A C 6
ATOM 4706 O O . LEU A 1 9 ? 1.563 -5.900 0.675 1.00 1.30 9 LEU A O 6
ATOM 4722 N N . SER A 1 10 ? 2.235 -4.060 1.819 1.00 1.32 10 SER A N 6
ATOM 4723 C CA . SER A 1 10 ? 1.627 -3.047 0.950 1.00 1.64 10 SER A CA 6
ATOM 4724 C C . SER A 1 10 ? 0.132 -3.290 0.745 1.00 1.14 10 SER A C 6
ATOM 4725 O O . SER A 1 10 ? -0.699 -2.819 1.531 1.00 1.14 10 SER A O 6
ATOM 4733 N N . ARG A 1 11 ? -0.197 -4.021 -0.301 1.00 0.86 11 ARG A N 6
ATOM 4734 C CA . ARG A 1 11 ? -1.565 -4.421 -0.567 1.00 0.60 11 ARG A CA 6
ATOM 4735 C C . ARG A 1 11 ? -1.863 -5.729 0.168 1.00 1.01 11 ARG A C 6
ATOM 4736 O O . ARG A 1 11 ? -1.265 -6.016 1.204 1.00 1.95 11 ARG A O 6
ATOM 4757 N N . ASN A 1 12 ? -2.783 -6.516 -0.361 1.00 1.11 12 ASN A N 6
ATOM 4758 C CA . ASN A 1 12 ? -3.088 -7.814 0.219 1.00 1.54 12 ASN A CA 6
ATOM 4759 C C . ASN A 1 12 ? -3.759 -8.714 -0.813 1.00 2.46 12 ASN A C 6
ATOM 4760 O O . ASN A 1 12 ? -3.085 -9.302 -1.662 1.00 3.24 12 ASN A O 6
ATOM 4771 N N . TYR A 1 13 ? -5.085 -8.772 -0.761 1.00 2.68 13 TYR A N 6
ATOM 4772 C CA . TYR A 1 13 ? -5.880 -9.625 -1.628 1.00 3.82 13 TYR A CA 6
ATOM 4773 C C . TYR A 1 13 ? -7.322 -9.529 -1.188 1.00 3.96 13 TYR A C 6
ATOM 4774 O O . TYR A 1 13 ? -8.241 -9.425 -1.999 1.00 4.74 13 TYR A O 6
ATOM 4792 N N . GLY A 1 14 ? -7.485 -9.567 0.126 1.00 3.45 14 GLY A N 6
ATOM 4793 C CA . GLY A 1 14 ? -8.785 -9.385 0.739 1.00 3.64 14 GLY A CA 6
ATOM 4794 C C . GLY A 1 14 ? -9.353 -8.012 0.448 1.00 3.52 14 GLY A C 6
ATOM 4795 O O . GLY A 1 14 ? -8.635 -7.128 -0.021 1.00 3.49 14 GLY A O 6
ATOM 4799 N N . LYS A 1 15 ? -10.617 -7.815 0.784 1.00 3.84 15 LYS A N 6
ATOM 4800 C CA . LYS A 1 15 ? -11.346 -6.633 0.346 1.00 4.12 15 LYS A CA 6
ATOM 4801 C C . LYS A 1 15 ? -10.887 -5.393 1.087 1.00 3.84 15 LYS A C 6
ATOM 4802 O O . LYS A 1 15 ? -10.001 -4.672 0.629 1.00 4.21 15 LYS A O 6
ATOM 4821 N N . GLY A 1 16 ? -11.476 -5.173 2.245 1.00 3.49 16 GLY A N 6
ATOM 4822 C CA . GLY A 1 16 ? -11.159 -4.004 3.039 1.00 3.43 16 GLY A CA 6
ATOM 4823 C C . GLY A 1 16 ? -12.318 -3.588 3.915 1.00 3.36 16 GLY A C 6
ATOM 4824 O O . GLY A 1 16 ? -13.043 -4.439 4.433 1.00 4.06 16 GLY A O 6
ATOM 4828 N N . SER A 1 17 ? -12.504 -2.286 4.075 1.00 2.69 17 SER A N 6
ATOM 4829 C CA . SER A 1 17 ? -13.592 -1.764 4.889 1.00 2.83 17 SER A CA 6
ATOM 4830 C C . SER A 1 17 ? -14.683 -1.144 4.015 1.00 2.40 17 SER A C 6
ATOM 4831 O O . SER A 1 17 ? -15.638 -1.815 3.620 1.00 2.85 17 SER A O 6
ATOM 4839 N N . GLY A 1 18 ? -14.518 0.130 3.709 1.00 1.74 18 GLY A N 6
ATOM 4840 C CA . GLY A 1 18 ? -15.470 0.835 2.874 1.00 1.70 18 GLY A CA 6
ATOM 4841 C C . GLY A 1 18 ? -14.797 1.487 1.688 1.00 1.52 18 GLY A C 6
ATOM 4842 O O . GLY A 1 18 ? -14.656 0.875 0.632 1.00 2.34 18 GLY A O 6
ATOM 4846 N N . SER A 1 19 ? -14.381 2.732 1.865 1.00 1.01 19 SER A N 6
ATOM 4847 C CA . SER A 1 19 ? -13.627 3.440 0.851 1.00 0.80 19 SER A CA 6
ATOM 4848 C C . SER A 1 19 ? -13.035 4.734 1.397 1.00 0.84 19 SER A C 6
ATOM 4849 O O . SER A 1 19 ? -13.754 5.652 1.795 1.00 1.18 19 SER A O 6
ATOM 4857 N N . PHE A 1 20 ? -11.717 4.780 1.412 1.00 0.78 20 PHE A N 6
ATOM 4858 C CA . PHE A 1 20 ? -10.977 5.938 1.887 1.00 0.93 20 PHE A CA 6
ATOM 4859 C C . PHE A 1 20 ? -10.230 6.603 0.747 1.00 0.85 20 PHE A C 6
ATOM 4860 O O . PHE A 1 20 ? -10.051 7.820 0.717 1.00 1.66 20 PHE A O 6
ATOM 4877 N N . THR A 1 21 ? -9.803 5.767 -0.176 1.00 0.73 21 THR A N 6
ATOM 4878 C CA . THR A 1 21 ? -8.944 6.169 -1.279 1.00 0.54 21 THR A CA 6
ATOM 4879 C C . THR A 1 21 ? -7.587 6.608 -0.761 1.00 0.43 21 THR A C 6
ATOM 4880 O O . THR A 1 21 ? -7.305 7.795 -0.576 1.00 0.56 21 THR A O 6
ATOM 4891 N N . ASN A 1 22 ? -6.762 5.623 -0.526 1.00 0.31 22 ASN A N 6
ATOM 4892 C CA . ASN A 1 22 ? -5.403 5.835 -0.091 1.00 0.25 22 ASN A CA 6
ATOM 4893 C C . ASN A 1 22 ? -4.514 5.129 -1.082 1.00 0.24 22 ASN A C 6
ATOM 4894 O O . ASN A 1 22 ? -5.013 4.507 -2.013 1.00 0.28 22 ASN A O 6
ATOM 4905 N N . TYR A 1 23 ? -3.221 5.216 -0.906 1.00 0.25 23 TYR A N 6
ATOM 4906 C CA . TYR A 1 23 ? -2.308 4.563 -1.813 1.00 0.25 23 TYR A CA 6
ATOM 4907 C C . TYR A 1 23 ? -1.874 3.215 -1.241 1.00 0.27 23 TYR A C 6
ATOM 4908 O O . TYR A 1 23 ? -2.015 2.954 -0.044 1.00 0.26 23 TYR A O 6
ATOM 4926 N N . TYR A 1 24 ? -1.360 2.368 -2.106 1.00 0.31 24 TYR A N 6
ATOM 4927 C CA . TYR A 1 24 ? -0.728 1.126 -1.709 1.00 0.35 24 TYR A CA 6
ATOM 4928 C C . TYR A 1 24 ? 0.376 0.820 -2.702 1.00 0.37 24 TYR A C 6
ATOM 4929 O O . TYR A 1 24 ? 0.265 1.153 -3.882 1.00 0.38 24 TYR A O 6
ATOM 4947 N N . TYR A 1 25 ? 1.449 0.223 -2.233 1.00 0.39 25 TYR A N 6
ATOM 4948 C CA . TYR A 1 25 ? 2.538 -0.128 -3.116 1.00 0.39 25 TYR A CA 6
ATOM 4949 C C . TYR A 1 25 ? 2.167 -1.342 -3.955 1.00 0.39 25 TYR A C 6
ATOM 4950 O O . TYR A 1 25 ? 1.842 -2.408 -3.435 1.00 0.50 25 TYR A O 6
ATOM 4968 N N . ASP A 1 26 ? 2.201 -1.156 -5.257 1.00 0.36 26 ASP A N 6
ATOM 4969 C CA . ASP A 1 26 ? 1.877 -2.209 -6.195 1.00 0.38 26 ASP A CA 6
ATOM 4970 C C . ASP A 1 26 ? 3.157 -2.750 -6.814 1.00 0.35 26 ASP A C 6
ATOM 4971 O O . ASP A 1 26 ? 3.836 -2.057 -7.578 1.00 0.37 26 ASP A O 6
ATOM 4980 N N . LYS A 1 27 ? 3.505 -3.980 -6.453 1.00 0.47 27 LYS A N 6
ATOM 4981 C CA . LYS A 1 27 ? 4.714 -4.617 -6.958 1.00 0.60 27 LYS A CA 6
ATOM 4982 C C . LYS A 1 27 ? 4.563 -5.138 -8.389 1.00 0.61 27 LYS A C 6
ATOM 4983 O O . LYS A 1 27 ? 5.373 -5.939 -8.850 1.00 0.76 27 LYS A O 6
ATOM 5002 N N . ALA A 1 28 ? 3.537 -4.683 -9.091 1.00 0.58 28 ALA A N 6
ATOM 5003 C CA . ALA A 1 28 ? 3.382 -5.009 -10.500 1.00 0.72 28 ALA A CA 6
ATOM 5004 C C . ALA A 1 28 ? 3.853 -3.831 -11.337 1.00 0.87 28 ALA A C 6
ATOM 5005 O O . ALA A 1 28 ? 4.149 -3.963 -12.523 1.00 1.06 28 ALA A O 6
ATOM 5012 N N . THR A 1 29 ? 3.919 -2.674 -10.693 1.00 0.85 29 THR A N 6
ATOM 5013 C CA . THR A 1 29 ? 4.430 -1.469 -11.320 1.00 1.03 29 THR A CA 6
ATOM 5014 C C . THR A 1 29 ? 5.653 -0.975 -10.551 1.00 0.92 29 THR A C 6
ATOM 5015 O O . THR A 1 29 ? 6.358 -0.066 -10.987 1.00 1.06 29 THR A O 6
ATOM 5026 N N . SER A 1 30 ? 5.887 -1.605 -9.397 1.00 0.76 30 SER A N 6
ATOM 5027 C CA . SER A 1 30 ? 7.032 -1.306 -8.544 1.00 0.84 30 SER A CA 6
ATOM 5028 C C . SER A 1 30 ? 6.920 0.105 -7.962 1.00 0.70 30 SER A C 6
ATOM 5029 O O . SER A 1 30 ? 7.926 0.757 -7.685 1.00 0.89 30 SER A O 6
ATOM 5037 N N . SER A 1 31 ? 5.690 0.571 -7.767 1.00 0.45 31 SER A N 6
ATOM 5038 C CA . SER A 1 31 ? 5.453 1.897 -7.207 1.00 0.40 31 SER A CA 6
ATOM 5039 C C . SER A 1 31 ? 4.127 1.917 -6.456 1.00 0.33 31 SER A C 6
ATOM 5040 O O . SER A 1 31 ? 3.434 0.906 -6.389 1.00 0.31 31 SER A O 6
ATOM 5048 N N . CYS A 1 32 ? 3.776 3.066 -5.901 1.00 0.37 32 CYS A N 6
ATOM 5049 C CA . CYS A 1 32 ? 2.593 3.184 -5.058 1.00 0.35 32 CYS A CA 6
ATOM 5050 C C . CYS A 1 32 ? 1.419 3.812 -5.818 1.00 0.32 32 CYS A C 6
ATOM 5051 O O . CYS A 1 32 ? 1.537 4.909 -6.365 1.00 0.36 32 CYS A O 6
ATOM 5058 N N . LYS A 1 33 ? 0.288 3.117 -5.827 1.00 0.33 33 LYS A N 6
ATOM 5059 C CA . LYS A 1 33 ? -0.921 3.589 -6.506 1.00 0.38 33 LYS A CA 6
ATOM 5060 C C . LYS A 1 33 ? -2.097 3.513 -5.544 1.00 0.30 33 LYS A C 6
ATOM 5061 O O . LYS A 1 33 ? -2.023 2.840 -4.530 1.00 0.37 33 LYS A O 6
ATOM 5080 N N . THR A 1 34 ? -3.178 4.189 -5.872 1.00 0.43 34 THR A N 6
ATOM 5081 C CA . THR A 1 34 ? -4.285 4.353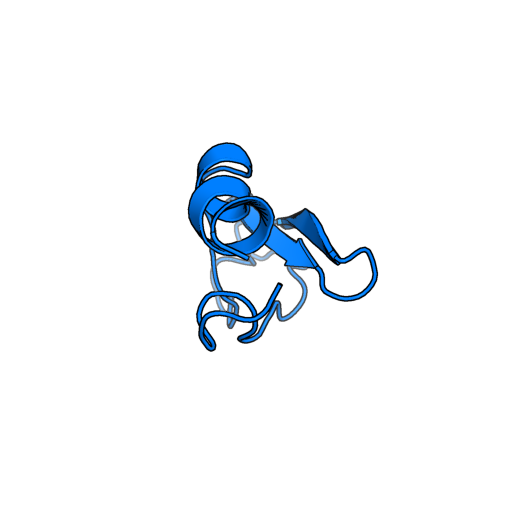 -4.942 1.00 0.36 34 THR A CA 6
ATOM 5082 C C . THR A 1 34 ? -5.333 3.253 -5.048 1.00 0.38 34 THR A C 6
ATOM 5083 O O . THR A 1 34 ? -5.353 2.474 -6.002 1.00 0.44 34 THR A O 6
ATOM 5094 N N . PHE A 1 35 ? -6.215 3.233 -4.054 1.00 0.37 35 PHE A N 6
ATOM 5095 C CA . PHE A 1 35 ? -7.305 2.277 -3.968 1.00 0.41 35 PHE A CA 6
ATOM 5096 C C . PHE A 1 35 ? -8.225 2.688 -2.835 1.00 0.36 35 PHE A C 6
ATOM 5097 O O . PHE A 1 35 ? -7.856 3.479 -1.971 1.00 0.32 35 PHE A O 6
ATOM 5114 N N . ARG A 1 36 ? -9.422 2.152 -2.853 1.00 0.43 36 ARG A N 6
ATOM 5115 C CA . ARG A 1 36 ? -10.435 2.460 -1.869 1.00 0.41 36 ARG A CA 6
ATOM 5116 C C . ARG A 1 36 ? -10.086 1.841 -0.531 1.00 0.38 36 ARG A C 6
ATOM 5117 O O . ARG A 1 36 ? -10.677 2.182 0.493 1.00 0.40 36 ARG A O 6
ATOM 5138 N N . TYR A 1 37 ? -9.126 0.922 -0.591 1.00 0.41 37 TYR A N 6
ATOM 5139 C CA . TYR A 1 37 ? -8.707 0.085 0.528 1.00 0.50 37 TYR A CA 6
ATOM 5140 C C . TYR A 1 37 ? -9.665 -1.094 0.691 1.00 0.70 37 TYR A C 6
ATOM 5141 O O . TYR A 1 37 ? -9.409 -2.028 1.441 1.00 0.88 37 TYR A O 6
ATOM 5159 N N . ARG A 1 38 ? -10.755 -1.046 -0.054 1.00 0.77 38 ARG A N 6
ATOM 5160 C CA . ARG A 1 38 ? -11.706 -2.134 -0.106 1.00 1.00 38 ARG A CA 6
ATOM 5161 C C . ARG A 1 38 ? -11.669 -2.723 -1.511 1.00 2.00 38 ARG A C 6
ATOM 5162 O O . ARG A 1 38 ? -12.495 -2.412 -2.369 1.00 2.42 38 ARG A O 6
ATOM 5183 N N . GLY A 1 39 ? -10.645 -3.512 -1.739 1.00 2.76 39 GLY A N 6
ATOM 5184 C CA . GLY A 1 39 ? -10.480 -4.204 -2.997 1.00 4.10 39 GLY A CA 6
ATOM 5185 C C . GLY A 1 39 ? -9.469 -5.320 -2.884 1.00 4.55 39 GLY A C 6
ATOM 5186 O O . GLY A 1 39 ? -9.832 -6.484 -2.728 1.00 5.07 39 GLY A O 6
ATOM 5190 N N . SER A 1 40 ? -8.201 -4.963 -2.957 1.00 4.61 40 SER A N 6
ATOM 5191 C CA . SER A 1 40 ? -7.127 -5.918 -2.828 1.00 5.12 40 SER A CA 6
ATOM 5192 C C . SER A 1 40 ? -6.164 -5.505 -1.721 1.00 4.53 40 SER A C 6
ATOM 5193 O O . SER A 1 40 ? -4.944 -5.589 -1.877 1.00 4.80 40 SER A O 6
ATOM 5201 N N . GLY A 1 41 ? -6.712 -5.069 -0.595 1.00 3.96 41 GLY A N 6
ATOM 5202 C CA . GLY A 1 41 ? -5.873 -4.574 0.476 1.00 3.59 41 GLY A CA 6
ATOM 5203 C C . GLY A 1 41 ? -6.557 -4.575 1.823 1.00 3.07 41 GLY A C 6
ATOM 5204 O O . GLY A 1 41 ? -6.257 -3.743 2.674 1.00 3.44 41 GLY A O 6
ATOM 5208 N N . GLY A 1 42 ? -7.469 -5.517 2.010 1.00 2.79 42 GLY A N 6
ATOM 5209 C CA . GLY A 1 42 ? -8.192 -5.643 3.271 1.00 2.71 42 GLY A CA 6
ATOM 5210 C C . GLY A 1 42 ? -7.273 -5.734 4.475 1.00 2.08 42 GLY A C 6
ATOM 5211 O O . GLY A 1 42 ? -7.504 -5.088 5.501 1.00 2.24 42 GLY A O 6
ATOM 5215 N N . ASN A 1 43 ? -6.235 -6.545 4.350 1.00 1.76 43 ASN A N 6
ATOM 5216 C CA . ASN A 1 43 ? -5.221 -6.659 5.389 1.00 1.73 43 ASN A CA 6
ATOM 5217 C C . ASN A 1 43 ? -3.894 -6.123 4.879 1.00 1.55 43 ASN A C 6
ATOM 5218 O O . ASN A 1 43 ? -2.852 -6.766 5.007 1.00 2.22 43 ASN A O 6
ATOM 5229 N N . GLY A 1 44 ? -3.950 -4.946 4.275 1.00 1.34 44 GLY A N 6
ATOM 5230 C CA . GLY A 1 44 ? -2.755 -4.310 3.773 1.00 1.54 44 GLY A CA 6
ATOM 5231 C C . GLY A 1 44 ? -2.216 -3.284 4.744 1.00 1.22 44 GLY A C 6
ATOM 5232 O O . GLY A 1 44 ? -2.707 -3.165 5.870 1.00 1.94 44 GLY A O 6
ATOM 5236 N N . ASN A 1 45 ? -1.216 -2.533 4.314 1.00 0.77 45 ASN A N 6
ATOM 5237 C CA . ASN A 1 45 ? -0.605 -1.532 5.177 1.00 0.80 45 ASN A CA 6
ATOM 5238 C C . ASN A 1 45 ? -1.358 -0.212 5.076 1.00 0.86 45 ASN A C 6
ATOM 5239 O O . ASN A 1 45 ? -1.504 0.496 6.073 1.00 1.81 45 ASN A O 6
ATOM 5250 N N . ARG A 1 46 ? -1.832 0.101 3.868 1.00 0.61 46 ARG A N 6
ATOM 5251 C CA . ARG A 1 46 ? -2.570 1.339 3.598 1.00 0.45 46 ARG A CA 6
ATOM 5252 C C . ARG A 1 46 ? -1.674 2.572 3.754 1.00 0.38 46 ARG A C 6
ATOM 5253 O O . ARG A 1 46 ? -1.152 2.854 4.830 1.00 0.47 46 ARG A O 6
ATOM 5274 N N . PHE A 1 47 ? -1.520 3.312 2.670 1.00 0.30 47 PHE A N 6
ATOM 5275 C CA . PHE A 1 47 ? -0.636 4.469 2.643 1.00 0.26 47 PHE A CA 6
ATOM 5276 C C . PHE A 1 47 ? -1.408 5.722 2.265 1.00 0.26 47 PHE A C 6
ATOM 5277 O O . PHE A 1 47 ? -1.810 5.886 1.125 1.00 0.40 47 PHE A O 6
ATOM 5294 N N . LYS A 1 48 ? -1.616 6.596 3.243 1.00 0.30 48 LYS A N 6
ATOM 5295 C CA . LYS A 1 48 ? -2.306 7.864 3.031 1.00 0.34 48 LYS A CA 6
ATOM 5296 C C . LYS A 1 48 ? -1.796 8.599 1.798 1.00 0.35 48 LYS A C 6
ATOM 5297 O O . LYS A 1 48 ? -2.583 9.062 0.975 1.00 0.41 48 LYS A O 6
ATOM 5316 N N . THR A 1 49 ? -0.486 8.703 1.680 1.00 0.36 49 THR A N 6
ATOM 5317 C CA . THR A 1 49 ? 0.126 9.322 0.518 1.00 0.42 49 THR A CA 6
ATOM 5318 C C . THR A 1 49 ? 1.150 8.380 -0.108 1.00 0.37 49 THR A C 6
ATOM 5319 O O . THR A 1 49 ? 1.667 7.473 0.553 1.00 0.36 49 THR A O 6
ATOM 5330 N N . LEU A 1 50 ? 1.436 8.589 -1.388 1.00 0.36 50 LEU A N 6
ATOM 5331 C CA . LEU A 1 50 ? 2.416 7.778 -2.086 1.00 0.32 50 LEU A CA 6
ATOM 5332 C C . LEU A 1 50 ? 3.794 8.310 -1.782 1.00 0.27 50 LEU A C 6
ATOM 5333 O O . LEU A 1 50 ? 4.758 7.576 -1.820 1.00 0.24 50 LEU A O 6
ATOM 5349 N N . GLU A 1 51 ? 3.869 9.579 -1.429 1.00 0.29 51 GLU A N 6
ATOM 5350 C CA . GLU A 1 51 ? 5.136 10.168 -1.014 1.00 0.27 51 GLU A CA 6
ATOM 5351 C C . GLU A 1 51 ? 5.608 9.536 0.294 1.00 0.24 51 GLU A C 6
ATOM 5352 O O . GLU A 1 51 ? 6.807 9.402 0.539 1.00 0.25 51 GLU A O 6
ATOM 5364 N N . ASP A 1 52 ? 4.650 9.142 1.121 1.00 0.27 52 ASP A N 6
ATOM 5365 C CA . ASP A 1 52 ? 4.939 8.397 2.344 1.00 0.29 52 ASP A CA 6
ATOM 5366 C C . ASP A 1 52 ? 5.301 6.969 1.989 1.00 0.27 52 ASP A C 6
ATOM 5367 O O . ASP A 1 52 ? 6.297 6.418 2.458 1.00 0.29 52 ASP A O 6
ATOM 5376 N N . CYS A 1 53 ? 4.465 6.388 1.147 1.00 0.25 53 CYS A N 6
ATOM 5377 C CA . CYS A 1 53 ? 4.656 5.032 0.661 1.00 0.25 53 CYS A CA 6
ATOM 5378 C C . CYS A 1 53 ? 6.014 4.881 -0.022 1.00 0.25 53 CYS A C 6
ATOM 5379 O O . CYS A 1 53 ? 6.772 3.960 0.279 1.00 0.31 53 CYS A O 6
ATOM 5386 N N . GLU A 1 54 ? 6.323 5.801 -0.926 1.00 0.22 54 GLU A N 6
ATOM 5387 C CA . GLU A 1 54 ? 7.564 5.752 -1.680 1.00 0.26 54 GLU A CA 6
ATOM 5388 C C . GLU A 1 54 ? 8.744 6.014 -0.778 1.00 0.28 54 GLU A C 6
ATOM 5389 O O . GLU A 1 54 ? 9.836 5.502 -1.014 1.00 0.32 54 GLU A O 6
ATOM 5401 N N . ALA A 1 55 ? 8.528 6.818 0.248 1.00 0.29 55 ALA A N 6
ATOM 5402 C CA . ALA A 1 55 ? 9.580 7.109 1.183 1.00 0.33 55 ALA A CA 6
ATOM 5403 C C . ALA A 1 55 ? 10.118 5.806 1.746 1.00 0.36 55 ALA A C 6
ATOM 5404 O O . ALA A 1 55 ? 11.208 5.366 1.390 1.00 0.42 55 ALA A O 6
ATOM 5411 N N . THR A 1 56 ? 9.304 5.150 2.548 1.00 0.34 56 THR A N 6
ATOM 5412 C CA . THR A 1 56 ? 9.709 3.920 3.200 1.00 0.37 56 THR A CA 6
ATOM 5413 C C . THR A 1 56 ? 9.939 2.785 2.188 1.00 0.34 56 THR A C 6
ATOM 5414 O O . THR A 1 56 ? 10.991 2.137 2.197 1.00 0.41 56 THR A O 6
ATOM 5425 N N . CYS A 1 57 ? 9.003 2.600 1.266 1.00 0.30 57 CYS A N 6
ATOM 5426 C CA . CYS A 1 57 ? 8.983 1.394 0.447 1.00 0.33 57 CYS A CA 6
ATOM 5427 C C . CYS A 1 57 ? 9.864 1.537 -0.789 1.00 0.43 57 CYS A C 6
ATOM 5428 O O . CYS A 1 57 ? 10.589 0.614 -1.149 1.00 0.61 57 CYS A O 6
ATOM 5435 N N . VAL A 1 58 ? 9.823 2.695 -1.427 1.00 0.37 58 VAL A N 6
ATOM 5436 C CA . VAL A 1 58 ? 10.565 2.892 -2.662 1.00 0.46 58 VAL A CA 6
ATOM 5437 C C . VAL A 1 58 ? 12.059 3.107 -2.397 1.00 0.54 58 VAL A C 6
ATOM 5438 O O . VAL A 1 58 ? 12.892 2.733 -3.226 1.00 0.62 58 VAL A O 6
ATOM 5451 N N . THR A 1 59 ? 12.426 3.684 -1.249 1.00 0.56 59 THR A N 6
ATOM 5452 C CA . THR A 1 59 ? 13.844 3.889 -0.988 1.00 0.70 59 THR A CA 6
ATOM 5453 C C . THR A 1 59 ? 14.491 2.666 -0.349 1.00 0.78 59 THR A C 6
ATOM 5454 O O . THR A 1 59 ? 15.485 2.139 -0.853 1.00 0.95 59 THR A O 6
ATOM 5465 N N . ALA A 1 60 ? 13.922 2.219 0.757 1.00 0.74 60 ALA A N 6
ATOM 5466 C CA . ALA A 1 60 ? 14.482 1.100 1.506 1.00 0.91 60 ALA A CA 6
ATOM 5467 C C . ALA A 1 60 ? 14.212 -0.230 0.813 1.00 0.96 60 ALA A C 6
ATOM 5468 O O . ALA A 1 60 ? 15.051 -1.126 0.841 1.00 1.14 60 ALA A O 6
ATOM 5475 N N . GLU A 1 61 ? 13.043 -0.329 0.187 1.00 0.97 61 GLU A N 6
ATOM 5476 C CA . GLU A 1 61 ? 12.635 -1.507 -0.583 1.00 1.21 61 GLU A CA 6
ATOM 5477 C C . GLU A 1 61 ? 12.784 -2.811 0.204 1.00 1.48 61 GLU A C 6
ATOM 5478 O O . GLU A 1 61 ? 13.826 -3.487 0.059 1.00 2.04 61 GLU A O 6
ATOM 5491 N N . PRO A 1 1 ? 21.505 -7.467 2.020 1.00 4.91 1 PRO A N 7
ATOM 5492 C CA . PRO A 1 1 ? 20.129 -7.938 1.751 1.00 4.78 1 PRO A CA 7
ATOM 5493 C C . PRO A 1 1 ? 19.142 -6.786 1.865 1.00 3.86 1 PRO A C 7
ATOM 5494 O O . PRO A 1 1 ? 19.540 -5.652 2.125 1.00 4.22 1 PRO A O 7
ATOM 5507 N N . ALA A 1 2 ? 17.862 -7.080 1.688 1.00 3.11 2 ALA A N 7
ATOM 5508 C CA . ALA A 1 2 ? 16.830 -6.056 1.756 1.00 2.57 2 ALA A CA 7
ATOM 5509 C C . ALA A 1 2 ? 16.465 -5.746 3.205 1.00 1.86 2 ALA A C 7
ATOM 5510 O O . ALA A 1 2 ? 17.093 -6.259 4.135 1.00 1.98 2 ALA A O 7
ATOM 5517 N N . GLN A 1 3 ? 15.462 -4.901 3.395 1.00 1.51 3 GLN A N 7
ATOM 5518 C CA . GLN A 1 3 ? 15.020 -4.537 4.724 1.00 1.49 3 GLN A CA 7
ATOM 5519 C C . GLN A 1 3 ? 14.137 -5.622 5.359 1.00 1.40 3 GLN A C 7
ATOM 5520 O O . GLN A 1 3 ? 14.634 -6.651 5.818 1.00 1.83 3 GLN A O 7
ATOM 5534 N N . ASP A 1 4 ? 12.835 -5.389 5.356 1.00 1.13 4 ASP A N 7
ATOM 5535 C CA . ASP A 1 4 ? 11.864 -6.293 5.965 1.00 1.09 4 ASP A CA 7
ATOM 5536 C C . ASP A 1 4 ? 10.699 -6.511 4.988 1.00 0.93 4 ASP A C 7
ATOM 5537 O O . ASP A 1 4 ? 10.910 -6.596 3.778 1.00 1.22 4 ASP A O 7
ATOM 5546 N N . TYR A 1 5 ? 9.481 -6.595 5.497 1.00 0.75 5 TYR A N 7
ATOM 5547 C CA . TYR A 1 5 ? 8.306 -6.728 4.643 1.00 0.60 5 TYR A CA 7
ATOM 5548 C C . TYR A 1 5 ? 7.843 -5.374 4.128 1.00 0.61 5 TYR A C 7
ATOM 5549 O O . TYR A 1 5 ? 7.089 -5.297 3.170 1.00 0.64 5 TYR A O 7
ATOM 5567 N N . ARG A 1 6 ? 8.334 -4.310 4.741 1.00 0.70 6 ARG A N 7
ATOM 5568 C CA . ARG A 1 6 ? 7.815 -2.962 4.500 1.00 0.76 6 ARG A CA 7
ATOM 5569 C C . ARG A 1 6 ? 8.133 -2.419 3.099 1.00 0.74 6 ARG A C 7
ATOM 5570 O O . ARG A 1 6 ? 7.738 -1.304 2.764 1.00 0.87 6 ARG A O 7
ATOM 5591 N N . CYS A 1 7 ? 8.836 -3.192 2.285 1.00 0.64 7 CYS A N 7
ATOM 5592 C CA . CYS A 1 7 ? 9.072 -2.804 0.897 1.00 0.62 7 CYS A CA 7
ATOM 5593 C C . CYS A 1 7 ? 8.641 -3.920 -0.064 1.00 0.69 7 CYS A C 7
ATOM 5594 O O . CYS A 1 7 ? 9.073 -3.981 -1.216 1.00 0.92 7 CYS A O 7
ATOM 5601 N N . GLN A 1 8 ? 7.784 -4.804 0.425 1.00 0.76 8 GLN A N 7
ATOM 5602 C CA . GLN A 1 8 ? 7.173 -5.840 -0.404 1.00 0.92 8 GLN A CA 7
ATOM 5603 C C . GLN A 1 8 ? 5.701 -5.961 -0.039 1.00 0.97 8 GLN A C 7
ATOM 5604 O O . GLN A 1 8 ? 4.834 -5.967 -0.912 1.00 1.43 8 GLN A O 7
ATOM 5618 N N . LEU A 1 9 ? 5.447 -6.059 1.257 1.00 0.85 9 LEU A N 7
ATOM 5619 C CA . LEU A 1 9 ? 4.131 -5.809 1.838 1.00 0.98 9 LEU A CA 7
ATOM 5620 C C . LEU A 1 9 ? 3.029 -6.709 1.298 1.00 1.06 9 LEU A C 7
ATOM 5621 O O . LEU A 1 9 ? 3.273 -7.702 0.601 1.00 1.30 9 LEU A O 7
ATOM 5637 N N . SER A 1 10 ? 1.810 -6.347 1.657 1.00 1.32 10 SER A N 7
ATOM 5638 C CA . SER A 1 10 ? 0.640 -7.115 1.311 1.00 1.64 10 SER A CA 7
ATOM 5639 C C . SER A 1 10 ? -0.528 -6.193 1.016 1.00 1.14 10 SER A C 7
ATOM 5640 O O . SER A 1 10 ? -0.845 -5.306 1.807 1.00 1.14 10 SER A O 7
ATOM 5648 N N . ARG A 1 11 ? -1.155 -6.392 -0.123 1.00 0.86 11 ARG A N 7
ATOM 5649 C CA . ARG A 1 11 ? -2.352 -5.645 -0.458 1.00 0.60 11 ARG A CA 7
ATOM 5650 C C . ARG A 1 11 ? -3.584 -6.499 -0.174 1.00 1.01 11 ARG A C 7
ATOM 5651 O O . ARG A 1 11 ? -3.480 -7.565 0.433 1.00 1.95 11 ARG A O 7
ATOM 5672 N N . ASN A 1 12 ? -4.740 -6.028 -0.615 1.00 1.11 12 ASN A N 7
ATOM 5673 C CA . ASN A 1 12 ? -6.003 -6.710 -0.364 1.00 1.54 12 ASN A CA 7
ATOM 5674 C C . ASN A 1 12 ? -7.121 -6.041 -1.158 1.00 2.46 12 ASN A C 7
ATOM 5675 O O . ASN A 1 12 ? -7.311 -6.328 -2.340 1.00 3.24 12 ASN A O 7
ATOM 5686 N N . TYR A 1 13 ? -7.828 -5.130 -0.505 1.00 2.68 13 TYR A N 7
ATOM 5687 C CA . TYR A 1 13 ? -8.861 -4.332 -1.136 1.00 3.82 13 TYR A CA 7
ATOM 5688 C C . TYR A 1 13 ? -9.424 -3.383 -0.097 1.00 3.96 13 TYR A C 7
ATOM 5689 O O . TYR A 1 13 ? -9.639 -2.199 -0.354 1.00 4.74 13 TYR A O 7
ATOM 5707 N N . GLY A 1 14 ? -9.647 -3.921 1.088 1.00 3.45 14 GLY A N 7
ATOM 5708 C CA . GLY A 1 14 ? -10.030 -3.097 2.211 1.00 3.64 14 GLY A CA 7
ATOM 5709 C C . GLY A 1 14 ? -11.089 -3.735 3.085 1.00 3.52 14 GLY A C 7
ATOM 5710 O O . GLY A 1 14 ? -11.639 -4.778 2.738 1.00 3.49 14 GLY A O 7
ATOM 5714 N N . LYS A 1 15 ? -11.383 -3.089 4.211 1.00 3.84 15 LYS A N 7
ATOM 5715 C CA . LYS A 1 15 ? -12.374 -3.593 5.158 1.00 4.12 15 LYS A CA 7
ATOM 5716 C C . LYS A 1 15 ? -13.763 -3.469 4.583 1.00 3.84 15 LYS A C 7
ATOM 5717 O O . LYS A 1 15 ? -14.442 -4.452 4.293 1.00 4.21 15 LYS A O 7
ATOM 5736 N N . GLY A 1 16 ? -14.151 -2.228 4.410 1.00 3.49 16 GLY A N 7
ATOM 5737 C CA . GLY A 1 16 ? -15.489 -1.907 3.982 1.00 3.43 16 GLY A CA 7
ATOM 5738 C C . GLY A 1 16 ? -16.044 -0.722 4.750 1.00 3.36 16 GLY A C 7
ATOM 5739 O O . GLY A 1 16 ? -17.240 -0.452 4.726 1.00 4.06 16 GLY A O 7
ATOM 5743 N N . SER A 1 17 ? -15.151 -0.006 5.415 1.00 2.69 17 SER A N 7
ATOM 5744 C CA . SER A 1 17 ? -15.528 1.084 6.303 1.00 2.83 17 SER A CA 7
ATOM 5745 C C . SER A 1 17 ? -15.975 2.321 5.542 1.00 2.40 17 SER A C 7
ATOM 5746 O O . SER A 1 17 ? -16.943 2.984 5.919 1.00 2.85 17 SER A O 7
ATOM 5754 N N . GLY A 1 18 ? -15.276 2.618 4.475 1.00 1.74 18 GLY A N 7
ATOM 5755 C CA . GLY A 1 18 ? -15.568 3.795 3.705 1.00 1.70 18 GLY A CA 7
ATOM 5756 C C . GLY A 1 18 ? -14.663 3.903 2.507 1.00 1.52 18 GLY A C 7
ATOM 5757 O O . GLY A 1 18 ? -13.480 4.205 2.646 1.00 2.34 18 GLY A O 7
ATOM 5761 N N . SER A 1 19 ? -15.208 3.603 1.342 1.00 1.01 19 SER A N 7
ATOM 5762 C CA . SER A 1 19 ? -14.456 3.674 0.099 1.00 0.80 19 SER A CA 7
ATOM 5763 C C . SER A 1 19 ? -13.894 5.065 -0.143 1.00 0.84 19 SER A C 7
ATOM 5764 O O . SER A 1 19 ? -14.622 6.037 -0.344 1.00 1.18 19 SER A O 7
ATOM 5772 N N . PHE A 1 20 ? -12.584 5.124 -0.124 1.00 0.78 20 PHE A N 7
ATOM 5773 C CA . PHE A 1 20 ? -11.841 6.348 -0.334 1.00 0.93 20 PHE A CA 7
ATOM 5774 C C . PHE A 1 20 ? -10.824 6.095 -1.432 1.00 0.85 20 PHE A C 7
ATOM 5775 O O . PHE A 1 20 ? -11.100 5.358 -2.377 1.00 1.66 20 PHE A O 7
ATOM 5792 N N . THR A 1 21 ? -9.665 6.705 -1.332 1.00 0.73 21 THR A N 7
ATOM 5793 C CA . THR A 1 21 ? -8.585 6.401 -2.246 1.00 0.54 21 THR A CA 7
ATOM 5794 C C . THR A 1 21 ? -7.252 6.516 -1.535 1.00 0.43 21 THR A C 7
ATOM 5795 O O . THR A 1 21 ? -6.646 7.589 -1.466 1.00 0.56 21 THR A O 7
ATOM 5806 N N . ASN A 1 22 ? -6.820 5.404 -0.998 1.00 0.31 22 ASN A N 7
ATOM 5807 C CA . ASN A 1 22 ? -5.530 5.304 -0.356 1.00 0.25 22 ASN A CA 7
ATOM 5808 C C . ASN A 1 22 ? -4.633 4.509 -1.278 1.00 0.24 22 ASN A C 7
ATOM 5809 O O . ASN A 1 22 ? -5.099 3.973 -2.279 1.00 0.28 22 ASN A O 7
ATOM 5820 N N . TYR A 1 23 ? -3.370 4.440 -0.963 1.00 0.25 23 TYR A N 7
ATOM 5821 C CA . TYR A 1 23 ? -2.428 3.747 -1.809 1.00 0.25 23 TYR A CA 7
ATOM 5822 C C . TYR A 1 23 ? -2.080 2.391 -1.210 1.00 0.27 23 TYR A C 7
ATOM 5823 O O . TYR A 1 23 ? -2.278 2.154 -0.017 1.00 0.26 23 TYR A O 7
ATOM 5841 N N . TYR A 1 24 ? -1.582 1.508 -2.053 1.00 0.31 24 TYR A N 7
ATOM 5842 C CA . TYR A 1 24 ? -1.078 0.217 -1.626 1.00 0.35 24 TYR A CA 7
ATOM 5843 C C . TYR A 1 24 ? 0.070 -0.165 -2.549 1.00 0.37 24 TYR A C 7
ATOM 5844 O O . TYR A 1 24 ? 0.057 0.181 -3.731 1.00 0.38 24 TYR A O 7
ATOM 5862 N N . TYR A 1 25 ? 1.057 -0.858 -2.030 1.00 0.39 25 TYR A N 7
ATOM 5863 C CA . TYR A 1 25 ? 2.227 -1.185 -2.824 1.00 0.39 25 TYR A CA 7
ATOM 5864 C C . TYR A 1 25 ? 1.977 -2.396 -3.716 1.00 0.39 25 TYR A C 7
ATOM 5865 O O . TYR A 1 25 ? 1.475 -3.431 -3.268 1.00 0.50 25 TYR A O 7
ATOM 5883 N N . ASP A 1 26 ? 2.326 -2.239 -4.985 1.00 0.36 26 ASP A N 7
ATOM 5884 C CA . ASP A 1 26 ? 2.132 -3.268 -5.991 1.00 0.38 26 ASP A CA 7
ATOM 5885 C C . ASP A 1 26 ? 3.398 -3.448 -6.827 1.00 0.35 26 ASP A C 7
ATOM 5886 O O . ASP A 1 26 ? 3.962 -2.474 -7.329 1.00 0.37 26 ASP A O 7
ATOM 5895 N N . LYS A 1 27 ? 3.849 -4.685 -6.977 1.00 0.47 27 LYS A N 7
ATOM 5896 C CA . LYS A 1 27 ? 5.040 -4.960 -7.764 1.00 0.60 27 LYS A CA 7
ATOM 5897 C C . LYS A 1 27 ? 4.734 -5.279 -9.224 1.00 0.61 27 LYS A C 7
ATOM 5898 O O . LYS A 1 27 ? 5.556 -5.882 -9.913 1.00 0.76 27 LYS A O 7
ATOM 5917 N N . ALA A 1 28 ? 3.565 -4.879 -9.694 1.00 0.58 28 ALA A N 7
ATOM 5918 C CA . ALA A 1 28 ? 3.271 -4.939 -11.116 1.00 0.72 28 ALA A CA 7
ATOM 5919 C C . ALA A 1 28 ? 3.568 -3.578 -11.719 1.00 0.87 28 ALA A C 7
ATOM 5920 O O . ALA A 1 28 ? 3.886 -3.450 -12.902 1.00 1.06 28 ALA A O 7
ATOM 5927 N N . THR A 1 29 ? 3.483 -2.563 -10.873 1.00 0.85 29 THR A N 7
ATOM 5928 C CA . THR A 1 29 ? 3.872 -1.213 -11.238 1.00 1.03 29 THR A CA 7
ATOM 5929 C C . THR A 1 29 ? 5.199 -0.873 -10.559 1.00 0.92 29 THR A C 7
ATOM 5930 O O . THR A 1 29 ? 5.811 0.164 -10.823 1.00 1.06 29 THR A O 7
ATOM 5941 N N . SER A 1 30 ? 5.638 -1.790 -9.687 1.00 0.76 30 SER A N 7
ATOM 5942 C CA . SER A 1 30 ? 6.914 -1.683 -8.985 1.00 0.84 30 SER A CA 7
ATOM 5943 C C . SER A 1 30 ? 6.956 -0.469 -8.051 1.00 0.70 30 SER A C 7
ATOM 5944 O O . SER A 1 30 ? 8.028 0.036 -7.712 1.00 0.89 30 SER A O 7
ATOM 5952 N N . SER A 1 31 ? 5.782 -0.016 -7.632 1.00 0.45 31 SER A N 7
ATOM 5953 C CA . SER A 1 31 ? 5.660 1.104 -6.704 1.00 0.40 31 SER A CA 7
ATOM 5954 C C . SER A 1 31 ? 4.292 1.033 -6.028 1.00 0.33 31 SER A C 7
ATOM 5955 O O . SER A 1 31 ? 3.681 -0.032 -5.985 1.00 0.31 31 SER A O 7
ATOM 5963 N N . CYS A 1 32 ? 3.806 2.141 -5.502 1.00 0.37 32 CYS A N 7
ATOM 5964 C CA . CYS A 1 32 ? 2.507 2.137 -4.849 1.00 0.35 32 CYS A CA 7
ATOM 5965 C C . CYS A 1 32 ? 1.394 2.585 -5.794 1.00 0.32 32 CYS A C 7
ATOM 5966 O O . CYS A 1 32 ? 1.494 3.620 -6.454 1.00 0.36 32 CYS A O 7
ATOM 5973 N N . LYS A 1 33 ? 0.337 1.791 -5.828 1.00 0.33 33 LYS A N 7
ATOM 5974 C CA . LYS A 1 33 ? -0.869 2.096 -6.582 1.00 0.38 33 LYS A CA 7
ATOM 5975 C C . LYS A 1 33 ? -1.943 2.495 -5.574 1.00 0.30 33 LYS A C 7
ATOM 5976 O O . LYS A 1 33 ? -1.617 2.770 -4.428 1.00 0.37 33 LYS A O 7
ATOM 5995 N N . THR A 1 34 ? -3.200 2.522 -5.973 1.00 0.43 34 THR A N 7
ATOM 5996 C CA . THR A 1 34 ? -4.258 2.980 -5.085 1.00 0.36 34 THR A CA 7
ATOM 5997 C C . THR A 1 34 ? -5.385 1.972 -4.936 1.00 0.38 34 THR A C 7
ATOM 5998 O O . THR A 1 34 ? -5.442 0.976 -5.655 1.00 0.44 34 THR A O 7
ATOM 6009 N N . PHE A 1 35 ? -6.287 2.263 -4.002 1.00 0.37 35 PHE A N 7
ATOM 6010 C CA . PHE A 1 35 ? -7.406 1.398 -3.700 1.00 0.41 35 PHE A CA 7
ATOM 6011 C C . PHE A 1 35 ? -8.346 2.128 -2.759 1.00 0.36 35 PHE A C 7
ATOM 6012 O O . PHE A 1 35 ? -7.985 3.131 -2.137 1.00 0.32 35 PHE A O 7
ATOM 6029 N N . ARG A 1 36 ? -9.557 1.635 -2.692 1.00 0.43 36 ARG A N 7
ATOM 6030 C CA . ARG A 1 36 ? -10.618 2.266 -1.946 1.00 0.41 36 ARG A CA 7
ATOM 6031 C C . ARG A 1 36 ? -10.424 2.127 -0.449 1.00 0.38 36 ARG A C 7
ATOM 6032 O O . ARG A 1 36 ? -11.015 2.875 0.330 1.00 0.40 36 ARG A O 7
ATOM 6053 N N . TYR A 1 37 ? -9.625 1.132 -0.071 1.00 0.41 37 TYR A N 7
ATOM 6054 C CA . TYR A 1 37 ? -9.438 0.733 1.327 1.00 0.50 37 TYR A CA 7
ATOM 6055 C C . TYR A 1 37 ? -10.726 0.088 1.866 1.00 0.70 37 TYR A C 7
ATOM 6056 O O . TYR A 1 37 ? -10.834 -0.297 3.034 1.00 0.88 37 TYR A O 7
ATOM 6074 N N . ARG A 1 38 ? -11.680 -0.047 0.972 1.00 0.77 38 ARG A N 7
ATOM 6075 C CA . ARG A 1 38 ? -12.985 -0.595 1.263 1.00 1.00 38 ARG A CA 7
ATOM 6076 C C . ARG A 1 38 ? -13.306 -1.669 0.237 1.00 2.00 38 ARG A C 7
ATOM 6077 O O . ARG A 1 38 ? -13.761 -1.384 -0.870 1.00 2.42 38 ARG A O 7
ATOM 6098 N N . GLY A 1 39 ? -12.985 -2.889 0.587 1.00 2.76 39 GLY A N 7
ATOM 6099 C CA . GLY A 1 39 ? -13.336 -4.017 -0.242 1.00 4.10 39 GLY A CA 7
ATOM 6100 C C . GLY A 1 39 ? -14.425 -4.862 0.375 1.00 4.55 39 GLY A C 7
ATOM 6101 O O . GLY A 1 39 ? -15.576 -4.436 0.471 1.00 5.07 39 GLY A O 7
ATOM 6105 N N . SER A 1 40 ? -14.056 -6.051 0.814 1.00 4.61 40 SER A N 7
ATOM 6106 C CA . SER A 1 40 ? -15.015 -6.988 1.372 1.00 5.12 40 SER A CA 7
ATOM 6107 C C . SER A 1 40 ? -14.412 -7.715 2.569 1.00 4.53 40 SER A C 7
ATOM 6108 O O . SER A 1 40 ? -14.857 -8.803 2.946 1.00 4.80 40 SER A O 7
ATOM 6116 N N . GLY A 1 41 ? -13.406 -7.104 3.170 1.00 3.96 41 GLY A N 7
ATOM 6117 C CA . GLY A 1 41 ? -12.787 -7.682 4.336 1.00 3.59 41 GLY A CA 7
ATOM 6118 C C . GLY A 1 41 ? -11.311 -7.933 4.130 1.00 3.07 41 GLY A C 7
ATOM 6119 O O . GLY A 1 41 ? -10.924 -8.786 3.330 1.00 3.44 41 GLY A O 7
ATOM 6123 N N . GLY A 1 42 ? -10.490 -7.187 4.846 1.00 2.79 42 GLY A N 7
ATOM 6124 C CA . GLY A 1 42 ? -9.058 -7.332 4.719 1.00 2.71 42 GLY A CA 7
ATOM 6125 C C . GLY A 1 42 ? -8.336 -6.018 4.922 1.00 2.08 42 GLY A C 7
ATOM 6126 O O . GLY A 1 42 ? -8.964 -4.984 5.151 1.00 2.24 42 GLY A O 7
ATOM 6130 N N . ASN A 1 43 ? -7.017 -6.055 4.833 1.00 1.76 43 ASN A N 7
ATOM 6131 C CA . ASN A 1 43 ? -6.200 -4.872 5.052 1.00 1.73 43 ASN A CA 7
ATOM 6132 C C . ASN A 1 43 ? -4.977 -4.898 4.150 1.00 1.55 43 ASN A C 7
ATOM 6133 O O . ASN A 1 43 ? -4.240 -5.880 4.114 1.00 2.22 43 ASN A O 7
ATOM 6144 N N . GLY A 1 44 ? -4.770 -3.820 3.412 1.00 1.34 44 GLY A N 7
ATOM 6145 C CA . GLY A 1 44 ? -3.619 -3.731 2.537 1.00 1.54 44 GLY A CA 7
ATOM 6146 C C . GLY A 1 44 ? -2.603 -2.744 3.056 1.00 1.22 44 GLY A C 7
ATOM 6147 O O . GLY A 1 44 ? -2.009 -1.999 2.277 1.00 1.94 44 GLY A O 7
ATOM 6151 N N . ASN A 1 45 ? -2.441 -2.723 4.383 1.00 0.77 45 ASN A N 7
ATOM 6152 C CA . ASN A 1 45 ? -1.517 -1.810 5.074 1.00 0.80 45 ASN A CA 7
ATOM 6153 C C . ASN A 1 45 ? -2.031 -0.371 5.056 1.00 0.86 45 ASN A C 7
ATOM 6154 O O . ASN A 1 45 ? -1.970 0.317 6.078 1.00 1.81 45 ASN A O 7
ATOM 6165 N N . ARG A 1 46 ? -2.532 0.060 3.899 1.00 0.61 46 ARG A N 7
ATOM 6166 C CA . ARG A 1 46 ? -3.092 1.398 3.708 1.00 0.45 46 ARG A CA 7
ATOM 6167 C C . ARG A 1 46 ? -2.009 2.468 3.735 1.00 0.38 46 ARG A C 7
ATOM 6168 O O . ARG A 1 46 ? -1.331 2.685 4.740 1.00 0.47 46 ARG A O 7
ATOM 6189 N N . PHE A 1 47 ? -1.873 3.137 2.614 1.00 0.30 47 PHE A N 7
ATOM 6190 C CA . PHE A 1 47 ? -0.896 4.194 2.450 1.00 0.26 47 PHE A CA 7
ATOM 6191 C C . PHE A 1 47 ? -1.606 5.475 2.053 1.00 0.26 47 PHE A C 7
ATOM 6192 O O . PHE A 1 47 ? -2.524 5.451 1.246 1.00 0.40 47 PHE A O 7
ATOM 6209 N N . LYS A 1 48 ? -1.212 6.583 2.649 1.00 0.30 48 LYS A N 7
ATOM 6210 C CA . LYS A 1 48 ? -1.848 7.863 2.362 1.00 0.34 48 LYS A CA 7
ATOM 6211 C C . LYS A 1 48 ? -1.545 8.279 0.938 1.00 0.35 48 LYS A C 7
ATOM 6212 O O . LYS A 1 48 ? -2.441 8.574 0.150 1.00 0.41 48 LYS A O 7
ATOM 6231 N N . THR A 1 49 ? -0.265 8.320 0.644 1.00 0.36 49 THR A N 7
ATOM 6232 C CA . THR A 1 49 ? 0.222 8.649 -0.679 1.00 0.42 49 THR A CA 7
ATOM 6233 C C . THR A 1 49 ? 1.308 7.673 -1.101 1.00 0.37 49 THR A C 7
ATOM 6234 O O . THR A 1 49 ? 1.777 6.870 -0.289 1.00 0.36 49 THR A O 7
ATOM 6245 N N . LEU A 1 50 ? 1.718 7.738 -2.358 1.00 0.36 50 LEU A N 7
ATOM 6246 C CA . LEU A 1 50 ? 2.782 6.887 -2.834 1.00 0.32 50 LEU A CA 7
ATOM 6247 C C . LEU A 1 50 ? 4.109 7.419 -2.314 1.00 0.27 50 LEU A C 7
ATOM 6248 O O . LEU A 1 50 ? 5.025 6.658 -2.071 1.00 0.24 50 LEU A O 7
ATOM 6264 N N . GLU A 1 51 ? 4.178 8.716 -2.067 1.00 0.29 51 GLU A N 7
ATOM 6265 C CA . GLU A 1 51 ? 5.415 9.330 -1.591 1.00 0.27 51 GLU A CA 7
ATOM 6266 C C . GLU A 1 51 ? 5.755 8.871 -0.170 1.00 0.24 51 GLU A C 7
ATOM 6267 O O . GLU A 1 51 ? 6.924 8.747 0.190 1.00 0.25 51 GLU A O 7
ATOM 6279 N N . ASP A 1 52 ? 4.728 8.613 0.623 1.00 0.27 52 ASP A N 7
ATOM 6280 C CA . ASP A 1 52 ? 4.898 8.039 1.960 1.00 0.29 52 ASP A CA 7
ATOM 6281 C C . ASP A 1 52 ? 5.309 6.580 1.839 1.00 0.27 52 ASP A C 7
ATOM 6282 O O . ASP A 1 52 ? 6.289 6.120 2.440 1.00 0.29 52 ASP A O 7
ATOM 6291 N N . CYS A 1 53 ? 4.537 5.877 1.039 1.00 0.25 53 CYS A N 7
ATOM 6292 C CA . CYS A 1 53 ? 4.795 4.486 0.704 1.00 0.25 53 CYS A CA 7
ATOM 6293 C C . CYS A 1 53 ? 6.215 4.285 0.170 1.00 0.25 53 CYS A C 7
ATOM 6294 O O . CYS A 1 53 ? 6.949 3.405 0.627 1.00 0.31 53 CYS A O 7
ATOM 6301 N N . GLU A 1 54 ? 6.599 5.114 -0.793 1.00 0.22 54 GLU A N 7
ATOM 6302 C CA . GLU A 1 54 ? 7.910 5.018 -1.408 1.00 0.26 54 GLU A CA 7
ATOM 6303 C C . GLU A 1 54 ? 8.973 5.481 -0.445 1.00 0.28 54 GLU A C 7
ATOM 6304 O O . GLU A 1 54 ? 10.138 5.124 -0.586 1.00 0.32 54 GLU A O 7
ATOM 6316 N N . ALA A 1 55 ? 8.581 6.299 0.516 1.00 0.29 55 ALA A N 7
ATOM 6317 C CA . ALA A 1 55 ? 9.526 6.778 1.484 1.00 0.33 55 ALA A CA 7
ATOM 6318 C C . ALA A 1 55 ? 10.160 5.589 2.174 1.00 0.36 55 ALA A C 7
ATOM 6319 O O . ALA A 1 55 ? 11.343 5.325 1.994 1.00 0.42 55 ALA A O 7
ATOM 6326 N N . THR A 1 56 ? 9.349 4.823 2.878 1.00 0.34 56 THR A N 7
ATOM 6327 C CA . THR A 1 56 ? 9.856 3.666 3.604 1.00 0.37 56 THR A CA 7
ATOM 6328 C C . THR A 1 56 ? 10.443 2.607 2.656 1.00 0.34 56 THR A C 7
ATOM 6329 O O . THR A 1 56 ? 11.609 2.224 2.788 1.00 0.41 56 THR A O 7
ATOM 6340 N N . CYS A 1 57 ? 9.661 2.192 1.669 1.00 0.30 57 CYS A N 7
ATOM 6341 C CA . CYS A 1 57 ? 10.051 1.089 0.793 1.00 0.33 57 CYS A CA 7
ATOM 6342 C C . CYS A 1 57 ? 11.137 1.513 -0.187 1.00 0.43 57 CYS A C 7
ATOM 6343 O O . CYS A 1 57 ? 12.244 0.981 -0.160 1.00 0.61 57 CYS A O 7
ATOM 6350 N N . VAL A 1 58 ? 10.835 2.498 -1.018 1.00 0.37 58 VAL A N 7
ATOM 6351 C CA . VAL A 1 58 ? 11.714 2.851 -2.119 1.00 0.46 58 VAL A CA 7
ATOM 6352 C C . VAL A 1 58 ? 13.088 3.340 -1.641 1.00 0.54 58 VAL A C 7
ATOM 6353 O O . VAL A 1 58 ? 14.082 3.134 -2.336 1.00 0.62 58 VAL A O 7
ATOM 6366 N N . THR A 1 59 ? 13.180 3.965 -0.464 1.00 0.56 59 THR A N 7
ATOM 6367 C CA . THR A 1 59 ? 14.494 4.385 0.010 1.00 0.70 59 THR A CA 7
ATOM 6368 C C . THR A 1 59 ? 15.285 3.217 0.588 1.00 0.78 59 THR A C 7
ATOM 6369 O O . THR A 1 59 ? 16.447 3.005 0.234 1.00 0.95 59 THR A O 7
ATOM 6380 N N . ALA A 1 60 ? 14.649 2.482 1.490 1.00 0.74 60 ALA A N 7
ATOM 6381 C CA . ALA A 1 60 ? 15.287 1.355 2.171 1.00 0.91 60 ALA A CA 7
ATOM 6382 C C . ALA A 1 60 ? 15.678 0.249 1.198 1.00 0.96 60 ALA A C 7
ATOM 6383 O O . ALA A 1 60 ? 16.823 -0.205 1.196 1.00 1.14 60 ALA A O 7
ATOM 6390 N N . GLU A 1 61 ? 14.721 -0.152 0.371 1.00 0.97 61 GLU A N 7
ATOM 6391 C CA . GLU A 1 61 ? 14.910 -1.207 -0.620 1.00 1.21 61 GLU A CA 7
ATOM 6392 C C . GLU A 1 61 ? 15.248 -2.550 0.037 1.00 1.48 61 GLU A C 7
ATOM 6393 O O . GLU A 1 61 ? 16.444 -2.830 0.261 1.00 2.04 61 GLU A O 7
ATOM 6406 N N . PRO A 1 1 ? 17.699 -2.198 8.857 1.00 4.91 1 PRO A N 8
ATOM 6407 C CA . PRO A 1 1 ? 16.242 -2.251 9.076 1.00 4.78 1 PRO A CA 8
ATOM 6408 C C . PRO A 1 1 ? 15.491 -1.532 7.958 1.00 3.86 1 PRO A C 8
ATOM 6409 O O . PRO A 1 1 ? 15.077 -0.382 8.112 1.00 4.22 1 PRO A O 8
ATOM 6422 N N . ALA A 1 2 ? 15.316 -2.221 6.838 1.00 3.11 2 ALA A N 8
ATOM 6423 C CA . ALA A 1 2 ? 14.659 -1.650 5.670 1.00 2.57 2 ALA A CA 8
ATOM 6424 C C . ALA A 1 2 ? 14.207 -2.755 4.725 1.00 1.86 2 ALA A C 8
ATOM 6425 O O . ALA A 1 2 ? 14.842 -3.808 4.661 1.00 1.98 2 ALA A O 8
ATOM 6432 N N . GLN A 1 3 ? 13.107 -2.512 4.004 1.00 1.51 3 GLN A N 8
ATOM 6433 C CA . GLN A 1 3 ? 12.584 -3.454 3.017 1.00 1.49 3 GLN A CA 8
ATOM 6434 C C . GLN A 1 3 ? 12.080 -4.764 3.625 1.00 1.40 3 GLN A C 8
ATOM 6435 O O . GLN A 1 3 ? 11.543 -5.598 2.909 1.00 1.83 3 GLN A O 8
ATOM 6449 N N . ASP A 1 4 ? 12.256 -4.920 4.930 1.00 1.13 4 ASP A N 8
ATOM 6450 C CA . ASP A 1 4 ? 11.858 -6.124 5.662 1.00 1.09 4 ASP A CA 8
ATOM 6451 C C . ASP A 1 4 ? 10.532 -6.714 5.158 1.00 0.93 4 ASP A C 8
ATOM 6452 O O . ASP A 1 4 ? 10.500 -7.839 4.672 1.00 1.22 4 ASP A O 8
ATOM 6461 N N . TYR A 1 5 ? 9.452 -5.953 5.275 1.00 0.75 5 TYR A N 8
ATOM 6462 C CA . TYR A 1 5 ? 8.167 -6.321 4.687 1.00 0.60 5 TYR A CA 8
ATOM 6463 C C . TYR A 1 5 ? 7.398 -5.073 4.300 1.00 0.61 5 TYR A C 8
ATOM 6464 O O . TYR A 1 5 ? 6.464 -5.133 3.508 1.00 0.64 5 TYR A O 8
ATOM 6482 N N . ARG A 1 6 ? 7.831 -3.935 4.825 1.00 0.70 6 ARG A N 8
ATOM 6483 C CA . ARG A 1 6 ? 7.142 -2.665 4.616 1.00 0.76 6 ARG A CA 8
ATOM 6484 C C . ARG A 1 6 ? 7.216 -2.222 3.153 1.00 0.74 6 ARG A C 8
ATOM 6485 O O . ARG A 1 6 ? 6.664 -1.193 2.773 1.00 0.87 6 ARG A O 8
ATOM 6506 N N . CYS A 1 7 ? 7.912 -3.005 2.348 1.00 0.64 7 CYS A N 8
ATOM 6507 C CA . CYS A 1 7 ? 8.047 -2.728 0.931 1.00 0.62 7 CYS A CA 8
ATOM 6508 C C . CYS A 1 7 ? 7.741 -3.986 0.102 1.00 0.69 7 CYS A C 8
ATOM 6509 O O . CYS A 1 7 ? 7.740 -3.951 -1.128 1.00 0.92 7 CYS A O 8
ATOM 6516 N N . GLN A 1 8 ? 7.437 -5.103 0.773 1.00 0.76 8 GLN A N 8
ATOM 6517 C CA . GLN A 1 8 ? 7.189 -6.353 0.056 1.00 0.92 8 GLN A CA 8
ATOM 6518 C C . GLN A 1 8 ? 5.907 -7.056 0.504 1.00 0.97 8 GLN A C 8
ATOM 6519 O O . GLN A 1 8 ? 5.571 -8.116 -0.022 1.00 1.43 8 GLN A O 8
ATOM 6533 N N . LEU A 1 9 ? 5.202 -6.483 1.478 1.00 0.85 9 LEU A N 8
ATOM 6534 C CA . LEU A 1 9 ? 3.851 -6.940 1.814 1.00 0.98 9 LEU A CA 8
ATOM 6535 C C . LEU A 1 9 ? 2.942 -6.884 0.586 1.00 1.06 9 LEU A C 8
ATOM 6536 O O . LEU A 1 9 ? 3.212 -6.151 -0.370 1.00 1.30 9 LEU A O 8
ATOM 6552 N N . SER A 1 10 ? 1.876 -7.670 0.610 1.00 1.32 10 SER A N 8
ATOM 6553 C CA . SER A 1 10 ? 0.945 -7.728 -0.503 1.00 1.64 10 SER A CA 8
ATOM 6554 C C . SER A 1 10 ? -0.078 -6.597 -0.411 1.00 1.14 10 SER A C 8
ATOM 6555 O O . SER A 1 10 ? -0.380 -6.098 0.672 1.00 1.14 10 SER A O 8
ATOM 6563 N N . ARG A 1 11 ? -0.592 -6.199 -1.577 1.00 0.86 11 ARG A N 8
ATOM 6564 C CA . ARG A 1 11 ? -1.388 -4.979 -1.722 1.00 0.60 11 ARG A CA 8
ATOM 6565 C C . ARG A 1 11 ? -2.672 -4.967 -0.908 1.00 1.01 11 ARG A C 8
ATOM 6566 O O . ARG A 1 11 ? -3.129 -3.906 -0.480 1.00 1.95 11 ARG A O 8
ATOM 6587 N N . ASN A 1 12 ? -3.272 -6.131 -0.749 1.00 1.11 12 ASN A N 8
ATOM 6588 C CA . ASN A 1 12 ? -4.526 -6.263 -0.025 1.00 1.54 12 ASN A CA 8
ATOM 6589 C C . ASN A 1 12 ? -4.373 -5.875 1.436 1.00 2.46 12 ASN A C 8
ATOM 6590 O O . ASN A 1 12 ? -3.267 -5.835 1.970 1.00 3.24 12 ASN A O 8
ATOM 6601 N N . TYR A 1 13 ? -5.511 -5.646 2.073 1.00 2.68 13 TYR A N 8
ATOM 6602 C CA . TYR A 1 13 ? -5.572 -5.170 3.449 1.00 3.82 13 TYR A CA 8
ATOM 6603 C C . TYR A 1 13 ? -6.994 -4.784 3.813 1.00 3.96 13 TYR A C 8
ATOM 6604 O O . TYR A 1 13 ? -7.585 -5.313 4.755 1.00 4.74 13 TYR A O 8
ATOM 6622 N N . GLY A 1 14 ? -7.519 -3.849 3.050 1.00 3.45 14 GLY A N 8
ATOM 6623 C CA . GLY A 1 14 ? -8.831 -3.298 3.323 1.00 3.64 14 GLY A CA 8
ATOM 6624 C C . GLY A 1 14 ? -9.963 -4.221 2.921 1.00 3.52 14 GLY A C 8
ATOM 6625 O O . GLY A 1 14 ? -10.035 -4.677 1.777 1.00 3.49 14 GLY A O 8
ATOM 6629 N N . LYS A 1 15 ? -10.852 -4.483 3.867 1.00 3.84 15 LYS A N 8
ATOM 6630 C CA . LYS A 1 15 ? -11.985 -5.368 3.646 1.00 4.12 15 LYS A CA 8
ATOM 6631 C C . LYS A 1 15 ? -13.181 -4.619 3.089 1.00 3.84 15 LYS A C 8
ATOM 6632 O O . LYS A 1 15 ? -13.492 -4.685 1.901 1.00 4.21 15 LYS A O 8
ATOM 6651 N N . GLY A 1 16 ? -13.824 -3.897 3.977 1.00 3.49 16 GLY A N 8
ATOM 6652 C CA . GLY A 1 16 ? -15.046 -3.209 3.662 1.00 3.43 16 GLY A CA 8
ATOM 6653 C C . GLY A 1 16 ? -15.384 -2.161 4.692 1.00 3.36 16 GLY A C 8
ATOM 6654 O O . GLY A 1 16 ? -15.932 -2.471 5.750 1.00 4.06 16 GLY A O 8
ATOM 6658 N N . SER A 1 17 ? -15.024 -0.929 4.399 1.00 2.69 17 SER A N 8
ATOM 6659 C CA . SER A 1 17 ? -15.329 0.187 5.283 1.00 2.83 17 SER A CA 8
ATOM 6660 C C . SER A 1 17 ? -16.217 1.201 4.592 1.00 2.40 17 SER A C 8
ATOM 6661 O O . SER A 1 17 ? -17.360 1.435 4.992 1.00 2.85 17 SER A O 8
ATOM 6669 N N . GLY A 1 18 ? -15.684 1.777 3.549 1.00 1.74 18 GLY A N 8
ATOM 6670 C CA . GLY A 1 18 ? -16.385 2.774 2.800 1.00 1.70 18 GLY A CA 8
ATOM 6671 C C . GLY A 1 18 ? -15.490 3.335 1.729 1.00 1.52 18 GLY A C 8
ATOM 6672 O O . GLY A 1 18 ? -14.583 4.107 2.033 1.00 2.34 18 GLY A O 8
ATOM 6676 N N . SER A 1 19 ? -15.724 2.908 0.496 1.00 1.01 19 SER A N 8
ATOM 6677 C CA . SER A 1 19 ? -14.875 3.251 -0.643 1.00 0.80 19 SER A CA 8
ATOM 6678 C C . SER A 1 19 ? -14.339 4.680 -0.593 1.00 0.84 19 SER A C 8
ATOM 6679 O O . SER A 1 19 ? -15.082 5.659 -0.667 1.00 1.18 19 SER A O 8
ATOM 6687 N N . PHE A 1 20 ? -13.029 4.761 -0.472 1.00 0.78 20 PHE A N 8
ATOM 6688 C CA . PHE A 1 20 ? -12.314 6.022 -0.377 1.00 0.93 20 PHE A CA 8
ATOM 6689 C C . PHE A 1 20 ? -11.265 6.057 -1.475 1.00 0.85 20 PHE A C 8
ATOM 6690 O O . PHE A 1 20 ? -11.467 5.500 -2.550 1.00 1.66 20 PHE A O 8
ATOM 6707 N N . THR A 1 21 ? -10.156 6.712 -1.216 1.00 0.73 21 THR A N 8
ATOM 6708 C CA . THR A 1 21 ? -9.029 6.676 -2.127 1.00 0.54 21 THR A CA 8
ATOM 6709 C C . THR A 1 21 ? -7.737 6.852 -1.361 1.00 0.43 21 THR A C 8
ATOM 6710 O O . THR A 1 21 ? -7.397 7.947 -0.911 1.00 0.56 21 THR A O 8
ATOM 6721 N N . ASN A 1 22 ? -7.051 5.755 -1.194 1.00 0.31 22 ASN A N 8
ATOM 6722 C CA . ASN A 1 22 ? -5.740 5.744 -0.590 1.00 0.25 22 ASN A CA 8
ATOM 6723 C C . ASN A 1 22 ? -4.823 4.999 -1.531 1.00 0.24 22 ASN A C 8
ATOM 6724 O O . ASN A 1 22 ? -5.282 4.482 -2.546 1.00 0.28 22 ASN A O 8
ATOM 6735 N N . TYR A 1 23 ? -3.554 4.945 -1.224 1.00 0.25 23 TYR A N 8
ATOM 6736 C CA . TYR A 1 23 ? -2.604 4.318 -2.115 1.00 0.25 23 TYR A CA 8
ATOM 6737 C C . TYR A 1 23 ? -2.260 2.919 -1.620 1.00 0.27 23 TYR A C 8
ATOM 6738 O O . TYR A 1 23 ? -2.438 2.602 -0.443 1.00 0.26 23 TYR A O 8
ATOM 6756 N N . TYR A 1 24 ? -1.773 2.091 -2.521 1.00 0.31 24 TYR A N 8
ATOM 6757 C CA . TYR A 1 24 ? -1.283 0.775 -2.166 1.00 0.35 24 TYR A CA 8
ATOM 6758 C C . TYR A 1 24 ? -0.114 0.430 -3.073 1.00 0.37 24 TYR A C 8
ATOM 6759 O O . TYR A 1 24 ? -0.116 0.781 -4.256 1.00 0.38 24 TYR A O 8
ATOM 6777 N N . TYR A 1 25 ? 0.891 -0.227 -2.527 1.00 0.39 25 TYR A N 8
ATOM 6778 C CA . TYR A 1 25 ? 2.068 -0.560 -3.303 1.00 0.39 25 TYR A CA 8
ATOM 6779 C C . TYR A 1 25 ? 1.874 -1.881 -4.017 1.00 0.39 25 TYR A C 8
ATOM 6780 O O . TYR A 1 25 ? 1.716 -2.930 -3.391 1.00 0.50 25 TYR A O 8
ATOM 6798 N N . ASP A 1 26 ? 1.878 -1.817 -5.331 1.00 0.36 26 ASP A N 8
ATOM 6799 C CA . ASP A 1 26 ? 1.738 -3.001 -6.150 1.00 0.38 26 ASP A CA 8
ATOM 6800 C C . ASP A 1 26 ? 3.099 -3.414 -6.687 1.00 0.35 26 ASP A C 8
ATOM 6801 O O . ASP A 1 26 ? 3.810 -2.605 -7.288 1.00 0.37 26 ASP A O 8
ATOM 6810 N N . LYS A 1 27 ? 3.471 -4.663 -6.457 1.00 0.47 27 LYS A N 8
ATOM 6811 C CA . LYS A 1 27 ? 4.789 -5.143 -6.853 1.00 0.60 27 LYS A CA 8
ATOM 6812 C C . LYS A 1 27 ? 4.826 -5.591 -8.308 1.00 0.61 27 LYS A C 8
ATOM 6813 O O . LYS A 1 27 ? 5.851 -6.068 -8.785 1.00 0.76 27 LYS A O 8
ATOM 6832 N N . ALA A 1 28 ? 3.719 -5.418 -9.018 1.00 0.58 28 ALA A N 8
ATOM 6833 C CA . ALA A 1 28 ? 3.698 -5.692 -10.446 1.00 0.72 28 ALA A CA 8
ATOM 6834 C C . ALA A 1 28 ? 4.033 -4.418 -11.206 1.00 0.87 28 ALA A C 8
ATOM 6835 O O . ALA A 1 28 ? 4.378 -4.449 -12.388 1.00 1.06 28 ALA A O 8
ATOM 6842 N N . THR A 1 29 ? 3.932 -3.296 -10.507 1.00 0.85 29 THR A N 8
ATOM 6843 C CA . THR A 1 29 ? 4.307 -2.007 -11.063 1.00 1.03 29 THR A CA 8
ATOM 6844 C C . THR A 1 29 ? 5.511 -1.438 -10.315 1.00 0.92 29 THR A C 8
ATOM 6845 O O . THR A 1 29 ? 6.110 -0.444 -10.732 1.00 1.06 29 THR A O 8
ATOM 6856 N N . SER A 1 30 ? 5.857 -2.101 -9.210 1.00 0.76 30 SER A N 8
ATOM 6857 C CA . SER A 1 30 ? 6.980 -1.714 -8.365 1.00 0.84 30 SER A CA 8
ATOM 6858 C C . SER A 1 30 ? 6.828 -0.282 -7.856 1.00 0.70 30 SER A C 8
ATOM 6859 O O . SER A 1 30 ? 7.807 0.455 -7.726 1.00 0.89 30 SER A O 8
ATOM 6867 N N . SER A 1 31 ? 5.592 0.094 -7.556 1.00 0.45 31 SER A N 8
ATOM 6868 C CA . SER A 1 31 ? 5.285 1.423 -7.055 1.00 0.40 31 SER A CA 8
ATOM 6869 C C . SER A 1 31 ? 3.871 1.458 -6.490 1.00 0.33 31 SER A C 8
ATOM 6870 O O . SER A 1 31 ? 3.178 0.438 -6.469 1.00 0.31 31 SER A O 8
ATOM 6878 N N . CYS A 1 32 ? 3.446 2.621 -6.029 1.00 0.37 32 CYS A N 8
ATOM 6879 C CA . CYS A 1 32 ? 2.157 2.738 -5.371 1.00 0.35 32 CYS A CA 8
ATOM 6880 C C . CYS A 1 32 ? 1.077 3.287 -6.296 1.00 0.32 32 CYS A C 8
ATOM 6881 O O . CYS A 1 32 ? 1.239 4.334 -6.926 1.00 0.36 32 CYS A O 8
ATOM 6888 N N . LYS A 1 33 ? -0.025 2.562 -6.344 1.00 0.33 33 LYS A N 8
ATOM 6889 C CA . LYS A 1 33 ? -1.220 2.973 -7.063 1.00 0.38 33 LYS A CA 8
ATOM 6890 C C . LYS A 1 33 ? -2.266 3.356 -6.021 1.00 0.30 33 LYS A C 8
ATOM 6891 O O . LYS A 1 33 ? -1.946 3.427 -4.842 1.00 0.37 33 LYS A O 8
ATOM 6910 N N . THR A 1 34 ? -3.488 3.601 -6.433 1.00 0.43 34 THR A N 8
ATOM 6911 C CA . THR A 1 34 ? -4.531 3.972 -5.494 1.00 0.36 34 THR A CA 8
ATOM 6912 C C . THR A 1 34 ? -5.681 2.988 -5.519 1.00 0.38 34 THR A C 8
ATOM 6913 O O . THR A 1 34 ? -5.824 2.204 -6.461 1.00 0.44 34 THR A O 8
ATOM 6924 N N . PHE A 1 35 ? -6.502 3.045 -4.483 1.00 0.37 35 PHE A N 8
ATOM 6925 C CA . PHE A 1 35 ? -7.599 2.120 -4.326 1.00 0.41 35 PHE A CA 8
ATOM 6926 C C . PHE A 1 35 ? -8.551 2.644 -3.281 1.00 0.36 35 PHE A C 8
ATOM 6927 O O . PHE A 1 35 ? -8.215 3.521 -2.480 1.00 0.32 35 PHE A O 8
ATOM 6944 N N . ARG A 1 36 ? -9.747 2.116 -3.326 1.00 0.43 36 ARG A N 8
ATOM 6945 C CA . ARG A 1 36 ? -10.821 2.523 -2.459 1.00 0.41 36 ARG A CA 8
ATOM 6946 C C . ARG A 1 36 ? -10.548 2.109 -1.023 1.00 0.38 36 ARG A C 8
ATOM 6947 O O . ARG A 1 36 ? -11.201 2.589 -0.096 1.00 0.40 36 ARG A O 8
ATOM 6968 N N . TYR A 1 37 ? -9.608 1.177 -0.882 1.00 0.41 37 TYR A N 8
ATOM 6969 C CA . TYR A 1 37 ? -9.265 0.535 0.388 1.00 0.50 37 TYR A CA 8
ATOM 6970 C C . TYR A 1 37 ? -10.328 -0.501 0.766 1.00 0.70 37 TYR A C 8
ATOM 6971 O O . TYR A 1 37 ? -10.133 -1.326 1.650 1.00 0.88 37 TYR A O 8
ATOM 6989 N N . ARG A 1 38 ? -11.433 -0.472 0.055 1.00 0.77 38 ARG A N 8
ATOM 6990 C CA . ARG A 1 38 ? -12.531 -1.384 0.295 1.00 1.00 38 ARG A CA 8
ATOM 6991 C C . ARG A 1 38 ? -12.581 -2.386 -0.852 1.00 2.00 38 ARG A C 8
ATOM 6992 O O . ARG A 1 38 ? -13.427 -2.302 -1.743 1.00 2.42 38 ARG A O 8
ATOM 7013 N N . GLY A 1 39 ? -11.623 -3.293 -0.852 1.00 2.76 39 GLY A N 8
ATOM 7014 C CA . GLY A 1 39 ? -11.565 -4.313 -1.873 1.00 4.10 39 GLY A CA 8
ATOM 7015 C C . GLY A 1 39 ? -12.148 -5.627 -1.403 1.00 4.55 39 GLY A C 8
ATOM 7016 O O . GLY A 1 39 ? -13.365 -5.761 -1.249 1.00 5.07 39 GLY A O 8
ATOM 7020 N N . SER A 1 40 ? -11.284 -6.601 -1.176 1.00 4.61 40 SER A N 8
ATOM 7021 C CA . SER A 1 40 ? -11.715 -7.917 -0.781 1.00 5.12 40 SER A CA 8
ATOM 7022 C C . SER A 1 40 ? -10.961 -8.407 0.444 1.00 4.53 40 SER A C 8
ATOM 7023 O O . SER A 1 40 ? -10.760 -9.607 0.630 1.00 4.80 40 SER A O 8
ATOM 7031 N N . GLY A 1 41 ? -10.545 -7.478 1.278 1.00 3.96 41 GLY A N 8
ATOM 7032 C CA . GLY A 1 41 ? -9.889 -7.843 2.505 1.00 3.59 41 GLY A CA 8
ATOM 7033 C C . GLY A 1 41 ? -8.400 -8.047 2.322 1.00 3.07 41 GLY A C 8
ATOM 7034 O O . GLY A 1 41 ? -7.746 -7.280 1.612 1.00 3.44 41 GLY A O 8
ATOM 7038 N N . GLY A 1 42 ? -7.870 -9.084 2.952 1.00 2.79 42 GLY A N 8
ATOM 7039 C CA . GLY A 1 42 ? -6.457 -9.381 2.838 1.00 2.71 42 GLY A CA 8
ATOM 7040 C C . GLY A 1 42 ? -5.669 -8.827 4.005 1.00 2.08 42 GLY A C 8
ATOM 7041 O O . GLY A 1 42 ? -6.245 -8.470 5.035 1.00 2.24 42 GLY A O 8
ATOM 7045 N N . ASN A 1 43 ? -4.357 -8.749 3.849 1.00 1.76 43 ASN A N 8
ATOM 7046 C CA . ASN A 1 43 ? -3.497 -8.213 4.896 1.00 1.73 43 ASN A CA 8
ATOM 7047 C C . ASN A 1 43 ? -2.225 -7.638 4.298 1.00 1.55 43 ASN A C 8
ATOM 7048 O O . ASN A 1 43 ? -1.498 -8.329 3.584 1.00 2.22 43 ASN A O 8
ATOM 7059 N N . GLY A 1 44 ? -1.967 -6.379 4.609 1.00 1.34 44 GLY A N 8
ATOM 7060 C CA . GLY A 1 44 ? -0.816 -5.685 4.075 1.00 1.54 44 GLY A CA 8
ATOM 7061 C C . GLY A 1 44 ? -0.652 -4.327 4.720 1.00 1.22 44 GLY A C 8
ATOM 7062 O O . GLY A 1 44 ? -0.342 -4.238 5.909 1.00 1.94 44 GLY A O 8
ATOM 7066 N N . ASN A 1 45 ? -0.890 -3.267 3.957 1.00 0.77 45 ASN A N 8
ATOM 7067 C CA . ASN A 1 45 ? -0.778 -1.912 4.485 1.00 0.80 45 ASN A CA 8
ATOM 7068 C C . ASN A 1 45 ? -1.515 -0.921 3.591 1.00 0.86 45 ASN A C 8
ATOM 7069 O O . ASN A 1 45 ? -1.479 -1.030 2.367 1.00 1.81 45 ASN A O 8
ATOM 7080 N N . ARG A 1 46 ? -2.194 0.033 4.214 1.00 0.61 46 ARG A N 8
ATOM 7081 C CA . ARG A 1 46 ? -2.861 1.102 3.486 1.00 0.45 46 ARG A CA 8
ATOM 7082 C C . ARG A 1 46 ? -1.984 2.348 3.478 1.00 0.38 46 ARG A C 8
ATOM 7083 O O . ARG A 1 46 ? -1.612 2.862 4.533 1.00 0.47 46 ARG A O 8
ATOM 7104 N N . PHE A 1 47 ? -1.665 2.836 2.295 1.00 0.30 47 PHE A N 8
ATOM 7105 C CA . PHE A 1 47 ? -0.802 4.000 2.166 1.00 0.26 47 PHE A CA 8
ATOM 7106 C C . PHE A 1 47 ? -1.646 5.245 1.936 1.00 0.26 47 PHE A C 8
ATOM 7107 O O . PHE A 1 47 ? -2.594 5.226 1.164 1.00 0.40 47 PHE A O 8
ATOM 7124 N N . LYS A 1 48 ? -1.319 6.324 2.626 1.00 0.30 48 LYS A N 8
ATOM 7125 C CA . LYS A 1 48 ? -2.071 7.569 2.481 1.00 0.34 48 LYS A CA 8
ATOM 7126 C C . LYS A 1 48 ? -1.626 8.323 1.248 1.00 0.35 48 LYS A C 8
ATOM 7127 O O . LYS A 1 48 ? -2.439 8.915 0.543 1.00 0.41 48 LYS A O 8
ATOM 7146 N N . THR A 1 49 ? -0.328 8.314 1.008 1.00 0.36 49 THR A N 8
ATOM 7147 C CA . THR A 1 49 ? 0.240 8.952 -0.161 1.00 0.42 49 THR A CA 8
ATOM 7148 C C . THR A 1 49 ? 1.301 8.043 -0.764 1.00 0.37 49 THR A C 8
ATOM 7149 O O . THR A 1 49 ? 1.911 7.237 -0.056 1.00 0.36 49 THR A O 8
ATOM 7160 N N . LEU A 1 50 ? 1.520 8.158 -2.068 1.00 0.36 50 LEU A N 8
ATOM 7161 C CA . LEU A 1 50 ? 2.526 7.350 -2.731 1.00 0.32 50 LEU A CA 8
ATOM 7162 C C . LEU A 1 50 ? 3.901 7.845 -2.325 1.00 0.27 50 LEU A C 8
ATOM 7163 O O . LEU A 1 50 ? 4.854 7.092 -2.308 1.00 0.24 50 LEU A O 8
ATOM 7179 N N . GLU A 1 51 ? 3.979 9.102 -1.931 1.00 0.29 51 GLU A N 8
ATOM 7180 C CA . GLU A 1 51 ? 5.245 9.676 -1.500 1.00 0.27 51 GLU A CA 8
ATOM 7181 C C . GLU A 1 51 ? 5.661 9.113 -0.140 1.00 0.24 51 GLU A C 8
ATOM 7182 O O . GLU A 1 51 ? 6.845 8.983 0.151 1.00 0.25 51 GLU A O 8
ATOM 7194 N N . ASP A 1 52 ? 4.677 8.796 0.687 1.00 0.27 52 ASP A N 8
ATOM 7195 C CA . ASP A 1 52 ? 4.914 8.105 1.958 1.00 0.29 52 ASP A CA 8
ATOM 7196 C C . ASP A 1 52 ? 5.347 6.683 1.668 1.00 0.27 52 ASP A C 8
ATOM 7197 O O . ASP A 1 52 ? 6.351 6.180 2.187 1.00 0.29 52 ASP A O 8
ATOM 7206 N N . CYS A 1 53 ? 4.550 6.058 0.829 1.00 0.25 53 CYS A N 8
ATOM 7207 C CA . CYS A 1 53 ? 4.796 4.718 0.336 1.00 0.25 53 CYS A CA 8
ATOM 7208 C C . CYS A 1 53 ? 6.187 4.580 -0.285 1.00 0.25 53 CYS A C 8
ATOM 7209 O O . CYS A 1 53 ? 6.982 3.735 0.131 1.00 0.31 53 CYS A O 8
ATOM 7216 N N . GLU A 1 54 ? 6.481 5.420 -1.272 1.00 0.22 54 GLU A N 8
ATOM 7217 C CA . GLU A 1 54 ? 7.746 5.347 -1.981 1.00 0.26 54 GLU A CA 8
ATOM 7218 C C . GLU A 1 54 ? 8.877 5.730 -1.066 1.00 0.28 54 GLU A C 8
ATOM 7219 O O . GLU A 1 54 ? 10.011 5.307 -1.266 1.00 0.32 54 GLU A O 8
ATOM 7231 N N . ALA A 1 55 ? 8.570 6.535 -0.067 1.00 0.29 55 ALA A N 8
ATOM 7232 C CA . ALA A 1 55 ? 9.578 6.952 0.865 1.00 0.33 55 ALA A CA 8
ATOM 7233 C C . ALA A 1 55 ? 10.218 5.725 1.483 1.00 0.36 55 ALA A C 8
ATOM 7234 O O . ALA A 1 55 ? 11.372 5.425 1.216 1.00 0.42 55 ALA A O 8
ATOM 7241 N N . THR A 1 56 ? 9.437 4.971 2.228 1.00 0.34 56 THR A N 8
ATOM 7242 C CA . THR A 1 56 ? 9.966 3.809 2.925 1.00 0.37 56 THR A CA 8
ATOM 7243 C C . THR A 1 56 ? 10.327 2.677 1.956 1.00 0.34 56 THR A C 8
ATOM 7244 O O . THR A 1 56 ? 11.403 2.086 2.053 1.00 0.41 56 THR A O 8
ATOM 7255 N N . CYS A 1 57 ? 9.460 2.418 0.990 1.00 0.30 57 CYS A N 8
ATOM 7256 C CA . CYS A 1 57 ? 9.613 1.258 0.119 1.00 0.33 57 CYS A CA 8
ATOM 7257 C C . CYS A 1 57 ? 10.632 1.525 -0.986 1.00 0.43 57 CYS A C 8
ATOM 7258 O O . CYS A 1 57 ? 11.595 0.773 -1.146 1.00 0.61 57 CYS A O 8
ATOM 7265 N N . VAL A 1 58 ? 10.450 2.610 -1.720 1.00 0.37 58 VAL A N 8
ATOM 7266 C CA . VAL A 1 58 ? 11.305 2.896 -2.862 1.00 0.46 58 VAL A CA 8
ATOM 7267 C C . VAL A 1 58 ? 12.746 3.207 -2.431 1.00 0.54 58 VAL A C 8
ATOM 7268 O O . VAL A 1 58 ? 13.686 2.843 -3.139 1.00 0.62 58 VAL A O 8
ATOM 7281 N N . THR A 1 59 ? 12.948 3.846 -1.273 1.00 0.56 59 THR A N 8
ATOM 7282 C CA . THR A 1 59 ? 14.314 4.058 -0.802 1.00 0.70 59 THR A CA 8
ATOM 7283 C C . THR A 1 59 ? 14.956 2.740 -0.407 1.00 0.78 59 THR A C 8
ATOM 7284 O O . THR A 1 59 ? 16.127 2.490 -0.689 1.00 0.95 59 THR A O 8
ATOM 7295 N N . ALA A 1 60 ? 14.174 1.911 0.264 1.00 0.74 60 ALA A N 8
ATOM 7296 C CA . ALA A 1 60 ? 14.613 0.581 0.677 1.00 0.91 60 ALA A CA 8
ATOM 7297 C C . ALA A 1 60 ? 14.973 -0.297 -0.519 1.00 0.96 60 ALA A C 8
ATOM 7298 O O . ALA A 1 60 ? 15.707 -1.277 -0.370 1.00 1.14 60 ALA A O 8
ATOM 7305 N N . GLU A 1 61 ? 14.462 0.074 -1.694 1.00 0.97 61 GLU A N 8
ATOM 7306 C CA . GLU A 1 61 ? 14.751 -0.618 -2.944 1.00 1.21 61 GLU A CA 8
ATOM 7307 C C . GLU A 1 61 ? 14.173 -2.031 -2.954 1.00 1.48 61 GLU A C 8
ATOM 7308 O O . GLU A 1 61 ? 14.906 -2.986 -2.624 1.00 2.04 61 GLU A O 8
ATOM 7321 N N . PRO A 1 1 ? 17.922 -6.813 1.485 1.00 4.91 1 PRO A N 9
ATOM 7322 C CA . PRO A 1 1 ? 17.377 -5.504 1.106 1.00 4.78 1 PRO A CA 9
ATOM 7323 C C . PRO A 1 1 ? 15.970 -5.328 1.664 1.00 3.86 1 PRO A C 9
ATOM 7324 O O . PRO A 1 1 ? 15.443 -6.242 2.301 1.00 4.22 1 PRO A O 9
ATOM 7337 N N . ALA A 1 2 ? 15.377 -4.152 1.420 1.00 3.11 2 ALA A N 9
ATOM 7338 C CA . ALA A 1 2 ? 14.048 -3.800 1.940 1.00 2.57 2 ALA A CA 9
ATOM 7339 C C . ALA A 1 2 ? 14.061 -3.601 3.461 1.00 1.86 2 ALA A C 9
ATOM 7340 O O . ALA A 1 2 ? 14.832 -4.240 4.180 1.00 1.98 2 ALA A O 9
ATOM 7347 N N . GLN A 1 3 ? 13.214 -2.693 3.942 1.00 1.51 3 GLN A N 9
ATOM 7348 C CA . GLN A 1 3 ? 13.138 -2.388 5.371 1.00 1.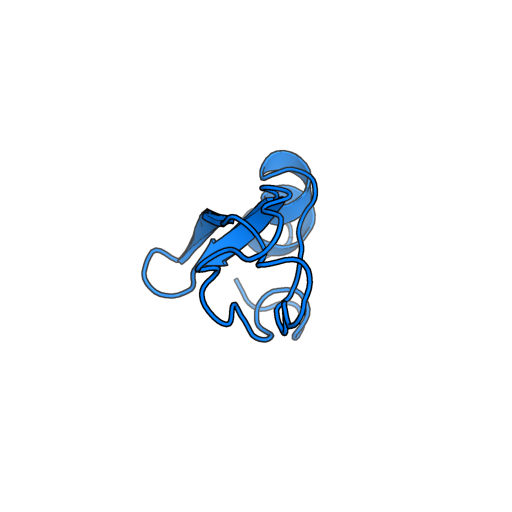49 3 GLN A CA 9
ATOM 7349 C C . GLN A 1 3 ? 12.611 -3.576 6.154 1.00 1.40 3 GLN A C 9
ATOM 7350 O O . GLN A 1 3 ? 13.257 -4.091 7.064 1.00 1.83 3 GLN A O 9
ATOM 7364 N N . ASP A 1 4 ? 11.431 -3.997 5.762 1.00 1.13 4 ASP A N 9
ATOM 7365 C CA . ASP A 1 4 ? 10.669 -4.995 6.482 1.00 1.09 4 ASP A CA 9
ATOM 7366 C C . ASP A 1 4 ? 9.624 -5.580 5.547 1.00 0.93 4 ASP A C 9
ATOM 7367 O O . ASP A 1 4 ? 9.608 -5.254 4.357 1.00 1.22 4 ASP A O 9
ATOM 7376 N N . TYR A 1 5 ? 8.750 -6.412 6.067 1.00 0.75 5 TYR A N 9
ATOM 7377 C CA . TYR A 1 5 ? 7.648 -6.945 5.282 1.00 0.60 5 TYR A CA 9
ATOM 7378 C C . TYR A 1 5 ? 6.703 -5.823 4.868 1.00 0.61 5 TYR A C 9
ATOM 7379 O O . TYR A 1 5 ? 5.961 -5.952 3.903 1.00 0.64 5 TYR A O 9
ATOM 7397 N N . ARG A 1 6 ? 6.766 -4.704 5.581 1.00 0.70 6 ARG A N 9
ATOM 7398 C CA . ARG A 1 6 ? 5.973 -3.527 5.240 1.00 0.76 6 ARG A CA 9
ATOM 7399 C C . ARG A 1 6 ? 6.427 -2.923 3.904 1.00 0.74 6 ARG A C 9
ATOM 7400 O O . ARG A 1 6 ? 5.783 -2.029 3.365 1.00 0.87 6 ARG A O 9
ATOM 7421 N N . CYS A 1 7 ? 7.542 -3.425 3.376 1.00 0.64 7 CYS A N 9
ATOM 7422 C CA . CYS A 1 7 ? 8.010 -3.042 2.048 1.00 0.62 7 CYS A CA 9
ATOM 7423 C C . CYS A 1 7 ? 7.632 -4.140 1.045 1.00 0.69 7 CYS A C 9
ATOM 7424 O O . CYS A 1 7 ? 8.277 -4.324 0.012 1.00 0.92 7 CYS A O 9
ATOM 7431 N N . GLN A 1 8 ? 6.594 -4.895 1.379 1.00 0.76 8 GLN A N 9
ATOM 7432 C CA . GLN A 1 8 ? 6.060 -5.913 0.486 1.00 0.92 8 GLN A CA 9
ATOM 7433 C C . GLN A 1 8 ? 4.647 -6.309 0.909 1.00 0.97 8 GLN A C 9
ATOM 7434 O O . GLN A 1 8 ? 3.675 -5.723 0.427 1.00 1.43 8 GLN A O 9
ATOM 7448 N N . LEU A 1 9 ? 4.542 -7.274 1.827 1.00 0.85 9 LEU A N 9
ATOM 7449 C CA . LEU A 1 9 ? 3.250 -7.765 2.311 1.00 0.98 9 LEU A CA 9
ATOM 7450 C C . LEU A 1 9 ? 2.347 -8.183 1.155 1.00 1.06 9 LEU A C 9
ATOM 7451 O O . LEU A 1 9 ? 2.805 -8.431 0.035 1.00 1.30 9 LEU A O 9
ATOM 7467 N N . SER A 1 10 ? 1.069 -8.294 1.447 1.00 1.32 10 SER A N 9
ATOM 7468 C CA . SER A 1 10 ? 0.073 -8.530 0.433 1.00 1.64 10 SER A CA 9
ATOM 7469 C C . SER A 1 10 ? -0.833 -7.315 0.320 1.00 1.14 10 SER A C 9
ATOM 7470 O O . SER A 1 10 ? -1.391 -6.856 1.320 1.00 1.14 10 SER A O 9
ATOM 7478 N N . ARG A 1 11 ? -0.958 -6.782 -0.889 1.00 0.86 11 ARG A N 9
ATOM 7479 C CA . ARG A 1 11 ? -1.847 -5.655 -1.133 1.00 0.60 11 ARG A CA 9
ATOM 7480 C C . ARG A 1 11 ? -3.295 -6.129 -1.129 1.00 1.01 11 ARG A C 9
ATOM 7481 O O . ARG A 1 11 ? -3.593 -7.269 -0.771 1.00 1.95 11 ARG A O 9
ATOM 7502 N N . ASN A 1 12 ? -4.181 -5.261 -1.567 1.00 1.11 12 ASN A N 9
ATOM 7503 C CA . ASN A 1 12 ? -5.604 -5.546 -1.566 1.00 1.54 12 ASN A CA 9
ATOM 7504 C C . ASN A 1 12 ? -6.302 -4.508 -2.420 1.00 2.46 12 ASN A C 9
ATOM 7505 O O . ASN A 1 12 ? -5.652 -3.766 -3.155 1.00 3.24 12 ASN A O 9
ATOM 7516 N N . TYR A 1 13 ? -7.606 -4.452 -2.311 1.00 2.68 13 TYR A N 9
ATOM 7517 C CA . TYR A 1 13 ? -8.400 -3.532 -3.094 1.00 3.82 13 TYR A CA 9
ATOM 7518 C C . TYR A 1 13 ? -9.678 -3.228 -2.368 1.00 3.96 13 TYR A C 9
ATOM 7519 O O . TYR A 1 13 ? -9.904 -2.102 -1.913 1.00 4.74 13 TYR A O 9
ATOM 7537 N N . GLY A 1 14 ? -10.487 -4.242 -2.239 1.00 3.45 14 GLY A N 9
ATOM 7538 C CA . GLY A 1 14 ? -11.710 -4.114 -1.510 1.00 3.64 14 GLY A CA 9
ATOM 7539 C C . GLY A 1 14 ? -12.802 -3.423 -2.301 1.00 3.52 14 GLY A C 9
ATOM 7540 O O . GLY A 1 14 ? -12.532 -2.518 -3.092 1.00 3.49 14 GLY A O 9
ATOM 7544 N N . LYS A 1 15 ? -14.040 -3.853 -2.093 1.00 3.84 15 LYS A N 9
ATOM 7545 C CA . LYS A 1 15 ? -15.181 -3.208 -2.727 1.00 4.12 15 LYS A CA 9
ATOM 7546 C C . LYS A 1 15 ? -15.351 -1.831 -2.150 1.00 3.84 15 LYS A C 9
ATOM 7547 O O . LYS A 1 15 ? -15.357 -0.823 -2.859 1.00 4.21 15 LYS A O 9
ATOM 7566 N N . GLY A 1 16 ? -15.491 -1.815 -0.850 1.00 3.49 16 GLY A N 9
ATOM 7567 C CA . GLY A 1 16 ? -15.499 -0.577 -0.127 1.00 3.43 16 GLY A CA 9
ATOM 7568 C C . GLY A 1 16 ? -16.870 -0.198 0.381 1.00 3.36 16 GLY A C 9
ATOM 7569 O O . GLY A 1 16 ? -17.747 0.170 -0.399 1.00 4.06 16 GLY A O 9
ATOM 7573 N N . SER A 1 17 ? -17.055 -0.301 1.686 1.00 2.69 17 SER A N 9
ATOM 7574 C CA . SER A 1 17 ? -18.253 0.212 2.328 1.00 2.83 17 SER A CA 9
ATOM 7575 C C . SER A 1 17 ? -18.222 1.729 2.264 1.00 2.40 17 SER A C 9
ATOM 7576 O O . SER A 1 17 ? -19.227 2.400 2.023 1.00 2.85 17 SER A O 9
ATOM 7584 N N . GLY A 1 18 ? -17.031 2.240 2.474 1.00 1.74 18 GLY A N 9
ATOM 7585 C CA . GLY A 1 18 ? -16.752 3.640 2.306 1.00 1.70 18 GLY A CA 9
ATOM 7586 C C . GLY A 1 18 ? -15.377 3.810 1.724 1.00 1.52 18 GLY A C 9
ATOM 7587 O O . GLY A 1 18 ? -14.410 4.014 2.456 1.00 2.34 18 GLY A O 9
ATOM 7591 N N . SER A 1 19 ? -15.289 3.657 0.409 1.00 1.01 19 SER A N 9
ATOM 7592 C CA . SER A 1 19 ? -14.017 3.710 -0.298 1.00 0.80 19 SER A CA 9
ATOM 7593 C C . SER A 1 19 ? -13.223 4.954 0.061 1.00 0.84 19 SER A C 9
ATOM 7594 O O . SER A 1 19 ? -13.628 6.083 -0.221 1.00 1.18 19 SER A O 9
ATOM 7602 N N . PHE A 1 20 ? -12.090 4.714 0.683 1.00 0.78 20 PHE A N 9
ATOM 7603 C CA . PHE A 1 20 ? -11.238 5.768 1.202 1.00 0.93 20 PHE A CA 9
ATOM 7604 C C . PHE A 1 20 ? -10.212 6.145 0.157 1.00 0.85 20 PHE A C 9
ATOM 7605 O O . PHE A 1 20 ? -9.918 7.319 -0.066 1.00 1.66 20 PHE A O 9
ATOM 7622 N N . THR A 1 21 ? -9.694 5.112 -0.473 1.00 0.73 21 THR A N 9
ATOM 7623 C CA . THR A 1 21 ? -8.667 5.234 -1.495 1.00 0.54 21 THR A CA 9
ATOM 7624 C C . THR A 1 21 ? -7.370 5.760 -0.901 1.00 0.43 21 THR A C 9
ATOM 7625 O O . THR A 1 21 ? -7.155 6.967 -0.765 1.00 0.56 21 THR A O 9
ATOM 7636 N N . ASN A 1 22 ? -6.526 4.826 -0.535 1.00 0.31 22 ASN A N 9
ATOM 7637 C CA . ASN A 1 22 ? -5.190 5.108 -0.063 1.00 0.25 22 ASN A CA 9
ATOM 7638 C C . ASN A 1 22 ? -4.243 4.283 -0.901 1.00 0.24 22 ASN A C 9
ATOM 7639 O O . ASN A 1 22 ? -4.691 3.531 -1.764 1.00 0.28 22 ASN A O 9
ATOM 7650 N N . TYR A 1 23 ? -2.962 4.408 -0.673 1.00 0.25 23 TYR A N 9
ATOM 7651 C CA . TYR A 1 23 ? -1.998 3.734 -1.505 1.00 0.25 23 TYR A CA 9
ATOM 7652 C C . TYR A 1 23 ? -1.570 2.398 -0.914 1.00 0.27 23 TYR A C 9
ATOM 7653 O O . TYR A 1 23 ? -1.738 2.133 0.278 1.00 0.26 23 TYR A O 9
ATOM 7671 N N . TYR A 1 24 ? -1.016 1.579 -1.782 1.00 0.31 24 TYR A N 9
ATOM 7672 C CA . TYR A 1 24 ? -0.420 0.309 -1.427 1.00 0.35 24 TYR A CA 9
ATOM 7673 C C . TYR A 1 24 ? 0.768 0.097 -2.358 1.00 0.37 24 TYR A C 9
ATOM 7674 O O . TYR A 1 24 ? 0.728 0.528 -3.516 1.00 0.38 24 TYR A O 9
ATOM 7692 N N . TYR A 1 25 ? 1.824 -0.526 -1.878 1.00 0.39 25 TYR A N 9
ATOM 7693 C CA . TYR A 1 25 ? 2.983 -0.755 -2.724 1.00 0.39 25 TYR A CA 9
ATOM 7694 C C . TYR A 1 25 ? 2.815 -2.049 -3.507 1.00 0.39 25 TYR A C 9
ATOM 7695 O O . TYR A 1 25 ? 2.515 -3.103 -2.943 1.00 0.50 25 TYR A O 9
ATOM 7713 N N . ASP A 1 26 ? 3.005 -1.955 -4.808 1.00 0.36 26 ASP A N 9
ATOM 7714 C CA . ASP A 1 26 ? 2.826 -3.087 -5.700 1.00 0.38 26 ASP A CA 9
ATOM 7715 C C . ASP A 1 26 ? 4.123 -3.382 -6.448 1.00 0.35 26 ASP A C 9
ATOM 7716 O O . ASP A 1 26 ? 4.578 -2.575 -7.259 1.00 0.37 26 ASP A O 9
ATOM 7725 N N . LYS A 1 27 ? 4.731 -4.529 -6.165 1.00 0.47 27 LYS A N 9
ATOM 7726 C CA . LYS A 1 27 ? 5.982 -4.900 -6.810 1.00 0.60 27 LYS A CA 9
ATOM 7727 C C . LYS A 1 27 ? 5.771 -5.575 -8.165 1.00 0.61 27 LYS A C 9
ATOM 7728 O O . LYS A 1 27 ? 6.623 -6.333 -8.629 1.00 0.76 27 LYS A O 9
ATOM 7747 N N . ALA A 1 28 ? 4.636 -5.309 -8.792 1.00 0.58 28 ALA A N 9
ATOM 7748 C CA . ALA A 1 28 ? 4.435 -5.686 -10.179 1.00 0.72 28 ALA A CA 9
ATOM 7749 C C . ALA A 1 28 ? 4.669 -4.458 -11.042 1.00 0.87 28 ALA A C 9
ATOM 7750 O O . ALA A 1 28 ? 5.012 -4.554 -12.219 1.00 1.06 28 ALA A O 9
ATOM 7757 N N . THR A 1 29 ? 4.492 -3.297 -10.425 1.00 0.85 29 THR A N 9
ATOM 7758 C CA . THR A 1 29 ? 4.815 -2.030 -11.053 1.00 1.03 29 THR A CA 9
ATOM 7759 C C . THR A 1 29 ? 6.018 -1.406 -10.347 1.00 0.92 29 THR A C 9
ATOM 7760 O O . THR A 1 29 ? 6.485 -0.324 -10.713 1.00 1.06 29 THR A O 9
ATOM 7771 N N . SER A 1 30 ? 6.504 -2.115 -9.324 1.00 0.76 30 SER A N 9
ATOM 7772 C CA . SER A 1 30 ? 7.677 -1.706 -8.553 1.00 0.84 30 SER A CA 9
ATOM 7773 C C . SER A 1 30 ? 7.494 -0.329 -7.912 1.00 0.70 30 SER A C 9
ATOM 7774 O O . SER A 1 30 ? 8.457 0.422 -7.750 1.00 0.89 30 SER A O 9
ATOM 7782 N N . SER A 1 31 ? 6.258 -0.007 -7.537 1.00 0.45 31 SER A N 9
ATOM 7783 C CA . SER A 1 31 ? 5.952 1.284 -6.942 1.00 0.40 31 SER A CA 9
ATOM 7784 C C . SER A 1 31 ? 4.572 1.276 -6.284 1.00 0.33 31 SER A C 9
ATOM 7785 O O . SER A 1 31 ? 3.884 0.254 -6.271 1.00 0.31 31 SER A O 9
ATOM 7793 N N . CYS A 1 32 ? 4.189 2.416 -5.734 1.00 0.37 32 CYS A N 9
ATOM 7794 C CA . CYS A 1 32 ? 2.958 2.537 -4.964 1.00 0.35 32 CYS A CA 9
ATOM 7795 C C . CYS A 1 32 ? 1.776 2.971 -5.839 1.00 0.32 32 CYS A C 9
ATOM 7796 O O . CYS A 1 32 ? 1.878 3.930 -6.608 1.00 0.36 32 CYS A O 9
ATOM 7803 N N . LYS A 1 33 ? 0.663 2.258 -5.720 1.00 0.33 33 LYS A N 9
ATOM 7804 C CA . LYS A 1 33 ? -0.583 2.637 -6.377 1.00 0.38 33 LYS A CA 9
ATOM 7805 C C . LYS A 1 33 ? -1.674 2.702 -5.316 1.00 0.30 33 LYS A C 9
ATOM 7806 O O . LYS A 1 33 ? -1.369 2.660 -4.138 1.00 0.37 33 LYS A O 9
ATOM 7825 N N . THR A 1 34 ? -2.931 2.796 -5.713 1.00 0.43 34 THR A N 9
ATOM 7826 C CA . THR A 1 34 ? -4.000 3.026 -4.750 1.00 0.36 34 THR A CA 9
ATOM 7827 C C . THR A 1 34 ? -5.047 1.922 -4.726 1.00 0.38 34 THR A C 9
ATOM 7828 O O . THR A 1 34 ? -5.165 1.128 -5.660 1.00 0.44 34 THR A O 9
ATOM 7839 N N . PHE A 1 35 ? -5.831 1.929 -3.655 1.00 0.37 35 PHE A N 9
ATOM 7840 C CA . PHE A 1 35 ? -6.880 0.950 -3.427 1.00 0.41 35 PHE A CA 9
ATOM 7841 C C . PHE A 1 35 ? -7.861 1.534 -2.431 1.00 0.36 35 PHE A C 9
ATOM 7842 O O . PHE A 1 35 ? -7.537 2.454 -1.679 1.00 0.32 35 PHE A O 9
ATOM 7859 N N . ARG A 1 36 ? -9.065 1.008 -2.457 1.00 0.43 36 ARG A N 9
ATOM 7860 C CA . ARG A 1 36 ? -10.169 1.560 -1.711 1.00 0.41 36 ARG A CA 9
ATOM 7861 C C . ARG A 1 36 ? -9.966 1.423 -0.215 1.00 0.38 36 ARG A C 9
ATOM 7862 O O . ARG A 1 36 ? -10.551 2.174 0.566 1.00 0.40 36 ARG A O 9
ATOM 7883 N N . TYR A 1 37 ? -9.152 0.438 0.154 1.00 0.41 37 TYR A N 9
ATOM 7884 C CA . TYR A 1 37 ? -8.834 0.119 1.547 1.00 0.50 37 TYR A CA 9
ATOM 7885 C C . TYR A 1 37 ? -10.031 -0.536 2.254 1.00 0.70 37 TYR A C 9
ATOM 7886 O O . TYR A 1 37 ? -9.898 -1.058 3.359 1.00 0.88 37 TYR A O 9
ATOM 7904 N N . ARG A 1 38 ? -11.190 -0.502 1.590 1.00 0.77 38 ARG A N 9
ATOM 7905 C CA . ARG A 1 38 ? -12.460 -0.995 2.136 1.00 1.00 38 ARG A CA 9
ATOM 7906 C C . ARG A 1 38 ? -13.057 -0.011 3.136 1.00 2.00 38 ARG A C 9
ATOM 7907 O O . ARG A 1 38 ? -14.236 0.337 3.050 1.00 2.42 38 ARG A O 9
ATOM 7928 N N . GLY A 1 39 ? -12.239 0.423 4.083 1.00 2.76 39 GLY A N 9
ATOM 7929 C CA . GLY A 1 39 ? -12.701 1.312 5.129 1.00 4.10 39 GLY A CA 9
ATOM 7930 C C . GLY A 1 39 ? -13.134 0.528 6.345 1.00 4.55 39 GLY A C 9
ATOM 7931 O O . GLY A 1 39 ? -12.619 0.723 7.445 1.00 5.07 39 GLY A O 9
ATOM 7935 N N . SER A 1 40 ? -14.059 -0.391 6.126 1.00 4.61 40 SER A N 9
ATOM 7936 C CA . SER A 1 40 ? -14.514 -1.296 7.167 1.00 5.12 40 SER A CA 9
ATOM 7937 C C . SER A 1 40 ? -13.672 -2.567 7.118 1.00 4.53 40 SER A C 9
ATOM 7938 O O . SER A 1 40 ? -14.181 -3.675 6.949 1.00 4.80 40 SER A O 9
ATOM 7946 N N . GLY A 1 41 ? -12.366 -2.382 7.216 1.00 3.96 41 GLY A N 9
ATOM 7947 C CA . GLY A 1 41 ? -11.441 -3.494 7.150 1.00 3.59 41 GLY A CA 9
ATOM 7948 C C . GLY A 1 41 ? -10.167 -3.113 6.424 1.00 3.07 41 GLY A C 9
ATOM 7949 O O . GLY A 1 41 ? -9.821 -1.932 6.361 1.00 3.44 41 GLY A O 9
ATOM 7953 N N . GLY A 1 42 ? -9.473 -4.100 5.873 1.00 2.79 42 GLY A N 9
ATOM 7954 C CA . GLY A 1 42 ? -8.265 -3.824 5.116 1.00 2.71 42 GLY A CA 9
ATOM 7955 C C . GLY A 1 42 ? -7.167 -4.831 5.394 1.00 2.08 42 GLY A C 9
ATOM 7956 O O . GLY A 1 42 ? -6.990 -5.260 6.535 1.00 2.24 42 GLY A O 9
ATOM 7960 N N . ASN A 1 43 ? -6.440 -5.217 4.355 1.00 1.76 43 ASN A N 9
ATOM 7961 C CA . ASN A 1 43 ? -5.360 -6.183 4.494 1.00 1.73 43 ASN A CA 9
ATOM 7962 C C . ASN A 1 43 ? -4.019 -5.513 4.216 1.00 1.55 43 ASN A C 9
ATOM 7963 O O . ASN A 1 43 ? -3.871 -4.791 3.230 1.00 2.22 43 ASN A O 9
ATOM 7974 N N . GLY A 1 44 ? -3.055 -5.744 5.098 1.00 1.34 44 GLY A N 9
ATOM 7975 C CA . GLY A 1 44 ? -1.737 -5.172 4.925 1.00 1.54 44 GLY A CA 9
ATOM 7976 C C . GLY A 1 44 ? -1.599 -3.839 5.628 1.00 1.22 44 GLY A C 9
ATOM 7977 O O . GLY A 1 44 ? -2.239 -3.599 6.656 1.00 1.94 44 GLY A O 9
ATOM 7981 N N . ASN A 1 45 ? -0.771 -2.970 5.077 1.00 0.77 45 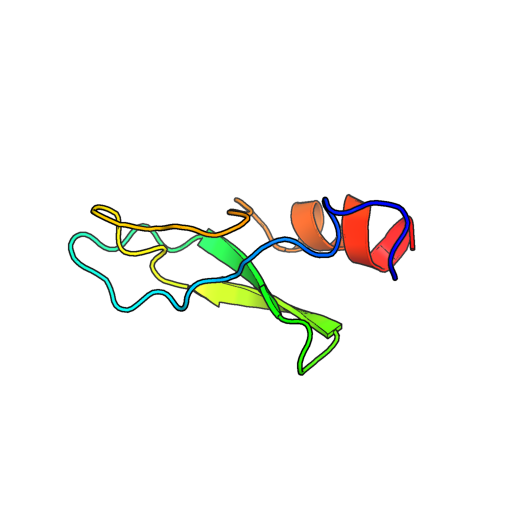ASN A N 9
ATOM 7982 C CA . ASN A 1 45 ? -0.554 -1.652 5.652 1.00 0.80 45 ASN A CA 9
ATOM 7983 C C . ASN A 1 45 ? -1.109 -0.580 4.730 1.00 0.86 45 ASN A C 9
ATOM 7984 O O . ASN A 1 45 ? -0.857 -0.591 3.527 1.00 1.81 45 ASN A O 9
ATOM 7995 N N . ARG A 1 46 ? -1.872 0.338 5.300 1.00 0.61 46 ARG A N 9
ATOM 7996 C CA . ARG A 1 46 ? -2.461 1.421 4.533 1.00 0.45 46 ARG A CA 9
ATOM 7997 C C . ARG A 1 46 ? -1.474 2.573 4.392 1.00 0.38 46 ARG A C 9
ATOM 7998 O O . ARG A 1 46 ? -0.891 3.035 5.374 1.00 0.47 46 ARG A O 9
ATOM 8019 N N . PHE A 1 47 ? -1.287 3.022 3.163 1.00 0.30 47 PHE A N 9
ATOM 8020 C CA . PHE A 1 47 ? -0.385 4.124 2.875 1.00 0.26 47 PHE A CA 9
ATOM 8021 C C . PHE A 1 47 ? -1.185 5.332 2.417 1.00 0.26 47 PHE A C 9
ATOM 8022 O O . PHE A 1 47 ? -1.842 5.292 1.395 1.00 0.40 47 PHE A O 9
ATOM 8039 N N . LYS A 1 48 ? -1.138 6.402 3.183 1.00 0.30 48 LYS A N 9
ATOM 8040 C CA . LYS A 1 48 ? -1.971 7.572 2.908 1.00 0.34 48 LYS A CA 9
ATOM 8041 C C . LYS A 1 48 ? -1.521 8.267 1.633 1.00 0.35 48 LYS A C 9
ATOM 8042 O O . LYS A 1 48 ? -2.336 8.751 0.848 1.00 0.41 48 LYS A O 9
ATOM 8061 N N . THR A 1 49 ? -0.220 8.314 1.444 1.00 0.36 49 THR A N 9
ATOM 8062 C CA . THR A 1 49 ? 0.364 8.898 0.259 1.00 0.42 49 THR A CA 9
ATOM 8063 C C . THR A 1 49 ? 1.367 7.928 -0.346 1.00 0.37 49 THR A C 9
ATOM 8064 O O . THR A 1 49 ? 1.835 7.006 0.328 1.00 0.36 49 THR A O 9
ATOM 8075 N N . LEU A 1 50 ? 1.695 8.122 -1.614 1.00 0.36 50 LEU A N 9
ATOM 8076 C CA . LEU A 1 50 ? 2.676 7.275 -2.260 1.00 0.32 50 LEU A CA 9
ATOM 8077 C C . LEU A 1 50 ? 4.058 7.725 -1.845 1.00 0.27 50 LEU A C 9
ATOM 8078 O O . LEU A 1 50 ? 4.976 6.935 -1.802 1.00 0.24 50 LEU A O 9
ATOM 8094 N N . GLU A 1 51 ? 4.178 8.993 -1.486 1.00 0.29 51 GLU A N 9
ATOM 8095 C CA . GLU A 1 51 ? 5.449 9.526 -0.999 1.00 0.27 51 GLU A CA 9
ATOM 8096 C C . GLU A 1 51 ? 5.824 8.881 0.331 1.00 0.24 51 GLU A C 9
ATOM 8097 O O . GLU A 1 51 ? 6.994 8.638 0.601 1.00 0.25 51 GLU A O 9
ATOM 8109 N N . ASP A 1 52 ? 4.819 8.601 1.144 1.00 0.27 52 ASP A N 9
ATOM 8110 C CA . ASP A 1 52 ? 5.009 7.880 2.403 1.00 0.29 52 ASP A CA 9
ATOM 8111 C C . ASP A 1 52 ? 5.369 6.437 2.108 1.00 0.27 52 ASP A C 9
ATOM 8112 O O . ASP A 1 52 ? 6.372 5.900 2.593 1.00 0.29 52 ASP A O 9
ATOM 8121 N N . CYS A 1 53 ? 4.533 5.833 1.286 1.00 0.25 53 CYS A N 9
ATOM 8122 C CA . CYS A 1 53 ? 4.724 4.468 0.822 1.00 0.25 53 CYS A CA 9
ATOM 8123 C C . CYS A 1 53 ? 6.102 4.279 0.180 1.00 0.25 53 CYS A C 9
ATOM 8124 O O . CYS A 1 53 ? 6.824 3.328 0.495 1.00 0.31 53 CYS A O 9
ATOM 8131 N N . GLU A 1 54 ? 6.470 5.194 -0.709 1.00 0.22 54 GLU A N 9
ATOM 8132 C CA . GLU A 1 54 ? 7.735 5.102 -1.416 1.00 0.26 54 GLU A CA 9
ATOM 8133 C C . GLU A 1 54 ? 8.874 5.465 -0.503 1.00 0.28 54 GLU A C 9
ATOM 8134 O O . GLU A 1 54 ? 10.006 5.046 -0.724 1.00 0.32 54 GLU A O 9
ATOM 8146 N N . ALA A 1 55 ? 8.584 6.272 0.501 1.00 0.29 55 ALA A N 9
ATOM 8147 C CA . ALA A 1 55 ? 9.608 6.677 1.422 1.00 0.33 55 ALA A CA 9
ATOM 8148 C C . ALA A 1 55 ? 10.253 5.439 2.004 1.00 0.36 55 ALA A C 9
ATOM 8149 O O . ALA A 1 55 ? 11.407 5.139 1.709 1.00 0.42 55 ALA A O 9
ATOM 8156 N N . THR A 1 56 ? 9.468 4.677 2.743 1.00 0.34 56 THR A N 9
ATOM 8157 C CA . THR A 1 56 ? 9.969 3.479 3.397 1.00 0.37 56 THR A CA 9
ATOM 8158 C C . THR A 1 56 ? 10.428 2.423 2.385 1.00 0.34 56 THR A C 9
ATOM 8159 O O . THR A 1 56 ? 11.579 1.980 2.413 1.00 0.41 56 THR A O 9
ATOM 8170 N N . CYS A 1 57 ? 9.559 2.067 1.458 1.00 0.30 57 CYS A N 9
ATOM 8171 C CA . CYS A 1 57 ? 9.795 0.894 0.632 1.00 0.33 57 CYS A CA 9
ATOM 8172 C C . CYS A 1 57 ? 10.720 1.197 -0.545 1.00 0.43 57 CYS A C 9
ATOM 8173 O O . CYS A 1 57 ? 11.611 0.408 -0.860 1.00 0.61 57 CYS A O 9
ATOM 8180 N N . VAL A 1 58 ? 10.531 2.347 -1.183 1.00 0.37 58 VAL A N 9
ATOM 8181 C CA . VAL A 1 58 ? 11.308 2.682 -2.369 1.00 0.46 58 VAL A CA 9
ATOM 8182 C C . VAL A 1 58 ? 12.756 3.028 -2.020 1.00 0.54 58 VAL A C 9
ATOM 8183 O O . VAL A 1 58 ? 13.660 2.738 -2.803 1.00 0.62 58 VAL A O 9
ATOM 8196 N N . THR A 1 59 ? 13.005 3.620 -0.846 1.00 0.56 59 THR A N 9
ATOM 8197 C CA . THR A 1 59 ? 14.389 3.860 -0.451 1.00 0.70 59 THR A CA 9
ATOM 8198 C C . THR A 1 59 ? 15.069 2.546 -0.104 1.00 0.78 59 THR A C 9
ATOM 8199 O O . THR A 1 59 ? 16.224 2.301 -0.462 1.00 0.95 59 THR A O 9
ATOM 8210 N N . ALA A 1 60 ? 14.327 1.718 0.611 1.00 0.74 60 ALA A N 9
ATOM 8211 C CA . ALA A 1 60 ? 14.772 0.385 0.993 1.00 0.91 60 ALA A CA 9
ATOM 8212 C C . ALA A 1 60 ? 15.201 -0.440 -0.208 1.00 0.96 60 ALA A C 9
ATOM 8213 O O . ALA A 1 60 ? 16.261 -1.062 -0.187 1.00 1.14 60 ALA A O 9
ATOM 8220 N N . GLU A 1 61 ? 14.365 -0.424 -1.241 1.00 0.97 61 GLU A N 9
ATOM 8221 C CA . GLU A 1 61 ? 14.577 -1.205 -2.455 1.00 1.21 61 GLU A CA 9
ATOM 8222 C C . GLU A 1 61 ? 14.560 -2.704 -2.164 1.00 1.48 61 GLU A C 9
ATOM 8223 O O . GLU A 1 61 ? 15.627 -3.270 -1.833 1.00 2.04 61 GLU A O 9
ATOM 8236 N N . PRO A 1 1 ? 21.285 -2.664 2.152 1.00 4.91 1 PRO A N 10
ATOM 8237 C CA . PRO A 1 1 ? 20.371 -2.687 3.306 1.00 4.78 1 PRO A CA 10
ATOM 8238 C C . PRO A 1 1 ? 18.961 -3.055 2.866 1.00 3.86 1 PRO A C 10
ATOM 8239 O O . PRO A 1 1 ? 18.347 -2.355 2.058 1.00 4.22 1 PRO A O 10
ATOM 8252 N N . ALA A 1 2 ? 18.456 -4.162 3.391 1.00 3.11 2 ALA A N 10
ATOM 8253 C CA . ALA A 1 2 ? 17.121 -4.627 3.053 1.00 2.57 2 ALA A CA 10
ATOM 8254 C C . ALA A 1 2 ? 16.068 -3.811 3.792 1.00 1.86 2 ALA A C 10
ATOM 8255 O O . ALA A 1 2 ? 16.354 -3.203 4.825 1.00 1.98 2 ALA A O 10
ATOM 8262 N N . GLN A 1 3 ? 14.859 -3.791 3.259 1.00 1.51 3 GLN A N 10
ATOM 8263 C CA . GLN A 1 3 ? 13.775 -3.039 3.863 1.00 1.49 3 GLN A CA 10
ATOM 8264 C C . GLN A 1 3 ? 13.051 -3.867 4.921 1.00 1.40 3 GLN A C 10
ATOM 8265 O O . GLN A 1 3 ? 13.569 -4.080 6.019 1.00 1.83 3 GLN A O 10
ATOM 8279 N N . ASP A 1 4 ? 11.878 -4.357 4.565 1.00 1.13 4 ASP A N 10
ATOM 8280 C CA . ASP A 1 4 ? 11.035 -5.121 5.472 1.00 1.09 4 ASP A CA 10
ATOM 8281 C C . ASP A 1 4 ? 9.801 -5.559 4.702 1.00 0.93 4 ASP A C 10
ATOM 8282 O O . ASP A 1 4 ? 9.783 -5.493 3.473 1.00 1.22 4 ASP A O 10
ATOM 8291 N N . TYR A 1 5 ? 8.769 -5.956 5.405 1.00 0.75 5 TYR A N 10
ATOM 8292 C CA . TYR A 1 5 ? 7.518 -6.320 4.769 1.00 0.60 5 TYR A CA 10
ATOM 8293 C C . TYR A 1 5 ? 6.728 -5.060 4.455 1.00 0.61 5 TYR A C 10
ATOM 8294 O O . TYR A 1 5 ? 5.900 -5.042 3.551 1.00 0.64 5 TYR A O 10
ATOM 8312 N N . ARG A 1 6 ? 7.039 -3.997 5.191 1.00 0.70 6 ARG A N 10
ATOM 8313 C CA . ARG A 1 6 ? 6.361 -2.707 5.053 1.00 0.76 6 ARG A CA 10
ATOM 8314 C C . ARG A 1 6 ? 6.483 -2.143 3.635 1.00 0.74 6 ARG A C 10
ATOM 8315 O O . ARG A 1 6 ? 5.763 -1.222 3.262 1.00 0.87 6 ARG A O 10
ATOM 8336 N N . CYS A 1 7 ? 7.407 -2.690 2.859 1.00 0.64 7 CYS A N 10
ATOM 8337 C CA . CYS A 1 7 ? 7.592 -2.271 1.477 1.00 0.62 7 CYS A CA 10
ATOM 8338 C C . CYS A 1 7 ? 7.012 -3.306 0.517 1.00 0.69 7 CYS A C 10
ATOM 8339 O O . CYS A 1 7 ? 6.514 -2.964 -0.554 1.00 0.92 7 CYS A O 10
ATOM 8346 N N . GLN A 1 8 ? 7.063 -4.571 0.905 1.00 0.76 8 GLN A N 10
ATOM 8347 C CA . GLN A 1 8 ? 6.555 -5.639 0.058 1.00 0.92 8 GLN A CA 10
ATOM 8348 C C . GLN A 1 8 ? 5.142 -6.042 0.474 1.00 0.97 8 GLN A C 10
ATOM 8349 O O . GLN A 1 8 ? 4.182 -5.406 0.043 1.00 1.43 8 GLN A O 10
ATOM 8363 N N . LEU A 1 9 ? 5.021 -7.076 1.314 1.00 0.85 9 LEU A N 10
ATOM 8364 C CA . LEU A 1 9 ? 3.721 -7.572 1.766 1.00 0.98 9 LEU A CA 10
ATOM 8365 C C . LEU A 1 9 ? 2.767 -7.760 0.586 1.00 1.06 9 LEU A C 10
ATOM 8366 O O . LEU A 1 9 ? 3.194 -8.018 -0.543 1.00 1.30 9 LEU A O 10
ATOM 8382 N N . SER A 1 10 ? 1.482 -7.679 0.858 1.00 1.32 10 SER A N 10
ATOM 8383 C CA . SER A 1 10 ? 0.482 -7.723 -0.177 1.00 1.64 10 SER A CA 10
ATOM 8384 C C . SER A 1 10 ? -0.501 -6.585 0.028 1.00 1.14 10 SER A C 10
ATOM 8385 O O . SER A 1 10 ? -0.631 -6.073 1.137 1.00 1.14 10 SER A O 10
ATOM 8393 N N . ARG A 1 11 ? -1.165 -6.170 -1.038 1.00 0.86 11 ARG A N 10
ATOM 8394 C CA . ARG A 1 11 ? -2.304 -5.274 -0.912 1.00 0.60 11 ARG A CA 10
ATOM 8395 C C . ARG A 1 11 ? -3.501 -6.099 -0.446 1.00 1.01 11 ARG A C 10
ATOM 8396 O O . ARG A 1 11 ? -3.329 -7.232 0.008 1.00 1.95 11 ARG A O 10
ATOM 8417 N N . ASN A 1 12 ? -4.706 -5.573 -0.577 1.00 1.11 12 ASN A N 10
ATOM 8418 C CA . ASN A 1 12 ? -5.876 -6.315 -0.163 1.00 1.54 12 ASN A CA 10
ATOM 8419 C C . ASN A 1 12 ? -6.088 -7.532 -1.034 1.00 2.46 12 ASN A C 10
ATOM 8420 O O . ASN A 1 12 ? -5.653 -7.596 -2.187 1.00 3.24 12 ASN A O 10
ATOM 8431 N N . TYR A 1 13 ? -6.783 -8.485 -0.468 1.00 2.68 13 TYR A N 10
ATOM 8432 C CA . TYR A 1 13 ? -7.074 -9.729 -1.155 1.00 3.82 13 TYR A CA 10
ATOM 8433 C C . TYR A 1 13 ? -8.569 -9.856 -1.340 1.00 3.96 13 TYR A C 10
ATOM 8434 O O . TYR A 1 13 ? -9.048 -10.324 -2.375 1.00 4.74 13 TYR A O 10
ATOM 8452 N N . GLY A 1 14 ? -9.292 -9.419 -0.329 1.00 3.45 14 GLY A N 10
ATOM 8453 C CA . GLY A 1 14 ? -10.723 -9.283 -0.440 1.00 3.64 14 GLY A CA 10
ATOM 8454 C C . GLY A 1 14 ? -11.091 -7.856 -0.786 1.00 3.52 14 GLY A C 10
ATOM 8455 O O . GLY A 1 14 ? -10.260 -7.113 -1.315 1.00 3.49 14 GLY A O 10
ATOM 8459 N N . LYS A 1 15 ? -12.316 -7.462 -0.490 1.00 3.84 15 LYS A N 10
ATOM 8460 C CA . LYS A 1 15 ? -12.748 -6.107 -0.750 1.00 4.12 15 LYS A CA 10
ATOM 8461 C C . LYS A 1 15 ? -12.867 -5.305 0.537 1.00 3.84 15 LYS A C 10
ATOM 8462 O O . LYS A 1 15 ? -11.897 -4.702 0.996 1.00 4.21 15 LYS A O 10
ATOM 8481 N N . GLY A 1 16 ? -14.050 -5.318 1.120 1.00 3.49 16 GLY A N 10
ATOM 8482 C CA . GLY A 1 16 ? -14.284 -4.603 2.357 1.00 3.43 16 GLY A CA 10
ATOM 8483 C C . GLY A 1 16 ? -15.728 -4.172 2.502 1.00 3.36 16 GLY A C 10
ATOM 8484 O O . GLY A 1 16 ? -16.638 -4.991 2.369 1.00 4.06 16 GLY A O 10
ATOM 8488 N N . SER A 1 17 ? -15.948 -2.888 2.761 1.00 2.69 17 SER A N 10
ATOM 8489 C CA . SER A 1 17 ? -17.299 -2.373 2.917 1.00 2.83 17 SER A CA 10
ATOM 8490 C C . SER A 1 17 ? -17.688 -1.484 1.736 1.00 2.40 17 SER A C 10
ATOM 8491 O O . SER A 1 17 ? -18.288 -1.949 0.765 1.00 2.85 17 SER A O 10
ATOM 8499 N N . GLY A 1 18 ? -17.320 -0.219 1.814 1.00 1.74 18 GLY A N 10
ATOM 8500 C CA . GLY A 1 18 ? -17.645 0.718 0.768 1.00 1.70 18 GLY A CA 10
ATOM 8501 C C . GLY A 1 18 ? -16.429 1.139 -0.025 1.00 1.52 18 GLY A C 10
ATOM 8502 O O . GLY A 1 18 ? -15.823 0.325 -0.727 1.00 2.34 18 GLY A O 10
ATOM 8506 N N . SER A 1 19 ? -16.054 2.401 0.102 1.00 1.01 19 SER A N 10
ATOM 8507 C CA . SER A 1 19 ? -14.963 2.951 -0.680 1.00 0.80 19 SER A CA 10
ATOM 8508 C C . SER A 1 19 ? -14.390 4.226 -0.064 1.00 0.84 19 SER A C 10
ATOM 8509 O O . SER A 1 19 ? -15.002 4.854 0.800 1.00 1.18 19 SER A O 10
ATOM 8517 N N . PHE A 1 20 ? -13.202 4.575 -0.534 1.00 0.78 20 PHE A N 10
ATOM 8518 C CA . PHE A 1 20 ? -12.457 5.745 -0.094 1.00 0.93 20 PHE A CA 10
ATOM 8519 C C . PHE A 1 20 ? -11.277 5.876 -1.041 1.00 0.85 20 PHE A C 10
ATOM 8520 O O . PHE A 1 20 ? -11.349 5.403 -2.171 1.00 1.66 20 PHE A O 10
ATOM 8537 N N . THR A 1 21 ? -10.202 6.489 -0.602 1.00 0.73 21 THR A N 10
ATOM 8538 C CA . THR A 1 21 ? -8.993 6.551 -1.412 1.00 0.54 21 THR A CA 10
ATOM 8539 C C . THR A 1 21 ? -7.751 6.685 -0.544 1.00 0.43 21 THR A C 10
ATOM 8540 O O . THR A 1 21 ? -7.407 7.772 -0.072 1.00 0.56 21 THR A O 10
ATOM 8551 N N . ASN A 1 22 ? -7.104 5.563 -0.325 1.00 0.31 22 ASN A N 10
ATOM 8552 C CA . ASN A 1 22 ? -5.785 5.527 0.269 1.00 0.25 22 ASN A CA 10
ATOM 8553 C C . ASN A 1 22 ? -4.856 4.893 -0.744 1.00 0.24 22 ASN A C 10
ATOM 8554 O O . ASN A 1 22 ? -5.308 4.413 -1.779 1.00 0.28 22 ASN A O 10
ATOM 8565 N N . TYR A 1 23 ? -3.575 4.904 -0.475 1.00 0.25 23 TYR A N 10
ATOM 8566 C CA . TYR A 1 23 ? -2.615 4.332 -1.391 1.00 0.25 23 TYR A CA 10
ATOM 8567 C C . TYR A 1 23 ? -2.213 2.943 -0.913 1.00 0.27 23 TYR A C 10
ATOM 8568 O O . TYR A 1 23 ? -2.322 2.627 0.274 1.00 0.26 23 TYR A O 10
ATOM 8586 N N . TYR A 1 24 ? -1.764 2.123 -1.842 1.00 0.31 24 TYR A N 10
ATOM 8587 C CA . TYR A 1 24 ? -1.267 0.793 -1.538 1.00 0.35 24 TYR A CA 10
ATOM 8588 C C . TYR A 1 24 ? -0.146 0.476 -2.512 1.00 0.37 24 TYR A C 10
ATOM 8589 O O . TYR A 1 24 ? -0.138 0.977 -3.638 1.00 0.38 24 TYR A O 10
ATOM 8607 N N . TYR A 1 25 ? 0.796 -0.340 -2.096 1.00 0.39 25 TYR A N 10
ATOM 8608 C CA . TYR A 1 25 ? 1.939 -0.627 -2.917 1.00 0.39 25 TYR A CA 10
ATOM 8609 C C . TYR A 1 25 ? 1.687 -1.787 -3.871 1.00 0.39 25 TYR A C 10
ATOM 8610 O O . TYR A 1 25 ? 1.085 -2.801 -3.509 1.00 0.50 25 TYR A O 10
ATOM 8628 N N . ASP A 1 26 ? 2.144 -1.620 -5.099 1.00 0.36 26 ASP A N 10
ATOM 8629 C CA . ASP A 1 26 ? 2.026 -2.654 -6.110 1.00 0.38 26 ASP A CA 10
ATOM 8630 C C . ASP A 1 26 ? 3.397 -3.265 -6.380 1.00 0.35 26 ASP A C 10
ATOM 8631 O O . ASP A 1 26 ? 4.330 -2.564 -6.784 1.00 0.37 26 ASP A O 10
ATOM 8640 N N . LYS A 1 27 ? 3.510 -4.569 -6.152 1.00 0.47 27 LYS A N 10
ATOM 8641 C CA . LYS A 1 27 ? 4.776 -5.281 -6.242 1.00 0.60 27 LYS A CA 10
ATOM 8642 C C . LYS A 1 27 ? 5.235 -5.534 -7.682 1.00 0.61 27 LYS A C 10
ATOM 8643 O O . LYS A 1 27 ? 6.245 -6.204 -7.892 1.00 0.76 27 LYS A O 10
ATOM 8662 N N . ALA A 1 28 ? 4.522 -5.008 -8.672 1.00 0.58 28 ALA A N 10
ATOM 8663 C CA . ALA A 1 28 ? 4.949 -5.173 -10.057 1.00 0.72 28 ALA A CA 10
ATOM 8664 C C . ALA A 1 28 ? 5.952 -4.088 -10.417 1.00 0.87 28 ALA A C 10
ATOM 8665 O O . ALA A 1 28 ? 6.677 -4.182 -11.408 1.00 1.06 28 ALA A O 10
ATOM 8672 N N . THR A 1 29 ? 5.984 -3.057 -9.592 1.00 0.85 29 THR A N 10
ATOM 8673 C CA . THR A 1 29 ? 6.882 -1.937 -9.795 1.00 1.03 29 THR A CA 10
ATOM 8674 C C . THR A 1 29 ? 7.410 -1.426 -8.451 1.00 0.92 29 THR A C 10
ATOM 8675 O O . THR A 1 29 ? 8.189 -0.474 -8.384 1.00 1.06 29 THR A O 10
ATOM 8686 N N . SER A 1 30 ? 6.977 -2.102 -7.384 1.00 0.76 30 SER A N 10
ATOM 8687 C CA . SER A 1 30 ? 7.326 -1.747 -6.010 1.00 0.84 30 SER A CA 10
ATOM 8688 C C . SER A 1 30 ? 7.013 -0.277 -5.734 1.00 0.70 30 SER A C 10
ATOM 8689 O O . SER A 1 30 ? 7.741 0.409 -5.021 1.00 0.89 30 SER A O 10
ATOM 8697 N N . SER A 1 31 ? 5.915 0.195 -6.306 1.00 0.45 31 SER A N 10
ATOM 8698 C CA . SER A 1 31 ? 5.504 1.581 -6.152 1.00 0.40 31 SER A CA 10
ATOM 8699 C C . SER A 1 31 ? 4.041 1.628 -5.739 1.00 0.33 31 SER A C 10
ATOM 8700 O O . SER A 1 31 ? 3.295 0.678 -5.983 1.00 0.31 31 SER A O 10
ATOM 8708 N N . CYS A 1 32 ? 3.630 2.714 -5.109 1.00 0.37 32 CYS A N 10
ATOM 8709 C CA . CYS A 1 32 ? 2.287 2.797 -4.567 1.00 0.35 32 CYS A CA 10
ATOM 8710 C C . CYS A 1 32 ? 1.292 3.416 -5.541 1.00 0.32 32 CYS A C 10
ATOM 8711 O O . CYS A 1 32 ? 1.564 4.438 -6.171 1.00 0.36 32 CYS A O 10
ATOM 8718 N N . LYS A 1 33 ? 0.142 2.772 -5.652 1.00 0.33 33 LYS A N 10
ATOM 8719 C CA . LYS A 1 33 ? -1.004 3.319 -6.359 1.00 0.38 33 LYS A CA 10
ATOM 8720 C C . LYS A 1 33 ? -2.103 3.539 -5.325 1.00 0.30 33 LYS A C 10
ATOM 8721 O O . LYS A 1 33 ? -1.822 3.532 -4.134 1.00 0.37 33 LYS A O 10
ATOM 8740 N N . THR A 1 34 ? -3.334 3.724 -5.752 1.00 0.43 34 THR A N 10
ATOM 8741 C CA . THR A 1 34 ? -4.406 3.997 -4.817 1.00 0.36 34 THR A CA 10
ATOM 8742 C C . THR A 1 34 ? -5.485 2.929 -4.841 1.00 0.38 34 THR A C 10
ATOM 8743 O O . THR A 1 34 ? -5.539 2.097 -5.752 1.00 0.44 34 THR A O 10
ATOM 8754 N N . PHE A 1 35 ? -6.350 2.981 -3.835 1.00 0.37 35 PHE A N 10
ATOM 8755 C CA . PHE A 1 35 ? -7.406 2.008 -3.660 1.00 0.41 35 PHE A CA 10
ATOM 8756 C C . PHE A 1 35 ? -8.359 2.507 -2.601 1.00 0.36 35 PHE A C 10
ATOM 8757 O O . PHE A 1 35 ? -8.014 3.333 -1.754 1.00 0.32 35 PHE A O 10
ATOM 8774 N N . ARG A 1 36 ? -9.566 2.012 -2.687 1.00 0.43 36 ARG A N 10
ATOM 8775 C CA . ARG A 1 36 ? -10.655 2.467 -1.867 1.00 0.41 36 ARG A CA 10
ATOM 8776 C C . ARG A 1 36 ? -10.415 2.187 -0.389 1.00 0.38 36 ARG A C 10
ATOM 8777 O O . ARG A 1 36 ? -11.041 2.802 0.466 1.00 0.40 36 ARG A O 10
ATOM 8798 N N . TYR A 1 37 ? -9.526 1.233 -0.118 1.00 0.41 37 TYR A N 10
ATOM 8799 C CA . TYR A 1 37 ? -9.177 0.794 1.243 1.00 0.50 37 TYR A CA 10
ATOM 8800 C C . TYR A 1 37 ? -10.341 0.063 1.931 1.00 0.70 37 TYR A C 10
ATOM 8801 O O . TYR A 1 37 ? -10.135 -0.859 2.718 1.00 0.88 37 TYR A O 10
ATOM 8819 N N . ARG A 1 38 ? -11.555 0.502 1.613 1.00 0.77 38 ARG A N 10
ATOM 8820 C CA . ARG A 1 38 ? -12.800 -0.131 2.043 1.00 1.00 38 ARG A CA 10
ATOM 8821 C C . ARG A 1 38 ? -13.033 -0.016 3.546 1.00 2.00 38 ARG A C 10
ATOM 8822 O O . ARG A 1 38 ? -13.872 -0.731 4.094 1.00 2.42 38 ARG A O 10
ATOM 8843 N N . GLY A 1 39 ? -12.288 0.865 4.207 1.00 2.76 39 GLY A N 10
ATOM 8844 C CA . GLY A 1 39 ? -12.494 1.111 5.628 1.00 4.10 39 GLY A CA 10
ATOM 8845 C C . GLY A 1 39 ? -11.935 0.008 6.509 1.00 4.55 39 GLY A C 10
ATOM 8846 O O . GLY A 1 39 ? -11.247 0.275 7.493 1.00 5.07 39 GLY A O 10
ATOM 8850 N N . SER A 1 40 ? -12.235 -1.226 6.149 1.00 4.61 40 SER A N 10
ATOM 8851 C CA . SER A 1 40 ? -11.776 -2.386 6.882 1.00 5.12 40 SER A CA 10
ATOM 8852 C C . SER A 1 40 ? -11.803 -3.591 5.950 1.00 4.53 40 SER A C 10
ATOM 8853 O O . SER A 1 40 ? -12.797 -4.315 5.870 1.00 4.80 40 SER A O 10
ATOM 8861 N N . GLY A 1 41 ? -10.719 -3.768 5.217 1.00 3.96 41 GLY A N 10
ATOM 8862 C CA . GLY A 1 41 ? -10.633 -4.842 4.245 1.00 3.59 41 GLY A CA 10
ATOM 8863 C C . GLY A 1 41 ? -9.381 -4.741 3.413 1.00 3.07 41 GLY A C 10
ATOM 8864 O O . GLY A 1 41 ? -8.934 -5.721 2.810 1.00 3.44 41 GLY A O 10
ATOM 8868 N N . GLY A 1 42 ? -8.813 -3.547 3.387 1.00 2.79 42 GLY A N 10
ATOM 8869 C CA . GLY A 1 42 ? -7.565 -3.329 2.694 1.00 2.71 42 GLY A CA 10
ATOM 8870 C C . GLY A 1 42 ? -6.396 -3.870 3.485 1.00 2.08 42 GLY A C 10
ATOM 8871 O O . GLY A 1 42 ? -5.671 -3.116 4.138 1.00 2.24 42 GLY A O 10
ATOM 8875 N N . ASN A 1 43 ? -6.229 -5.184 3.441 1.00 1.76 43 ASN A N 10
ATOM 8876 C CA . ASN A 1 43 ? -5.179 -5.855 4.196 1.00 1.73 43 ASN A CA 10
ATOM 8877 C C . ASN A 1 43 ? -3.832 -5.705 3.508 1.00 1.55 43 ASN A C 10
ATOM 8878 O O . ASN A 1 43 ? -3.263 -6.673 3.011 1.00 2.22 43 ASN A O 10
ATOM 8889 N N . GLY A 1 44 ? -3.337 -4.478 3.486 1.00 1.34 44 GLY A N 10
ATOM 8890 C CA . GLY A 1 44 ? -2.057 -4.196 2.878 1.00 1.54 44 GLY A CA 10
ATOM 8891 C C . GLY A 1 44 ? -1.396 -2.991 3.503 1.00 1.22 44 GLY A C 10
ATOM 8892 O O . GLY A 1 44 ? -0.852 -2.143 2.796 1.00 1.94 44 GLY A O 10
ATOM 8896 N N . ASN A 1 45 ? -1.489 -2.910 4.834 1.00 0.77 45 ASN A N 10
ATOM 8897 C CA . ASN A 1 45 ? -0.883 -1.828 5.628 1.00 0.80 45 ASN A CA 10
ATOM 8898 C C . ASN A 1 45 ? -1.600 -0.488 5.418 1.00 0.86 45 ASN A C 10
ATOM 8899 O O . ASN A 1 45 ? -1.897 0.208 6.390 1.00 1.81 45 ASN A O 10
ATOM 8910 N N . ARG A 1 46 ? -1.878 -0.151 4.155 1.00 0.61 46 ARG A N 10
ATOM 8911 C CA . ARG A 1 46 ? -2.504 1.120 3.780 1.00 0.45 46 ARG A CA 10
ATOM 8912 C C . ARG A 1 46 ? -1.515 2.275 3.908 1.00 0.38 46 ARG A C 10
ATOM 8913 O O . ARG A 1 46 ? -0.811 2.415 4.912 1.00 0.47 46 ARG A O 10
ATOM 8934 N N . PHE A 1 47 ? -1.472 3.101 2.881 1.00 0.30 47 PHE A N 10
ATOM 8935 C CA . PHE A 1 47 ? -0.584 4.246 2.852 1.00 0.26 47 PHE A CA 10
ATOM 8936 C C . PHE A 1 47 ? -1.359 5.506 2.494 1.00 0.26 47 PHE A C 10
ATOM 8937 O O . PHE A 1 47 ? -2.024 5.572 1.473 1.00 0.40 47 PHE A O 10
ATOM 8954 N N . LYS A 1 48 ? -1.298 6.486 3.383 1.00 0.30 48 LYS A N 10
ATOM 8955 C CA . LYS A 1 48 ? -2.005 7.749 3.217 1.00 0.34 48 LYS A CA 10
ATOM 8956 C C . LYS A 1 48 ? -1.577 8.474 1.956 1.00 0.35 48 LYS A C 10
ATOM 8957 O O . LYS A 1 48 ? -2.412 8.990 1.216 1.00 0.41 48 LYS A O 10
ATOM 8976 N N . THR A 1 49 ? -0.277 8.547 1.745 1.00 0.36 49 THR A N 10
ATOM 8977 C CA . THR A 1 49 ? 0.278 9.150 0.547 1.00 0.42 49 THR A CA 10
ATOM 8978 C C . THR A 1 49 ? 1.329 8.231 -0.071 1.00 0.37 49 THR A C 10
ATOM 8979 O O . THR A 1 49 ? 1.970 7.445 0.633 1.00 0.36 49 THR A O 10
ATOM 8990 N N . LEU A 1 50 ? 1.507 8.323 -1.389 1.00 0.36 50 LEU A N 10
ATOM 8991 C CA . LEU A 1 50 ? 2.485 7.493 -2.074 1.00 0.32 50 LEU A CA 10
ATOM 8992 C C . LEU A 1 50 ? 3.878 7.988 -1.748 1.00 0.27 50 LEU A C 10
ATOM 8993 O O . LEU A 1 50 ? 4.818 7.215 -1.713 1.00 0.24 50 LEU A O 10
ATOM 9009 N N . GLU A 1 51 ? 3.994 9.268 -1.459 1.00 0.29 51 GLU A N 10
ATOM 9010 C CA . GLU A 1 51 ? 5.282 9.843 -1.099 1.00 0.27 51 GLU A CA 10
ATOM 9011 C C . GLU A 1 51 ? 5.794 9.247 0.210 1.00 0.24 51 GLU A C 10
ATOM 9012 O O . GLU A 1 51 ? 6.991 9.038 0.381 1.00 0.25 51 GLU A O 10
ATOM 9024 N N . ASP A 1 52 ? 4.874 8.955 1.120 1.00 0.27 52 ASP A N 10
ATOM 9025 C CA . ASP A 1 52 ? 5.212 8.282 2.374 1.00 0.29 52 ASP A CA 10
ATOM 9026 C C . ASP A 1 52 ? 5.611 6.849 2.077 1.00 0.27 52 ASP A C 10
ATOM 9027 O O . ASP A 1 52 ? 6.648 6.351 2.530 1.00 0.29 52 ASP A O 10
ATOM 9036 N N . CYS A 1 53 ? 4.755 6.200 1.308 1.00 0.25 53 CYS A N 10
ATOM 9037 C CA . CYS A 1 53 ? 4.987 4.847 0.841 1.00 0.25 53 CYS A CA 10
ATOM 9038 C C . CYS A 1 53 ? 6.342 4.714 0.147 1.00 0.25 53 CYS A C 10
ATOM 9039 O O . CYS A 1 53 ? 7.182 3.903 0.542 1.00 0.31 53 CYS A O 10
ATOM 9046 N N . GLU A 1 54 ? 6.551 5.532 -0.881 1.00 0.22 54 GLU A N 10
ATOM 9047 C CA . GLU A 1 54 ? 7.758 5.468 -1.685 1.00 0.26 54 GLU A CA 10
ATOM 9048 C C . GLU A 1 54 ? 8.965 5.834 -0.859 1.00 0.28 54 GLU A C 10
ATOM 9049 O O . GLU A 1 54 ? 10.068 5.378 -1.135 1.00 0.32 54 GLU A O 10
ATOM 9061 N N . ALA A 1 55 ? 8.756 6.675 0.137 1.00 0.29 55 ALA A N 10
ATOM 9062 C CA . ALA A 1 55 ? 9.834 7.069 1.000 1.00 0.33 55 ALA A CA 10
ATOM 9063 C C . ALA A 1 55 ? 10.481 5.826 1.580 1.00 0.36 55 ALA A C 10
ATOM 9064 O O . ALA A 1 55 ? 11.593 5.468 1.209 1.00 0.42 55 ALA A O 10
ATOM 9071 N N . THR A 1 56 ? 9.739 5.122 2.410 1.00 0.34 56 THR A N 10
ATOM 9072 C CA . THR A 1 56 ? 10.254 3.920 3.049 1.00 0.37 56 THR A CA 10
ATOM 9073 C C . THR A 1 56 ? 10.527 2.807 2.030 1.00 0.34 56 THR A C 10
ATOM 9074 O O . THR A 1 56 ? 11.627 2.238 1.988 1.00 0.41 56 THR A O 10
ATOM 9085 N N . CYS A 1 57 ? 9.555 2.541 1.176 1.00 0.30 57 CYS A N 10
ATOM 9086 C CA . CYS A 1 57 ? 9.597 1.369 0.313 1.00 0.33 57 CYS A CA 10
ATOM 9087 C C . CYS A 1 57 ? 10.534 1.578 -0.870 1.00 0.43 57 CYS A C 10
ATOM 9088 O O . CYS A 1 57 ? 11.438 0.778 -1.101 1.00 0.61 57 CYS A O 10
ATOM 9095 N N . VAL A 1 58 ? 10.345 2.669 -1.597 1.00 0.37 58 VAL A N 10
ATOM 9096 C CA . VAL A 1 58 ? 11.096 2.900 -2.818 1.00 0.46 58 VAL A CA 10
ATOM 9097 C C . VAL A 1 58 ? 12.580 3.160 -2.540 1.00 0.54 58 VAL A C 10
ATOM 9098 O O . VAL A 1 58 ? 13.430 2.753 -3.334 1.00 0.62 58 VAL A O 10
ATOM 9111 N N . THR A 1 59 ? 12.914 3.807 -1.418 1.00 0.56 59 THR A N 10
ATOM 9112 C CA . THR A 1 59 ? 14.325 4.032 -1.116 1.00 0.70 59 THR A CA 10
ATOM 9113 C C . THR A 1 59 ? 15.029 2.733 -0.746 1.00 0.78 59 THR A C 10
ATOM 9114 O O . THR A 1 59 ? 16.104 2.425 -1.260 1.00 0.95 59 THR A O 10
ATOM 9125 N N . ALA A 1 60 ? 14.415 1.985 0.153 1.00 0.74 60 ALA A N 10
ATOM 9126 C CA . ALA A 1 60 ? 14.996 0.743 0.652 1.00 0.91 60 ALA A CA 10
ATOM 9127 C C . ALA A 1 60 ? 14.994 -0.364 -0.405 1.00 0.96 60 ALA A C 10
ATOM 9128 O O . ALA A 1 60 ? 15.819 -1.281 -0.344 1.00 1.14 60 ALA A O 10
ATOM 9135 N N . GLU A 1 61 ? 14.079 -0.255 -1.369 1.00 0.97 61 GLU A N 10
ATOM 9136 C CA . GLU A 1 61 ? 13.958 -1.204 -2.476 1.00 1.21 61 GLU A CA 10
ATOM 9137 C C . GLU A 1 61 ? 13.588 -2.609 -1.992 1.00 1.48 61 GLU A C 10
ATOM 9138 O O . GLU A 1 61 ? 12.379 -2.892 -1.853 1.00 2.04 61 GLU A O 10
#

B-factor: mean 1.56, std 1.6, range [0.21, 9.52]

Foldseek 3Di:
DAADCLQPPDWFDDAAADFCWWWAADPVVSFIDITRCNVPGGPGNTHRDRCVNCVRRVVND

Nearest PDB structures (foldseek):
  2kcr-assembly1_A  TM=8.065E-01  e=5.369E-09  Hyla annectans
  2ca7-assembly1_A  TM=7.619E-01  e=1.298E-04  Conus striatus
  5yw1-assembly1_I  TM=7.198E-01  e=4.912E-03  Bos taurus
  2zjx-assembly1_B  TM=7.065E-01  e=6.429E-03  Bos taurus
  5xx4-assembly2_B  TM=7.067E-01  e=6.011E-03  Bos taurus